Protein AF-A0A3R7MKG7-F1 (afdb_monomer)

Solvent-accessible surface area (backbone atoms only — not comparable to full-atom values): 23038 Å² total; per-residue (Å²): 138,80,90,84,84,91,87,88,88,85,84,88,87,84,91,85,82,86,80,92,76,93,78,91,76,91,76,79,86,76,75,76,71,76,79,75,78,91,74,65,89,59,52,64,58,52,34,54,51,33,52,66,32,47,98,86,36,100,54,34,44,62,59,54,44,44,67,71,43,62,75,36,65,92,72,53,48,76,66,54,46,51,53,52,51,54,48,47,62,63,31,56,63,52,58,77,39,29,71,53,44,51,57,67,52,23,55,72,49,35,44,48,46,62,73,33,23,82,78,35,70,69,52,45,70,43,48,66,58,50,34,51,38,50,28,48,32,26,58,73,48,83,72,64,94,46,42,40,43,49,42,54,51,43,37,42,40,35,86,61,29,33,76,53,41,31,74,61,48,73,48,62,42,60,65,52,33,58,65,46,41,50,49,66,49,43,48,57,50,40,55,53,38,50,52,43,37,69,66,68,44,96,57,28,38,53,38,30,52,52,43,43,56,50,74,65,27,73,64,46,69,83,46,59,67,63,52,49,52,53,52,53,50,38,50,51,42,45,71,68,43,74,53,96,54,42,62,41,31,45,51,32,43,48,54,51,52,38,53,50,48,73,69,39,95,41,44,56,75,55,42,49,63,56,40,59,51,48,55,55,53,54,72,68,54,85,64,74,53,76,73,51,28,76,71,46,47,52,53,50,52,49,42,52,51,52,50,50,58,70,66,44,87,84,67,53,56,52,85,64,50,61,59,30,52,47,31,46,48,48,46,44,61,57,40,39,72,7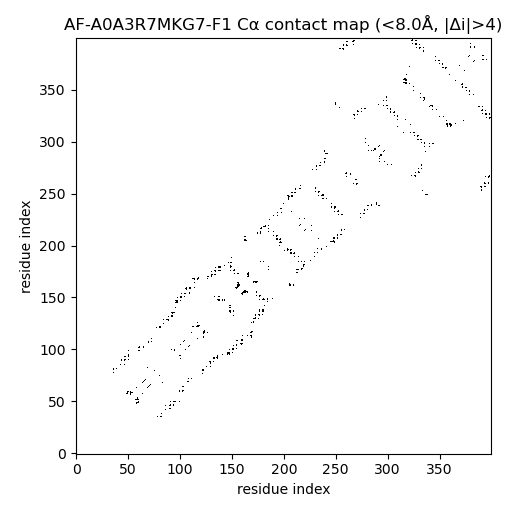3,39,48,75,62,34,55,62,53,48,54,55,51,51,50,36,51,51,50,38,48,57,45,26,75,44,91,77,69,93,62,87,50,67,42,59,53,52,51,50,47,44,53,66,67,70,51,73,89,78,59,67,43,58,52,49,41,50,60,46,38,79,105

Structure (mmCIF, N/CA/C/O backbone):
data_AF-A0A3R7MKG7-F1
#
_entry.id   AF-A0A3R7MKG7-F1
#
loop_
_atom_site.group_PDB
_atom_site.id
_atom_site.type_symbol
_atom_site.label_atom_id
_atom_site.label_alt_id
_atom_site.label_comp_id
_atom_site.label_asym_id
_atom_site.label_entity_id
_atom_site.label_seq_id
_atom_site.pdbx_PDB_ins_code
_atom_site.Cartn_x
_atom_site.Cartn_y
_atom_site.Cartn_z
_atom_site.occupancy
_atom_site.B_iso_or_equiv
_atom_site.auth_seq_id
_atom_site.auth_comp_id
_atom_site.auth_asym_id
_atom_site.auth_atom_id
_atom_site.pdbx_PDB_model_num
ATOM 1 N N . MET A 1 1 ? 51.255 33.842 46.903 1.00 36.41 1 MET A N 1
ATOM 2 C CA . MET A 1 1 ? 52.633 33.709 46.380 1.00 36.41 1 MET A CA 1
ATOM 3 C C . MET A 1 1 ? 52.480 33.156 44.972 1.00 36.41 1 MET A C 1
ATOM 5 O O . MET A 1 1 ? 52.027 32.032 44.855 1.00 36.41 1 MET A O 1
ATOM 9 N N . GLY A 1 2 ? 52.449 33.984 43.926 1.00 30.88 2 GLY A N 1
ATOM 10 C CA . GLY A 1 2 ? 53.598 34.684 43.318 1.00 30.88 2 GLY A CA 1
ATOM 11 C C . GLY A 1 2 ? 53.904 33.942 42.002 1.00 30.88 2 GLY A C 1
ATOM 12 O O . GLY A 1 2 ? 54.295 32.788 42.092 1.00 30.88 2 GLY A O 1
ATOM 13 N N . VAL A 1 3 ? 53.398 34.377 40.834 1.00 28.27 3 VAL A N 1
ATOM 14 C CA . VAL A 1 3 ? 54.072 35.219 39.800 1.00 28.27 3 VAL A CA 1
ATOM 15 C C . VAL A 1 3 ? 55.497 34.708 39.512 1.00 28.27 3 VAL A C 1
ATOM 17 O O . VAL A 1 3 ? 56.266 34.542 40.454 1.00 28.27 3 VAL A O 1
ATOM 20 N N . ILE A 1 4 ? 55.868 34.347 38.276 1.00 30.89 4 ILE A N 1
ATOM 21 C CA . ILE A 1 4 ? 56.619 35.148 37.266 1.00 30.89 4 ILE A CA 1
ATOM 22 C C . ILE A 1 4 ? 56.895 34.149 36.103 1.00 30.89 4 ILE A C 1
ATOM 24 O O . ILE A 1 4 ? 57.322 33.031 36.381 1.00 30.89 4 ILE A O 1
ATOM 28 N N . ASP A 1 5 ? 56.368 34.334 34.887 1.00 27.27 5 ASP A N 1
ATOM 29 C CA . ASP A 1 5 ? 56.915 35.052 33.705 1.00 27.27 5 ASP A CA 1
ATOM 30 C C . ASP A 1 5 ? 58.211 34.479 33.069 1.00 27.27 5 ASP A C 1
ATOM 32 O O . ASP A 1 5 ? 59.284 34.612 33.645 1.00 27.27 5 ASP A O 1
ATOM 36 N N . ASP A 1 6 ? 58.040 33.899 31.860 1.00 29.59 6 ASP A N 1
ATOM 37 C CA . ASP A 1 6 ? 58.725 34.156 30.556 1.00 29.59 6 ASP A CA 1
ATOM 38 C C . ASP A 1 6 ? 60.284 34.138 30.449 1.00 29.59 6 ASP A C 1
ATOM 40 O O . ASP A 1 6 ? 60.976 34.084 31.460 1.00 29.59 6 ASP A O 1
ATOM 44 N N . PRO A 1 7 ? 60.940 34.307 29.270 1.00 47.72 7 PRO A N 1
ATOM 45 C CA . PRO A 1 7 ? 60.667 33.933 27.864 1.00 47.72 7 PRO A CA 1
ATOM 46 C C . PRO A 1 7 ? 61.908 33.267 27.180 1.00 47.72 7 PRO A C 1
ATOM 48 O O . PRO A 1 7 ? 62.988 33.202 27.760 1.00 47.72 7 PRO A O 1
ATOM 51 N N . LEU A 1 8 ? 61.802 32.853 25.901 1.00 30.34 8 LEU A N 1
ATOM 52 C CA . LEU A 1 8 ? 62.657 33.322 24.774 1.00 30.34 8 LEU A CA 1
ATOM 53 C C . LEU A 1 8 ? 62.876 32.325 23.613 1.00 30.34 8 LEU A C 1
ATOM 55 O O . LEU A 1 8 ? 63.261 31.172 23.773 1.00 30.34 8 LEU A O 1
ATOM 59 N N . HIS A 1 9 ? 62.794 32.934 22.423 1.00 32.16 9 HIS A N 1
ATOM 60 C CA . HIS A 1 9 ? 63.434 32.613 21.143 1.00 32.16 9 HIS A CA 1
ATOM 61 C C . HIS A 1 9 ? 62.864 31.489 20.263 1.00 32.16 9 HIS A C 1
ATOM 63 O O . HIS A 1 9 ? 63.248 30.327 20.355 1.00 32.16 9 HIS A O 1
ATOM 69 N N . ARG A 1 10 ? 62.141 31.905 19.209 1.00 27.41 10 ARG A N 1
ATOM 70 C CA . ARG A 1 10 ? 62.727 32.109 17.862 1.00 27.41 10 ARG A CA 1
ATOM 71 C C . ARG A 1 10 ? 61.750 32.837 16.918 1.00 27.41 10 ARG A C 1
ATOM 73 O O . ARG A 1 10 ? 60.648 32.374 16.659 1.00 27.41 10 ARG A O 1
ATOM 80 N N . THR A 1 11 ? 62.215 33.941 16.350 1.00 29.77 11 THR A N 1
ATOM 81 C CA . THR A 1 11 ? 61.798 34.548 15.064 1.00 29.77 11 THR A CA 1
ATOM 82 C C . THR A 1 11 ? 63.055 34.576 14.163 1.00 29.77 11 THR A C 1
ATOM 84 O O . THR A 1 11 ? 64.129 34.302 14.709 1.00 29.77 11 THR A O 1
ATOM 87 N N . PRO A 1 12 ? 63.032 34.914 12.846 1.00 37.78 12 PRO A N 1
ATOM 88 C CA . PRO A 1 12 ? 61.957 35.503 12.022 1.00 37.78 12 PRO A CA 1
ATOM 89 C C . PRO A 1 12 ? 61.805 34.896 10.596 1.00 37.78 12 PRO A C 1
ATOM 91 O O . PRO A 1 12 ? 62.652 34.138 10.142 1.00 37.78 12 PRO A O 1
ATOM 94 N N . ALA A 1 13 ? 60.753 35.295 9.863 1.00 27.31 13 ALA A N 1
ATOM 95 C CA . ALA A 1 13 ? 60.857 35.886 8.510 1.00 27.31 13 ALA A CA 1
ATOM 96 C C . ALA A 1 13 ? 59.464 36.147 7.883 1.00 27.31 13 ALA A C 1
ATOM 98 O O . ALA A 1 13 ? 58.747 35.246 7.466 1.00 27.31 13 ALA A O 1
ATOM 99 N N . SER A 1 14 ? 59.109 37.422 7.776 1.00 35.00 14 SER A N 1
ATOM 100 C CA . SER A 1 14 ? 58.361 38.031 6.656 1.00 35.00 14 SER A CA 1
ATOM 101 C C . SER A 1 14 ? 59.330 39.065 6.036 1.00 35.00 14 SER A C 1
ATOM 103 O O . SER A 1 14 ? 60.265 39.413 6.764 1.00 35.00 14 SER A O 1
ATOM 105 N N . PRO A 1 15 ? 59.186 39.616 4.801 1.00 40.78 15 PRO A N 1
ATOM 106 C CA . PRO A 1 15 ? 57.927 39.891 4.085 1.00 40.78 15 PRO A CA 1
ATOM 107 C C . PRO A 1 15 ? 57.986 39.876 2.527 1.00 40.78 15 PRO A C 1
ATOM 109 O O . PRO A 1 15 ? 59.038 39.940 1.906 1.00 40.78 15 PRO A O 1
ATOM 112 N N . SER A 1 16 ? 56.824 39.891 1.870 1.00 29.30 16 SER A N 1
ATOM 113 C CA . SER A 1 16 ? 56.524 40.689 0.653 1.00 29.30 16 SER A CA 1
ATOM 114 C C . SER A 1 16 ? 55.097 40.338 0.196 1.00 29.30 16 SER A C 1
ATOM 116 O O . SER A 1 16 ? 54.685 39.192 0.267 1.00 29.30 16 SER A O 1
ATOM 118 N N . GLY A 1 17 ? 54.213 41.234 -0.231 1.00 27.78 17 GLY A N 1
ATOM 119 C CA . GLY A 1 17 ? 54.379 42.641 -0.562 1.00 27.78 17 GLY A CA 1
ATOM 120 C C . GLY A 1 17 ? 53.511 43.037 -1.763 1.00 27.78 17 GLY A C 1
ATOM 121 O O . GLY A 1 17 ? 54.070 43.510 -2.736 1.00 27.78 17 GLY A O 1
ATOM 122 N N . ARG A 1 18 ? 52.170 42.909 -1.642 1.00 29.31 18 ARG A N 1
ATOM 123 C CA . ARG A 1 18 ? 51.096 43.602 -2.423 1.00 29.31 18 ARG A CA 1
ATOM 124 C C . ARG A 1 18 ? 51.016 43.333 -3.955 1.00 29.31 18 ARG A C 1
ATOM 126 O O . ARG A 1 18 ? 51.959 42.794 -4.511 1.00 29.31 18 ARG A O 1
ATOM 133 N N . PRO A 1 19 ? 49.928 43.721 -4.676 1.00 33.25 19 PRO A N 1
ATOM 134 C CA . PRO A 1 19 ? 48.712 44.435 -4.252 1.00 33.25 19 PRO A CA 1
ATOM 135 C C . PRO A 1 19 ? 47.366 43.779 -4.643 1.00 33.25 19 PRO A C 1
ATOM 137 O O . PRO A 1 19 ? 47.233 43.067 -5.635 1.00 33.25 19 PRO A O 1
ATOM 140 N N . ARG A 1 20 ? 46.321 44.144 -3.886 1.00 36.56 20 ARG A N 1
ATOM 141 C CA . ARG A 1 20 ? 44.916 44.076 -4.315 1.00 36.56 20 ARG A CA 1
ATOM 142 C C . ARG A 1 20 ? 44.724 44.917 -5.579 1.00 36.56 20 ARG A C 1
ATOM 144 O O . ARG A 1 20 ? 45.095 46.090 -5.588 1.00 36.56 20 ARG A O 1
ATOM 151 N N . ARG A 1 21 ? 44.076 44.342 -6.592 1.00 28.88 21 ARG A N 1
ATOM 152 C CA . ARG A 1 21 ? 43.478 45.087 -7.701 1.00 28.88 21 ARG A CA 1
ATOM 153 C C . ARG A 1 21 ? 41.991 44.772 -7.753 1.00 28.88 21 ARG A C 1
ATOM 155 O O . ARG A 1 21 ? 41.591 43.667 -8.107 1.00 28.88 21 ARG A O 1
ATOM 162 N N . ASP A 1 22 ? 41.200 45.765 -7.377 1.00 35.03 22 ASP A N 1
ATOM 163 C CA . ASP A 1 22 ? 39.776 45.818 -7.656 1.00 35.03 22 ASP A CA 1
ATOM 164 C C . ASP A 1 22 ? 39.560 45.827 -9.170 1.00 35.03 22 ASP A C 1
ATOM 166 O O . ASP A 1 22 ? 40.084 46.680 -9.883 1.00 35.03 22 ASP A O 1
ATOM 170 N N . THR A 1 23 ? 38.772 44.879 -9.668 1.00 31.88 23 THR A N 1
ATOM 171 C CA . THR A 1 23 ? 38.106 44.989 -10.971 1.00 31.88 23 THR A CA 1
ATOM 172 C C . THR A 1 23 ? 36.719 44.366 -10.858 1.00 31.88 23 THR A C 1
ATOM 174 O O . THR A 1 23 ? 36.537 43.155 -10.938 1.00 31.88 23 THR A O 1
ATOM 177 N N . LYS A 1 24 ? 35.711 45.222 -10.659 1.00 36.59 24 LYS A N 1
ATOM 178 C CA . LYS A 1 24 ? 34.344 44.943 -11.101 1.00 36.59 24 LYS A CA 1
ATOM 179 C C . LYS A 1 24 ? 34.249 45.363 -12.567 1.00 36.59 24 LYS A C 1
ATOM 181 O O . LYS A 1 24 ? 34.336 46.549 -12.856 1.00 36.59 24 LYS A O 1
ATOM 186 N N . ALA A 1 25 ? 34.018 44.413 -13.463 1.00 31.50 25 ALA A N 1
ATOM 187 C CA . ALA A 1 25 ? 33.382 44.655 -14.755 1.00 31.50 25 ALA A CA 1
ATOM 188 C C . ALA A 1 25 ? 32.734 43.350 -15.232 1.00 31.50 25 ALA A C 1
ATOM 190 O O . ALA A 1 25 ? 33.295 42.268 -15.075 1.00 31.50 25 ALA A O 1
ATOM 191 N N . GLY A 1 26 ? 31.502 43.465 -15.719 1.00 39.56 26 GLY A N 1
ATOM 192 C CA . GLY A 1 26 ? 30.579 42.361 -15.933 1.00 39.56 26 GLY A CA 1
ATOM 193 C C . GLY A 1 26 ? 31.039 41.345 -16.977 1.00 39.56 26 GLY A C 1
ATOM 194 O O . GLY A 1 26 ? 31.432 41.692 -18.084 1.00 39.56 26 GLY A O 1
ATOM 195 N N . GLY A 1 27 ? 30.887 40.071 -16.633 1.00 27.66 27 GLY A N 1
ATOM 196 C CA . GLY A 1 27 ? 30.875 38.955 -17.568 1.00 27.66 27 GLY A CA 1
ATOM 197 C C . GLY A 1 27 ? 29.575 38.202 -17.350 1.00 27.66 27 GLY A C 1
ATOM 198 O O . GLY A 1 27 ? 29.405 37.547 -16.324 1.00 27.66 27 GLY A O 1
ATOM 199 N N . GLY A 1 28 ? 28.621 38.371 -18.266 1.00 28.52 28 GLY A N 1
ATOM 200 C CA . GLY A 1 28 ? 27.301 37.761 -18.175 1.00 28.52 28 GLY A CA 1
ATOM 201 C C . GLY A 1 28 ? 27.385 36.258 -17.913 1.00 28.52 28 GLY A C 1
ATOM 202 O O . GLY A 1 28 ? 28.215 35.557 -18.495 1.00 28.52 28 GLY A O 1
ATOM 203 N N . LYS A 1 29 ? 26.489 35.757 -17.055 1.00 32.78 29 LYS A N 1
ATOM 204 C CA . LYS A 1 29 ? 26.165 34.331 -16.979 1.00 32.78 29 LYS A CA 1
ATOM 205 C C . LYS A 1 29 ? 25.733 33.881 -18.377 1.00 32.78 29 LYS A C 1
ATOM 207 O O . LYS A 1 29 ? 24.560 33.977 -18.724 1.00 32.78 29 LYS A O 1
ATOM 212 N N . LYS A 1 30 ? 26.674 33.383 -19.182 1.00 34.19 30 LYS A N 1
ATOM 213 C CA . LYS A 1 30 ? 26.364 32.503 -20.304 1.00 34.19 30 LYS A CA 1
ATOM 214 C C . LYS A 1 30 ? 25.788 31.241 -19.681 1.00 34.19 30 LYS A C 1
ATOM 216 O O . LYS A 1 30 ? 26.513 30.336 -19.278 1.00 34.19 30 LYS A O 1
ATOM 221 N N . THR A 1 31 ? 24.470 31.200 -19.544 1.00 33.50 31 THR A N 1
ATOM 222 C CA . THR A 1 31 ? 23.759 29.935 -19.471 1.00 33.50 31 THR A CA 1
ATOM 223 C C . THR A 1 31 ? 24.034 29.236 -20.797 1.00 33.50 31 THR A C 1
ATOM 225 O O . THR A 1 31 ? 23.421 29.540 -21.817 1.00 33.50 31 THR A O 1
ATOM 228 N N . CYS A 1 32 ? 25.024 28.341 -20.817 1.00 32.59 32 CYS A N 1
ATOM 229 C CA . CYS A 1 32 ? 25.139 27.354 -21.880 1.00 32.59 32 CYS A CA 1
ATOM 230 C C . CYS A 1 32 ? 23.833 26.556 -21.867 1.00 32.59 32 CYS A C 1
ATOM 232 O O . CYS A 1 32 ? 23.685 25.609 -21.096 1.00 32.59 32 CYS A O 1
ATOM 234 N N . LYS A 1 33 ? 22.856 26.967 -22.683 1.00 40.94 33 LYS A N 1
ATOM 235 C CA . LYS A 1 33 ? 21.796 26.071 -23.132 1.00 40.94 33 LYS A CA 1
ATOM 236 C C . LYS A 1 33 ? 22.533 24.914 -23.792 1.00 40.94 33 LYS A C 1
ATOM 238 O O . LYS A 1 33 ? 23.134 25.105 -24.846 1.00 40.94 33 LYS A O 1
ATOM 243 N N . ALA A 1 34 ? 22.574 23.764 -23.123 1.00 48.66 34 ALA A N 1
ATOM 244 C CA . ALA A 1 34 ? 23.072 22.546 -23.733 1.00 48.66 34 ALA A CA 1
ATOM 245 C C . ALA A 1 34 ? 22.304 22.363 -25.048 1.00 48.66 34 ALA A C 1
ATOM 247 O O . ALA A 1 34 ? 21.072 22.306 -25.041 1.00 48.66 34 ALA A O 1
ATOM 248 N N . LEU A 1 35 ? 23.022 22.387 -26.171 1.00 54.25 35 LEU A N 1
ATOM 249 C CA . LEU A 1 35 ? 22.454 22.055 -27.469 1.00 54.25 35 LEU A CA 1
ATOM 250 C C . LEU A 1 35 ? 21.957 20.614 -27.368 1.00 54.25 35 LEU A C 1
ATOM 252 O O . LEU A 1 35 ? 22.741 19.713 -27.075 1.00 54.25 35 LEU A O 1
ATOM 256 N N . LEU A 1 36 ? 20.650 20.419 -27.536 1.00 63.22 36 LEU A N 1
ATOM 257 C CA . LEU A 1 36 ? 20.076 19.082 -27.624 1.00 63.22 36 LEU A CA 1
ATOM 258 C C . LEU A 1 36 ? 20.683 18.373 -28.846 1.00 63.22 36 LEU A C 1
ATOM 260 O O . LEU A 1 36 ? 20.859 19.019 -29.886 1.00 63.22 36 LEU A O 1
ATOM 264 N N . PRO A 1 37 ? 21.009 17.076 -28.741 1.00 73.94 37 PRO A N 1
ATOM 265 C CA . PRO A 1 37 ? 21.600 16.340 -29.846 1.00 73.94 37 PRO A CA 1
ATOM 266 C C . PRO A 1 37 ? 20.639 16.296 -31.035 1.00 73.94 37 PRO A C 1
ATOM 268 O O . PRO A 1 37 ? 19.416 16.256 -30.868 1.00 73.94 37 PRO A O 1
ATOM 271 N N . LYS A 1 38 ? 21.189 16.319 -32.253 1.00 78.75 38 LYS A N 1
ATOM 272 C CA . LYS A 1 38 ? 20.386 16.243 -33.479 1.00 78.75 38 LYS A CA 1
ATOM 273 C C . LYS A 1 38 ? 19.750 14.857 -33.578 1.00 78.75 38 LYS A C 1
ATOM 275 O O . LYS A 1 38 ? 20.446 13.858 -33.734 1.00 78.75 38 LYS A O 1
ATOM 280 N N . VAL A 1 39 ? 18.425 14.808 -33.498 1.00 81.12 39 VAL A N 1
ATOM 281 C CA . VAL A 1 39 ? 17.647 13.573 -33.632 1.00 81.12 39 VAL A CA 1
ATOM 282 C C . VAL A 1 39 ? 17.382 13.299 -35.113 1.00 81.12 39 VAL A C 1
ATOM 284 O O . VAL A 1 39 ? 17.021 14.206 -35.861 1.00 81.12 39 VAL A O 1
ATOM 287 N N . HIS A 1 40 ? 17.568 12.051 -35.548 1.00 83.75 40 HIS A N 1
ATOM 288 C CA . HIS A 1 40 ? 17.325 11.656 -36.936 1.00 83.75 40 HIS A CA 1
ATOM 289 C C . HIS A 1 40 ? 15.822 11.739 -37.279 1.00 83.75 40 HIS A C 1
ATOM 291 O O . HIS A 1 40 ? 15.013 11.246 -36.492 1.00 83.75 40 HIS A O 1
ATOM 297 N N . PRO A 1 41 ? 15.418 12.276 -38.449 1.00 85.69 41 PRO A N 1
ATOM 298 C CA . PRO A 1 41 ? 14.002 12.463 -38.797 1.00 85.69 41 PRO A CA 1
ATOM 299 C C . PRO A 1 41 ? 13.190 11.157 -38.826 1.00 85.69 41 PRO A C 1
ATOM 301 O O . PRO A 1 41 ? 12.014 11.156 -38.488 1.00 85.69 41 PRO A O 1
ATOM 304 N N . LEU A 1 42 ? 13.824 10.027 -39.155 1.00 87.62 42 LEU A N 1
ATOM 305 C CA . LEU A 1 42 ? 13.168 8.708 -39.222 1.00 87.62 42 LEU A CA 1
ATOM 306 C C . LEU A 1 42 ? 13.070 7.968 -37.873 1.00 87.62 42 LEU A C 1
ATOM 308 O O . LEU A 1 42 ? 12.726 6.787 -37.834 1.00 87.62 42 LEU A O 1
ATOM 312 N N . ILE A 1 43 ? 13.407 8.614 -36.751 1.00 88.75 43 ILE A N 1
ATOM 313 C CA . ILE A 1 43 ? 13.433 7.946 -35.441 1.00 88.75 43 ILE A CA 1
ATOM 314 C C . ILE A 1 43 ? 12.054 7.405 -35.028 1.00 88.75 43 ILE A C 1
ATOM 316 O O . ILE A 1 43 ? 11.954 6.329 -34.434 1.00 88.75 43 ILE A O 1
ATOM 320 N N . GLU A 1 44 ? 10.983 8.119 -35.380 1.00 88.56 44 GLU A N 1
ATOM 321 C CA . GLU A 1 44 ? 9.612 7.715 -35.068 1.00 88.56 44 GLU A CA 1
ATOM 322 C C . GLU A 1 44 ? 9.157 6.527 -35.914 1.00 88.56 44 GLU A C 1
ATOM 324 O O . GLU A 1 44 ? 8.458 5.636 -35.414 1.00 88.56 44 GLU A O 1
ATOM 329 N N . GLU A 1 45 ? 9.578 6.483 -37.179 1.00 88.25 45 GLU A N 1
ATOM 330 C CA . GLU A 1 45 ? 9.309 5.369 -38.085 1.00 88.25 45 GLU A CA 1
ATOM 331 C C . GLU A 1 45 ? 10.011 4.102 -37.604 1.00 88.25 45 GLU A C 1
ATOM 333 O O . GLU A 1 45 ? 9.375 3.050 -37.518 1.00 88.25 45 GLU A O 1
ATOM 338 N N . LEU A 1 46 ? 11.280 4.215 -37.192 1.00 89.12 46 LEU A N 1
ATOM 339 C CA . LEU A 1 46 ? 12.039 3.108 -36.613 1.00 89.12 46 LEU A CA 1
ATOM 340 C C . LEU A 1 46 ? 11.366 2.572 -35.344 1.00 89.12 46 LEU A C 1
ATOM 342 O O . LEU A 1 46 ? 11.131 1.369 -35.235 1.00 89.12 46 LEU A O 1
ATOM 346 N N . ALA A 1 47 ? 11.003 3.452 -34.406 1.00 89.62 47 ALA A N 1
ATOM 347 C CA . ALA A 1 47 ? 10.307 3.050 -33.184 1.00 89.62 47 ALA A CA 1
ATOM 348 C C . ALA A 1 47 ? 8.972 2.351 -33.494 1.00 89.62 47 ALA A C 1
ATOM 350 O O . ALA A 1 47 ? 8.633 1.337 -32.887 1.00 89.62 47 ALA A O 1
ATOM 351 N N . SER A 1 48 ? 8.233 2.852 -34.486 1.00 87.81 48 SER A N 1
ATOM 352 C CA . SER A 1 48 ? 6.964 2.259 -34.921 1.00 87.81 48 SER A CA 1
ATOM 353 C C . SER A 1 48 ? 7.151 0.929 -35.653 1.00 87.81 48 SER A C 1
ATOM 355 O O . SER A 1 48 ? 6.270 0.075 -35.596 1.00 87.81 48 SER A O 1
ATOM 357 N N . ALA A 1 49 ? 8.260 0.733 -36.368 1.00 86.88 49 ALA A N 1
ATOM 358 C CA . ALA A 1 49 ? 8.589 -0.540 -37.001 1.00 86.88 49 ALA A CA 1
ATOM 359 C C . ALA A 1 49 ? 8.946 -1.600 -35.951 1.00 86.88 49 ALA A C 1
ATOM 361 O O . ALA A 1 49 ? 8.437 -2.715 -36.017 1.00 86.88 49 ALA A O 1
ATOM 362 N N . LEU A 1 50 ? 9.742 -1.226 -34.946 1.00 88.00 50 LEU A N 1
ATOM 363 C CA . LEU A 1 50 ? 10.153 -2.111 -33.856 1.00 88.00 50 LEU A CA 1
ATOM 364 C C . LEU A 1 50 ? 8.986 -2.504 -32.943 1.00 88.00 50 LEU A C 1
ATOM 366 O O . LEU A 1 50 ? 8.857 -3.670 -32.597 1.00 88.00 50 LEU A O 1
ATOM 370 N N . ALA A 1 51 ? 8.091 -1.573 -32.611 1.00 84.25 51 ALA A N 1
ATOM 371 C CA . ALA A 1 51 ? 6.900 -1.877 -31.812 1.00 84.25 51 ALA A CA 1
ATOM 372 C C . ALA A 1 51 ? 5.860 -2.740 -32.558 1.00 84.25 51 ALA A C 1
ATOM 374 O O . ALA A 1 51 ? 5.017 -3.382 -31.945 1.00 84.25 51 ALA A O 1
ATOM 375 N N . ARG A 1 52 ? 5.896 -2.766 -33.898 1.00 78.38 52 ARG A N 1
ATOM 376 C CA . ARG A 1 52 ? 5.049 -3.653 -34.718 1.00 78.38 52 ARG A CA 1
ATOM 377 C C . ARG A 1 52 ? 5.681 -5.023 -34.954 1.00 78.38 52 ARG A C 1
ATOM 379 O O . ARG A 1 52 ? 5.035 -5.898 -35.527 1.00 78.38 52 ARG A O 1
ATOM 386 N N . SER A 1 53 ? 6.944 -5.207 -34.578 1.00 66.56 53 SER A N 1
ATOM 387 C CA . SER A 1 53 ? 7.712 -6.370 -34.985 1.00 66.56 53 SER A CA 1
ATOM 388 C C . SER A 1 53 ? 7.359 -7.572 -34.099 1.00 66.56 53 SER A C 1
ATOM 390 O O . SER A 1 53 ? 7.661 -7.639 -32.908 1.00 66.56 53 SER A O 1
ATOM 392 N N . GLY A 1 54 ? 6.607 -8.524 -34.659 1.00 58.50 54 GLY A N 1
ATOM 393 C CA . GLY A 1 54 ? 6.384 -9.832 -34.039 1.00 58.50 54 GLY A CA 1
ATOM 394 C C . GLY A 1 54 ? 7.692 -10.618 -33.879 1.00 58.50 54 GLY A C 1
ATOM 395 O O . GLY A 1 54 ? 8.732 -10.223 -34.402 1.00 58.50 54 GLY A O 1
ATOM 396 N N . THR A 1 55 ? 7.641 -11.775 -33.217 1.00 54.94 55 THR A N 1
ATOM 397 C CA . THR A 1 55 ? 8.790 -12.698 -33.097 1.00 54.94 55 THR A CA 1
ATOM 398 C C . THR A 1 55 ? 9.353 -13.153 -34.453 1.00 54.94 55 THR A C 1
ATOM 400 O O . THR A 1 55 ? 10.520 -13.517 -34.521 1.00 54.94 55 THR A O 1
ATOM 403 N N . ASN A 1 56 ? 8.571 -13.043 -35.537 1.00 53.94 56 ASN A N 1
ATOM 404 C CA . ASN A 1 56 ? 8.949 -13.413 -36.909 1.00 53.94 56 ASN A CA 1
ATOM 405 C C . ASN A 1 56 ? 9.239 -12.212 -37.834 1.00 53.94 56 ASN A C 1
ATOM 407 O O . ASN A 1 56 ? 9.179 -12.333 -39.057 1.00 53.94 56 ASN A O 1
ATOM 411 N N . ALA A 1 57 ? 9.491 -11.024 -37.287 1.00 60.62 57 ALA A N 1
ATOM 412 C CA . ALA A 1 57 ? 9.749 -9.842 -38.100 1.00 60.62 57 ALA A CA 1
ATOM 413 C C . ALA A 1 57 ? 11.212 -9.750 -38.562 1.00 60.62 57 ALA A C 1
ATOM 415 O O . ALA A 1 57 ? 12.133 -10.116 -37.841 1.00 60.62 57 ALA A O 1
ATOM 416 N N . LYS A 1 58 ? 11.424 -9.132 -39.731 1.00 58.88 58 LYS A N 1
ATOM 417 C CA . LYS A 1 58 ? 12.751 -8.838 -40.311 1.00 58.88 58 LYS A CA 1
ATOM 418 C C . LYS A 1 58 ? 13.665 -8.005 -39.390 1.00 58.88 58 LYS A C 1
ATOM 420 O O . LYS A 1 58 ? 14.873 -7.987 -39.589 1.00 58.88 58 LYS A O 1
ATOM 425 N N . PHE A 1 59 ? 13.089 -7.324 -38.397 1.00 66.12 59 PHE A N 1
ATOM 426 C CA . PHE A 1 59 ? 13.794 -6.534 -37.384 1.00 66.12 59 PHE A CA 1
ATOM 427 C C . PHE A 1 59 ? 13.207 -6.816 -35.989 1.00 66.12 59 PHE A C 1
ATOM 429 O O . PHE A 1 59 ? 12.319 -6.082 -35.538 1.00 66.12 59 PHE A O 1
ATOM 436 N N . PRO A 1 60 ? 13.647 -7.885 -35.301 1.00 82.94 60 PRO A N 1
ATOM 437 C CA . PRO A 1 60 ? 13.123 -8.247 -33.989 1.00 82.94 60 PRO A CA 1
ATOM 438 C C . PRO A 1 60 ? 13.493 -7.185 -32.949 1.00 82.94 60 PRO A C 1
ATOM 440 O O . PRO A 1 60 ? 14.668 -6.832 -32.812 1.00 82.94 60 PRO A O 1
ATOM 443 N N . LEU A 1 61 ? 12.510 -6.710 -32.174 1.00 87.50 61 LEU A N 1
ATOM 444 C CA . LEU A 1 61 ? 12.727 -5.728 -31.104 1.00 87.50 61 LEU A CA 1
ATOM 445 C C . LEU A 1 61 ? 13.862 -6.152 -30.162 1.00 87.50 61 LEU A C 1
ATOM 447 O O . LEU A 1 61 ? 14.757 -5.361 -29.875 1.00 87.50 61 LEU A O 1
ATOM 451 N N . GLY A 1 62 ? 13.848 -7.412 -29.718 1.00 87.25 62 GLY A N 1
ATOM 452 C CA . GLY A 1 62 ? 14.841 -7.943 -28.784 1.00 87.25 62 GLY A CA 1
ATOM 453 C C . GLY A 1 62 ? 16.263 -7.951 -29.335 1.00 87.25 62 GLY A C 1
ATOM 454 O O . GLY A 1 62 ? 17.195 -7.587 -28.620 1.00 87.25 62 GLY A O 1
ATOM 455 N N . GLU A 1 63 ? 16.448 -8.304 -30.609 1.00 87.31 63 GLU A N 1
ATOM 456 C CA . GLU A 1 63 ? 17.772 -8.300 -31.232 1.00 87.31 63 GLU A CA 1
ATOM 457 C C . GLU A 1 63 ? 18.290 -6.874 -31.423 1.00 87.31 63 GLU A C 1
ATOM 459 O O . GLU A 1 63 ? 19.420 -6.575 -31.028 1.00 87.31 63 GLU A O 1
ATOM 464 N N . PHE A 1 64 ? 17.448 -5.976 -31.945 1.00 89.12 64 PHE A N 1
ATOM 465 C CA . PHE A 1 64 ? 17.794 -4.563 -32.077 1.00 89.12 64 PHE A CA 1
ATOM 466 C C . PHE A 1 64 ? 18.206 -3.970 -30.725 1.00 89.12 64 PHE A C 1
ATOM 468 O O . PHE A 1 64 ? 19.253 -3.325 -30.619 1.00 89.12 64 PHE A O 1
ATOM 475 N N . TRP A 1 65 ? 17.407 -4.225 -29.688 1.00 90.06 65 TRP A N 1
ATOM 476 C CA . TRP A 1 65 ? 17.623 -3.714 -28.340 1.00 90.06 65 TRP A CA 1
ATOM 477 C C . TRP A 1 65 ? 18.906 -4.263 -27.713 1.00 90.06 65 TRP A C 1
ATOM 479 O O . TRP A 1 65 ? 19.720 -3.510 -27.170 1.00 90.06 65 TRP A O 1
ATOM 489 N N . ARG A 1 66 ? 19.156 -5.568 -27.865 1.00 87.50 66 ARG A N 1
ATOM 490 C CA . ARG A 1 66 ? 20.377 -6.213 -27.377 1.00 87.50 66 ARG A CA 1
ATOM 491 C C . ARG A 1 66 ? 21.631 -5.631 -28.035 1.00 87.50 66 ARG A C 1
ATOM 493 O O . ARG A 1 66 ? 22.611 -5.349 -27.345 1.00 87.50 66 ARG A O 1
ATOM 500 N N . THR A 1 67 ? 21.597 -5.452 -29.352 1.00 86.94 67 THR A N 1
ATOM 501 C CA . THR A 1 67 ? 22.761 -5.044 -30.148 1.00 86.94 67 THR A CA 1
ATOM 502 C C . THR A 1 67 ? 23.065 -3.554 -30.032 1.00 86.94 67 THR A C 1
ATOM 504 O O . THR A 1 67 ? 24.237 -3.190 -29.999 1.00 86.94 67 THR A O 1
ATOM 507 N N . ASN A 1 68 ? 22.045 -2.695 -29.944 1.00 85.12 68 ASN A N 1
ATOM 508 C CA . ASN A 1 68 ? 22.227 -1.240 -30.010 1.00 85.12 68 ASN A CA 1
ATOM 509 C C . ASN A 1 68 ? 22.103 -0.534 -28.656 1.00 85.12 68 ASN A C 1
ATOM 511 O O . ASN A 1 68 ? 22.631 0.566 -28.504 1.00 85.12 68 ASN A O 1
ATOM 515 N N . PHE A 1 69 ? 21.440 -1.157 -27.676 1.00 86.19 69 PHE A N 1
ATOM 516 C CA . PHE A 1 69 ? 21.260 -0.590 -26.340 1.00 86.19 69 PHE A CA 1
ATOM 517 C C . PHE A 1 69 ? 22.031 -1.391 -25.281 1.00 86.19 69 PHE A C 1
ATOM 519 O O . PHE A 1 69 ? 22.897 -0.840 -24.606 1.00 86.19 69 PHE A O 1
ATOM 526 N N . TYR A 1 70 ? 21.793 -2.704 -25.154 1.00 86.25 70 TYR A N 1
ATOM 527 C CA . TYR A 1 70 ? 22.373 -3.502 -24.054 1.00 86.25 70 TYR A CA 1
ATOM 528 C C . TYR A 1 70 ? 23.883 -3.633 -24.100 1.00 86.25 70 TYR A C 1
ATOM 530 O O . TYR A 1 70 ? 24.536 -3.513 -23.066 1.00 86.25 70 TYR A O 1
ATOM 538 N N . SER A 1 71 ? 24.436 -3.903 -25.276 1.00 85.06 71 SER A N 1
ATOM 539 C CA . SER A 1 71 ? 25.882 -4.028 -25.476 1.00 85.06 71 SER A CA 1
ATOM 540 C C . SER A 1 71 ? 26.637 -2.727 -25.165 1.00 85.06 71 SER A C 1
ATOM 542 O O . SER A 1 71 ? 27.810 -2.777 -24.804 1.00 85.06 71 SER A O 1
ATOM 544 N N . ARG A 1 72 ? 25.966 -1.571 -25.277 1.00 86.50 72 ARG A N 1
ATOM 545 C CA . ARG A 1 72 ? 26.567 -0.230 -25.188 1.00 86.50 72 ARG A CA 1
ATOM 546 C C . ARG A 1 72 ? 26.211 0.539 -23.917 1.00 86.50 72 ARG A C 1
ATOM 548 O O . ARG A 1 72 ? 26.756 1.610 -23.683 1.00 86.50 72 ARG A O 1
ATOM 555 N N . LEU A 1 73 ? 25.341 -0.007 -23.069 1.00 83.94 73 LEU A N 1
ATOM 556 C CA . LEU A 1 73 ? 24.771 0.696 -21.916 1.00 83.94 73 LEU A CA 1
ATOM 557 C C . LEU A 1 73 ? 25.828 1.271 -20.955 1.00 83.94 73 LEU A C 1
ATOM 559 O O . LEU A 1 73 ? 25.640 2.346 -20.393 1.00 83.94 73 LEU A O 1
ATOM 563 N N . HIS A 1 74 ? 26.955 0.572 -20.789 1.00 81.31 74 HIS A N 1
ATOM 564 C CA . HIS A 1 74 ? 28.067 0.995 -19.930 1.00 81.31 74 HIS A CA 1
ATOM 565 C C . HIS A 1 74 ? 29.114 1.866 -20.635 1.00 81.31 74 HIS A C 1
ATOM 567 O O . HIS A 1 74 ? 29.958 2.451 -19.963 1.00 81.31 74 HIS A O 1
ATOM 573 N N . SER A 1 75 ? 29.071 1.951 -21.964 1.00 86.44 75 SER A N 1
ATOM 574 C CA . SER A 1 75 ? 30.023 2.704 -22.786 1.00 86.44 75 SER A CA 1
ATOM 575 C C . SER A 1 75 ? 29.398 3.920 -23.470 1.00 86.44 75 SER A C 1
ATOM 577 O O . SER A 1 75 ? 30.059 4.571 -24.277 1.00 86.44 75 SER A O 1
ATOM 579 N N . PHE A 1 76 ? 28.140 4.250 -23.159 1.00 88.12 76 PHE A N 1
ATOM 580 C CA . PHE A 1 76 ? 27.495 5.432 -23.713 1.00 88.12 76 PHE A CA 1
ATOM 581 C C . PHE A 1 76 ? 28.210 6.714 -23.294 1.00 88.12 76 PHE A C 1
ATOM 583 O O . PHE A 1 76 ? 28.390 6.998 -22.107 1.00 88.12 76 PHE A O 1
ATOM 590 N N . SER A 1 77 ? 28.544 7.532 -24.293 1.00 89.00 77 SER A N 1
ATOM 591 C CA . SER A 1 77 ? 28.843 8.939 -24.066 1.00 89.00 77 SER A CA 1
ATOM 592 C C . SER A 1 77 ? 27.602 9.665 -23.523 1.00 89.00 77 SER A C 1
ATOM 594 O O . SER A 1 77 ? 26.471 9.183 -23.627 1.00 89.00 77 SER A O 1
ATOM 596 N N . SER A 1 78 ? 27.788 10.863 -22.963 1.00 88.44 78 SER A N 1
ATOM 597 C CA . SER A 1 78 ? 26.658 11.697 -22.524 1.00 88.44 78 SER A CA 1
ATOM 598 C C . SER A 1 78 ? 25.671 11.991 -23.659 1.00 88.44 78 SER A C 1
ATOM 600 O O . SER A 1 78 ? 24.472 12.074 -23.407 1.00 88.44 78 SER A O 1
ATOM 602 N N . GLU A 1 79 ? 26.167 12.143 -24.889 1.00 89.19 79 GLU A N 1
ATOM 603 C CA . GLU A 1 79 ? 25.351 12.389 -26.080 1.00 89.19 79 GLU A CA 1
ATOM 604 C C . GLU A 1 79 ? 24.594 11.129 -26.518 1.00 89.19 79 GLU A C 1
ATOM 606 O O . GLU A 1 79 ? 23.375 11.182 -26.690 1.00 89.19 79 GLU A O 1
ATOM 611 N N . ASP A 1 80 ? 25.276 9.979 -26.596 1.00 89.25 80 ASP A N 1
ATOM 612 C CA . ASP A 1 80 ? 24.633 8.697 -26.915 1.00 89.25 80 ASP A CA 1
ATOM 613 C C . ASP A 1 80 ? 23.529 8.370 -25.906 1.0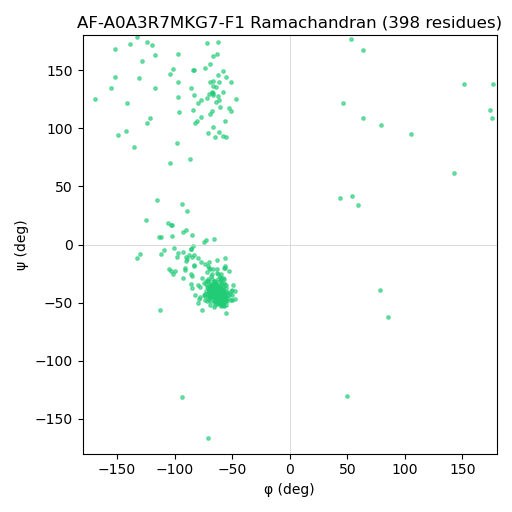0 89.25 80 ASP A C 1
ATOM 615 O O . ASP A 1 80 ? 22.439 7.954 -26.292 1.00 89.25 80 ASP A O 1
ATOM 619 N N . LEU A 1 81 ? 23.779 8.595 -24.611 1.00 90.44 81 LEU A N 1
ATOM 620 C CA . LEU A 1 81 ? 22.789 8.352 -23.566 1.00 90.44 81 LEU A CA 1
ATOM 621 C C . LEU A 1 81 ? 21.570 9.271 -23.723 1.00 90.44 81 LEU A C 1
ATOM 623 O O . LEU A 1 81 ? 20.442 8.811 -23.556 1.00 90.44 81 LEU A O 1
ATOM 627 N N . GLN A 1 82 ? 21.765 10.548 -24.071 1.00 89.94 82 GLN A N 1
ATOM 628 C CA . GLN A 1 82 ? 20.652 11.462 -24.360 1.00 89.94 82 GLN A CA 1
ATOM 629 C C . GLN A 1 82 ? 19.820 10.971 -25.546 1.00 89.94 82 GLN A C 1
ATOM 631 O O . GLN A 1 82 ? 18.595 10.913 -25.440 1.00 89.94 82 GLN A O 1
ATOM 636 N N . LEU A 1 83 ? 20.465 10.577 -26.647 1.00 89.12 83 LEU A N 1
ATOM 637 C CA . LEU A 1 83 ? 19.786 10.031 -27.825 1.00 89.12 83 LEU A CA 1
ATOM 638 C C . LEU A 1 83 ? 19.033 8.737 -27.501 1.00 89.12 83 LEU A C 1
ATOM 640 O O . LEU A 1 83 ? 17.881 8.574 -27.899 1.00 89.12 83 LEU A O 1
ATOM 644 N N . ALA A 1 84 ? 19.645 7.846 -26.724 1.00 89.94 84 ALA A N 1
ATOM 645 C CA . ALA A 1 84 ? 19.047 6.585 -26.311 1.00 89.94 84 ALA A CA 1
ATOM 646 C C . ALA A 1 84 ? 17.812 6.806 -25.413 1.00 89.94 84 ALA A C 1
ATOM 648 O O . ALA A 1 84 ? 16.792 6.133 -25.567 1.00 89.94 84 ALA A O 1
ATOM 649 N N . LEU A 1 85 ? 17.860 7.800 -24.520 1.00 90.81 85 LEU A N 1
ATOM 650 C CA . LEU A 1 85 ? 16.725 8.202 -23.686 1.00 90.81 85 LEU A CA 1
ATOM 651 C C . LEU A 1 85 ? 15.616 8.877 -24.502 1.00 90.81 85 LEU A C 1
ATOM 653 O O . LEU A 1 85 ? 14.442 8.620 -24.251 1.00 90.81 85 LEU A O 1
ATOM 657 N N . ILE A 1 86 ? 15.955 9.708 -25.493 1.00 90.50 86 ILE A N 1
ATOM 658 C CA . ILE A 1 86 ? 14.975 10.268 -26.439 1.00 90.50 86 ILE A CA 1
ATOM 659 C C . ILE A 1 86 ? 14.285 9.139 -27.207 1.00 90.50 86 ILE A C 1
ATOM 661 O O . ILE A 1 86 ? 13.061 9.127 -27.316 1.00 90.50 86 ILE A O 1
ATOM 665 N N . PHE A 1 87 ? 15.048 8.156 -27.681 1.00 91.56 87 PHE A N 1
ATOM 666 C CA . PHE A 1 87 ? 14.494 7.007 -28.382 1.00 91.56 87 PHE A CA 1
ATOM 667 C C . PHE A 1 87 ? 13.537 6.195 -27.500 1.00 91.56 87 PHE A C 1
ATOM 669 O O . PHE A 1 87 ? 12.438 5.861 -27.938 1.00 91.56 87 PHE A O 1
ATOM 676 N N . LEU A 1 88 ? 13.895 5.956 -26.233 1.00 92.19 88 LEU A N 1
ATOM 677 C CA . LEU A 1 88 ? 13.006 5.321 -25.255 1.00 92.19 88 LEU A CA 1
ATOM 678 C C . LEU A 1 88 ? 11.686 6.079 -25.081 1.00 92.19 88 LEU A C 1
ATOM 680 O O . LEU A 1 88 ? 10.630 5.449 -25.049 1.00 92.19 88 LEU A O 1
ATOM 684 N N . LYS A 1 89 ? 11.727 7.417 -25.019 1.00 92.06 89 LYS A N 1
ATOM 685 C CA . LYS A 1 89 ? 10.513 8.246 -24.910 1.00 92.06 89 LYS A CA 1
ATOM 686 C C . LYS A 1 89 ? 9.563 8.056 -26.095 1.00 92.06 89 LYS A C 1
ATOM 688 O O . LYS A 1 89 ? 8.357 8.165 -25.917 1.00 92.06 89 LYS A O 1
ATOM 693 N N . ILE A 1 90 ? 10.098 7.770 -27.280 1.00 92.75 90 ILE A N 1
ATOM 694 C CA . ILE A 1 90 ? 9.321 7.559 -28.509 1.00 92.75 90 ILE A CA 1
ATOM 695 C C . ILE A 1 90 ? 8.827 6.108 -28.612 1.00 92.75 90 ILE A C 1
ATOM 697 O O . ILE A 1 90 ? 7.718 5.863 -29.090 1.00 92.75 90 ILE A O 1
ATOM 701 N N . LEU A 1 91 ? 9.643 5.144 -28.178 1.00 92.88 91 LEU A N 1
ATOM 702 C CA . LEU A 1 91 ? 9.363 3.715 -28.301 1.00 92.88 91 LEU A CA 1
ATOM 703 C C . LEU A 1 91 ? 8.376 3.205 -27.245 1.00 92.88 91 LEU A C 1
ATOM 705 O O . LEU A 1 91 ? 7.439 2.494 -27.600 1.00 92.88 91 LEU A O 1
ATOM 709 N N . ILE A 1 92 ? 8.560 3.565 -25.969 1.00 93.88 92 ILE A N 1
ATOM 710 C CA . ILE A 1 92 ? 7.756 3.037 -24.851 1.00 93.88 92 ILE A CA 1
ATOM 711 C C . ILE A 1 92 ? 6.241 3.237 -25.056 1.00 93.88 92 ILE A C 1
ATOM 713 O O . ILE A 1 92 ? 5.507 2.270 -24.874 1.00 93.88 92 ILE A O 1
ATOM 717 N N . PRO A 1 93 ? 5.732 4.410 -25.491 1.00 92.12 93 PRO A N 1
ATOM 718 C CA . PRO A 1 93 ? 4.293 4.598 -25.709 1.00 92.12 93 PRO A CA 1
ATOM 719 C C . PRO A 1 93 ? 3.683 3.701 -26.794 1.00 92.12 93 PRO A C 1
ATOM 721 O O . PRO A 1 93 ? 2.464 3.647 -26.926 1.00 92.12 93 PRO A O 1
ATOM 724 N N . LYS A 1 94 ? 4.513 3.054 -27.621 1.00 91.00 94 LYS A N 1
ATOM 725 C CA . LYS A 1 94 ? 4.077 2.218 -28.745 1.00 91.00 94 LYS A CA 1
ATOM 726 C C . LYS A 1 94 ? 4.027 0.730 -28.393 1.00 91.00 94 LYS A C 1
ATOM 728 O O . LYS A 1 94 ? 3.562 -0.042 -29.228 1.00 91.00 94 LYS A O 1
ATOM 733 N N . LEU A 1 95 ? 4.514 0.335 -27.214 1.00 90.88 95 LEU A N 1
ATOM 734 C CA . LEU A 1 95 ? 4.520 -1.059 -26.766 1.00 90.88 95 LEU A CA 1
ATOM 735 C C . LEU A 1 95 ? 3.089 -1.531 -26.485 1.00 90.88 95 LEU A C 1
ATOM 737 O O . LEU A 1 95 ? 2.276 -0.781 -25.947 1.00 90.88 95 LEU A O 1
ATOM 741 N N . LYS A 1 96 ? 2.789 -2.771 -26.868 1.00 88.62 96 LYS A N 1
ATOM 742 C CA . LYS A 1 96 ? 1.453 -3.381 -26.782 1.00 88.62 96 LYS A CA 1
ATOM 743 C C . LYS A 1 96 ? 1.442 -4.754 -26.115 1.00 88.62 96 LYS A C 1
ATOM 745 O O . LYS A 1 96 ? 0.367 -5.307 -25.913 1.00 88.62 96 LYS A O 1
ATOM 750 N N . ARG A 1 97 ? 2.612 -5.335 -25.833 1.00 88.56 97 ARG A N 1
ATOM 751 C CA . ARG A 1 97 ? 2.738 -6.710 -25.323 1.00 88.56 97 ARG A CA 1
ATOM 752 C C . ARG A 1 97 ? 3.656 -6.778 -24.111 1.00 88.56 97 ARG A C 1
ATOM 754 O O . ARG A 1 97 ? 4.714 -6.139 -24.100 1.00 88.56 97 ARG A O 1
ATOM 761 N N . LYS A 1 98 ? 3.329 -7.634 -23.137 1.00 90.38 98 LYS A N 1
ATOM 762 C CA . LYS A 1 98 ? 4.183 -7.901 -21.961 1.00 90.38 98 LYS A CA 1
ATOM 763 C C . LYS A 1 98 ? 5.611 -8.264 -22.345 1.00 90.38 98 LYS A C 1
ATOM 765 O O . LYS A 1 98 ? 6.552 -7.725 -21.772 1.00 90.38 98 LYS A O 1
ATOM 770 N N . SER A 1 99 ? 5.795 -9.103 -23.367 1.00 89.38 99 SER A N 1
ATOM 771 C CA . SER A 1 99 ? 7.131 -9.505 -23.829 1.00 89.38 99 SER A CA 1
ATOM 772 C C . SER A 1 99 ? 7.988 -8.324 -24.295 1.00 89.38 99 SER A C 1
ATOM 774 O O . SER A 1 99 ? 9.207 -8.338 -24.130 1.00 89.38 99 SER A O 1
ATOM 776 N N . GLU A 1 100 ? 7.373 -7.295 -24.882 1.00 90.56 100 GLU A N 1
ATOM 777 C CA . GLU A 1 100 ? 8.083 -6.093 -25.321 1.00 90.56 100 GLU A CA 1
ATOM 778 C C . GLU A 1 100 ? 8.489 -5.235 -24.127 1.00 90.56 100 GLU A C 1
ATOM 780 O O . GLU A 1 100 ? 9.632 -4.785 -24.062 1.00 90.56 100 GLU A O 1
ATOM 785 N N . VAL A 1 101 ? 7.590 -5.067 -23.153 1.00 92.25 101 VAL A N 1
ATOM 786 C CA . VAL A 1 101 ? 7.899 -4.382 -21.893 1.00 92.25 101 VAL A CA 1
ATOM 787 C C . VAL A 1 101 ? 9.047 -5.083 -21.180 1.00 92.25 101 VAL A C 1
ATOM 789 O O . VAL A 1 101 ? 10.035 -4.433 -20.860 1.00 92.25 101 VAL A O 1
ATOM 792 N N . SER A 1 102 ? 8.982 -6.406 -21.009 1.00 90.94 102 SER A N 1
ATOM 793 C CA . SER A 1 102 ? 10.058 -7.190 -20.389 1.00 90.94 102 SER A CA 1
ATOM 794 C C . SER A 1 102 ? 11.369 -7.121 -21.178 1.00 90.94 102 SER A C 1
ATOM 796 O O . SER A 1 102 ? 12.450 -7.194 -20.596 1.00 90.94 102 SER A O 1
ATOM 798 N N . THR A 1 103 ? 11.296 -6.947 -22.501 1.00 91.44 103 THR A N 1
ATOM 799 C CA . THR A 1 103 ? 12.480 -6.742 -23.342 1.00 91.44 103 THR A CA 1
ATOM 800 C C . THR A 1 103 ? 13.095 -5.368 -23.112 1.00 91.44 103 THR A C 1
ATOM 802 O O . THR A 1 103 ? 14.313 -5.283 -22.994 1.00 91.44 103 THR A O 1
ATOM 805 N N . ILE A 1 104 ? 12.293 -4.302 -23.054 1.00 92.31 104 ILE A N 1
ATOM 806 C CA . ILE A 1 104 ? 12.774 -2.919 -22.920 1.00 92.31 104 ILE A CA 1
ATOM 807 C C . ILE A 1 104 ? 13.182 -2.592 -21.483 1.00 92.31 104 ILE A C 1
ATOM 809 O O . ILE A 1 104 ? 14.256 -2.038 -21.263 1.00 92.31 104 ILE A O 1
ATOM 813 N N . LEU A 1 105 ? 12.365 -2.981 -20.508 1.00 92.38 105 LEU A N 1
ATOM 814 C CA . LEU A 1 105 ? 12.592 -2.834 -19.068 1.00 92.38 105 LEU A CA 1
ATOM 815 C C . LEU A 1 105 ? 13.248 -4.086 -18.467 1.00 92.38 105 LEU A C 1
ATOM 817 O O . LEU A 1 105 ? 12.962 -4.477 -17.338 1.00 92.38 105 LEU A O 1
ATOM 821 N N . GLY A 1 106 ? 14.126 -4.737 -19.229 1.00 90.62 106 GLY A N 1
ATOM 822 C CA . GLY A 1 106 ? 14.839 -5.925 -18.774 1.00 90.62 106 GLY A CA 1
ATOM 823 C C . GLY A 1 106 ? 15.910 -5.625 -17.721 1.00 90.62 106 GLY A C 1
ATOM 824 O O . GLY A 1 106 ? 16.262 -4.472 -17.448 1.00 90.62 106 GLY A O 1
ATOM 825 N N . GLU A 1 107 ? 16.496 -6.693 -17.176 1.00 91.12 107 GLU A N 1
ATOM 826 C CA . GLU A 1 107 ? 17.465 -6.656 -16.070 1.00 91.12 107 GLU A CA 1
ATOM 827 C C . GLU A 1 107 ? 18.585 -5.637 -16.240 1.00 91.12 107 GLU A C 1
ATOM 829 O O . GLU A 1 107 ? 18.865 -4.864 -15.321 1.00 91.12 107 GLU A O 1
ATOM 834 N N . LYS A 1 108 ? 19.200 -5.589 -17.423 1.00 90.06 108 LYS A N 1
ATOM 835 C CA . LYS A 1 108 ? 20.310 -4.669 -17.689 1.00 90.06 108 LYS A CA 1
ATOM 836 C C . LYS A 1 108 ? 19.882 -3.206 -17.595 1.00 90.06 108 LYS A C 1
ATOM 838 O O . LYS A 1 108 ? 20.621 -2.407 -17.025 1.00 90.06 108 LYS A O 1
ATOM 843 N N . VAL A 1 109 ? 18.701 -2.857 -18.112 1.00 91.12 109 VAL A N 1
ATOM 844 C CA . VAL A 1 109 ? 18.193 -1.47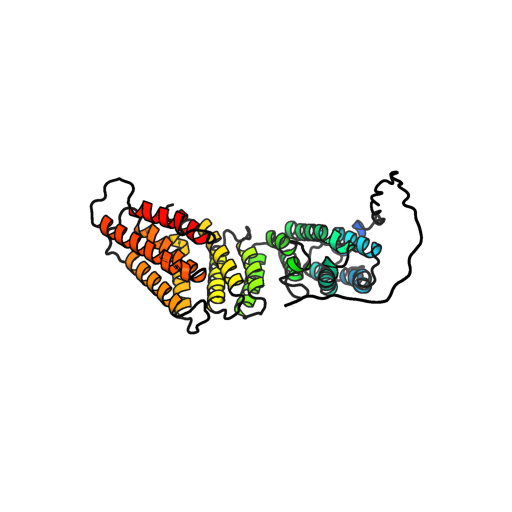5 -18.074 1.00 91.12 109 VAL A CA 1
ATOM 845 C C . VAL A 1 109 ? 17.840 -1.090 -16.661 1.00 91.12 109 VAL A C 1
ATOM 847 O O . VAL A 1 109 ? 18.333 -0.078 -16.176 1.00 91.12 109 VAL A O 1
ATOM 850 N N . ILE A 1 110 ? 17.037 -1.905 -15.981 1.00 94.00 110 ILE A N 1
ATOM 851 C CA . ILE A 1 110 ? 16.590 -1.601 -14.623 1.00 94.00 110 ILE A CA 1
ATOM 852 C C . ILE A 1 110 ? 17.785 -1.503 -13.673 1.00 94.00 110 ILE A C 1
ATOM 854 O O . ILE A 1 110 ? 17.911 -0.523 -12.939 1.00 94.00 110 ILE A O 1
ATOM 858 N N . THR A 1 111 ? 18.740 -2.429 -13.768 1.00 92.69 111 THR A N 1
ATOM 859 C CA . THR A 1 111 ? 19.977 -2.376 -12.977 1.00 92.69 111 THR A CA 1
ATOM 860 C C . THR A 1 111 ? 20.799 -1.126 -13.291 1.00 92.69 111 THR A C 1
ATOM 862 O O . THR A 1 111 ? 21.329 -0.486 -12.381 1.00 92.69 111 THR A O 1
ATOM 865 N N . PHE A 1 112 ? 20.909 -0.742 -14.566 1.00 92.06 112 PHE A N 1
ATOM 866 C CA . PHE A 1 112 ? 21.595 0.488 -14.954 1.00 92.06 112 PHE A CA 1
ATOM 867 C C . PHE A 1 112 ? 20.902 1.733 -14.396 1.00 92.06 112 PHE A C 1
ATOM 869 O O . PHE A 1 112 ? 21.593 2.599 -13.858 1.00 92.06 112 PHE A O 1
ATOM 876 N N . LEU A 1 113 ? 19.569 1.805 -14.475 1.00 92.12 113 LEU A N 1
ATOM 877 C CA . LEU A 1 113 ? 18.779 2.896 -13.908 1.00 92.12 113 LEU A CA 1
ATOM 878 C C . LEU A 1 113 ? 19.027 3.006 -12.403 1.00 92.12 113 LEU A C 1
ATOM 880 O O . LEU A 1 113 ? 19.427 4.067 -11.934 1.00 92.12 113 LEU A O 1
ATOM 884 N N . LEU A 1 114 ? 18.887 1.906 -11.663 1.00 93.06 114 LEU A N 1
ATOM 885 C CA . LEU A 1 114 ? 19.080 1.884 -10.212 1.00 93.06 114 LEU A CA 1
ATOM 886 C C . LEU A 1 114 ? 20.500 2.295 -9.802 1.00 93.06 114 LEU A C 1
ATOM 888 O O . LEU A 1 114 ? 20.669 3.083 -8.874 1.00 93.06 114 LEU A O 1
ATOM 892 N N . ARG A 1 115 ? 21.529 1.810 -10.509 1.00 92.75 115 ARG A N 1
ATOM 893 C CA . ARG A 1 115 ? 22.935 2.117 -10.190 1.00 92.75 115 ARG A CA 1
ATOM 894 C C . ARG A 1 115 ? 23.344 3.546 -10.549 1.00 92.75 115 ARG A C 1
ATOM 896 O O . ARG A 1 115 ? 24.207 4.108 -9.880 1.00 92.75 115 ARG A O 1
ATOM 903 N N . ASN A 1 116 ? 22.762 4.129 -11.599 1.00 92.06 116 ASN A N 1
ATOM 904 C CA . ASN A 1 116 ? 23.240 5.395 -12.170 1.00 92.06 116 ASN A CA 1
ATOM 905 C C . ASN A 1 116 ? 22.288 6.582 -11.980 1.00 92.06 116 ASN A C 1
ATOM 907 O O . ASN A 1 116 ? 22.682 7.710 -12.280 1.00 92.06 116 ASN A O 1
ATOM 911 N N . ALA A 1 117 ? 21.064 6.368 -11.481 1.00 89.81 117 ALA A N 1
ATOM 912 C CA . ALA A 1 117 ? 20.023 7.398 -11.371 1.00 89.81 117 ALA A CA 1
ATOM 913 C C . ALA A 1 117 ? 20.501 8.697 -10.706 1.00 89.81 117 ALA A C 1
ATOM 915 O O . ALA A 1 117 ? 20.141 9.788 -11.143 1.00 89.81 117 ALA A O 1
ATOM 916 N N . ASN A 1 118 ? 21.336 8.585 -9.668 1.00 88.19 118 ASN A N 1
ATOM 917 C CA . ASN A 1 118 ? 21.784 9.735 -8.880 1.00 88.19 118 ASN A CA 1
ATOM 918 C C . ASN A 1 118 ? 23.180 10.248 -9.250 1.00 88.19 118 ASN A C 1
ATOM 920 O O . ASN A 1 118 ? 23.486 11.407 -8.967 1.00 88.19 118 ASN A O 1
ATOM 924 N N . SER A 1 119 ? 24.021 9.410 -9.857 1.00 89.94 119 SER A N 1
ATOM 925 C CA . SER A 1 119 ? 25.413 9.733 -10.192 1.00 89.94 119 SER A CA 1
ATOM 926 C C . SER A 1 119 ? 25.562 10.293 -11.609 1.00 89.94 119 SER A C 1
ATOM 928 O O . SER A 1 119 ? 26.444 11.116 -11.858 1.00 89.94 119 SER A O 1
ATOM 930 N N . ASN A 1 120 ? 24.680 9.912 -12.537 1.00 91.06 120 ASN A N 1
ATOM 931 C CA . ASN A 1 120 ? 24.719 10.370 -13.920 1.00 91.06 120 ASN A CA 1
ATOM 932 C C . ASN A 1 120 ? 23.771 11.564 -14.138 1.00 91.06 120 ASN A C 1
ATOM 934 O O . ASN A 1 120 ? 22.550 11.428 -14.078 1.00 91.06 120 ASN A O 1
ATOM 938 N N . LYS A 1 121 ? 24.332 12.746 -14.436 1.00 90.94 121 LYS A N 1
ATOM 939 C CA . LYS A 1 121 ? 23.566 13.997 -14.620 1.00 90.94 121 LYS A CA 1
ATOM 940 C C . LYS A 1 121 ? 22.544 13.924 -15.758 1.00 90.94 121 LYS A C 1
ATOM 942 O O . LYS A 1 121 ? 21.454 14.471 -15.615 1.00 90.94 121 LYS A O 1
ATOM 947 N N . VAL A 1 122 ? 22.893 13.267 -16.867 1.00 91.31 122 VAL A N 1
ATOM 948 C CA . VAL A 1 122 ? 22.003 13.102 -18.027 1.00 91.31 122 VAL A CA 1
ATOM 949 C C . VAL A 1 122 ? 20.811 12.238 -17.643 1.00 91.31 122 VAL A C 1
ATOM 951 O O . VAL A 1 122 ? 19.667 12.631 -17.861 1.00 91.31 122 VAL A O 1
ATOM 954 N N . LEU A 1 123 ? 21.079 11.090 -17.019 1.00 91.69 123 LEU A N 1
ATOM 955 C CA . LEU A 1 123 ? 20.027 10.182 -16.586 1.00 91.69 123 LEU A CA 1
ATOM 956 C C . LEU A 1 123 ? 19.118 10.846 -15.549 1.00 91.69 123 LEU A C 1
ATOM 958 O O . LEU A 1 123 ? 17.902 10.849 -15.718 1.00 91.69 123 LEU A O 1
ATOM 962 N N . LYS A 1 124 ? 19.703 11.486 -14.531 1.00 91.88 124 LYS A N 1
ATOM 963 C CA . LYS A 1 124 ? 18.962 12.201 -13.486 1.00 91.88 124 LYS A CA 1
ATOM 964 C C . LYS A 1 124 ? 17.995 13.239 -14.059 1.00 91.88 124 LYS A C 1
ATOM 966 O O . LYS A 1 124 ? 16.873 13.357 -13.579 1.00 91.88 124 LYS A O 1
ATOM 971 N N . ALA A 1 125 ? 18.414 13.973 -15.091 1.00 91.06 125 ALA A N 1
ATOM 972 C CA . ALA A 1 125 ? 17.570 14.962 -15.760 1.00 91.06 125 ALA A CA 1
ATOM 973 C C . ALA A 1 125 ? 16.439 14.329 -16.591 1.00 91.06 125 ALA A C 1
ATOM 975 O O . ALA A 1 125 ? 15.382 14.933 -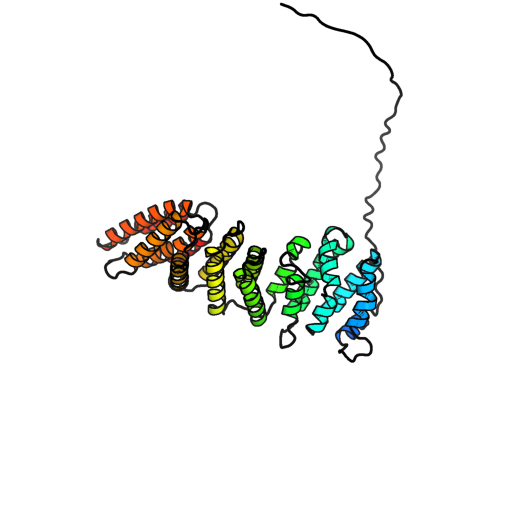16.741 1.00 91.06 125 ALA A O 1
ATOM 976 N N . ALA A 1 126 ? 16.642 13.121 -17.123 1.00 90.94 126 ALA A N 1
ATOM 977 C CA . ALA A 1 126 ? 15.679 12.441 -17.987 1.00 90.94 126 ALA A CA 1
ATOM 978 C C . ALA A 1 126 ? 14.6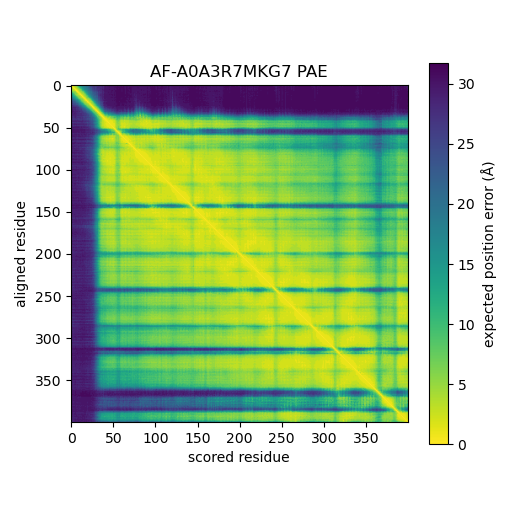82 11.537 -17.241 1.00 90.94 126 ALA A C 1
ATOM 980 O O . ALA A 1 126 ? 13.625 11.223 -17.789 1.00 90.94 126 ALA A O 1
ATOM 981 N N . LEU A 1 127 ? 14.996 11.114 -16.013 1.00 91.62 127 LEU A N 1
ATOM 982 C CA . LEU A 1 127 ? 14.154 10.226 -15.205 1.00 91.62 127 LEU A CA 1
ATOM 983 C C . LEU A 1 127 ? 12.711 10.730 -14.998 1.00 91.62 127 LEU A C 1
ATOM 985 O O . LEU A 1 127 ? 11.797 9.912 -15.127 1.00 91.62 127 LEU A O 1
ATOM 989 N N . PRO A 1 128 ? 12.451 12.030 -14.738 1.00 91.19 128 PRO A N 1
ATOM 990 C CA . PRO A 1 128 ? 11.081 12.537 -14.640 1.00 91.19 128 PRO A CA 1
ATOM 991 C C . PRO A 1 128 ? 10.272 12.341 -15.930 1.00 91.19 128 PRO A C 1
ATOM 993 O O . PRO A 1 128 ? 9.109 11.943 -15.878 1.00 91.19 128 PRO A O 1
ATOM 996 N N . ASP A 1 129 ? 10.896 12.559 -17.090 1.00 91.06 129 ASP A N 1
ATOM 997 C CA . ASP A 1 129 ? 10.240 12.358 -18.383 1.00 91.06 129 ASP A CA 1
ATOM 998 C C . ASP A 1 129 ? 9.998 10.875 -18.664 1.00 91.06 129 ASP A C 1
ATOM 1000 O O . ASP A 1 129 ? 8.928 10.511 -19.145 1.00 91.06 129 ASP A O 1
ATOM 1004 N N . LEU A 1 130 ? 10.962 10.007 -18.333 1.00 92.69 130 LEU A N 1
ATOM 1005 C CA . LEU A 1 130 ? 10.787 8.558 -18.445 1.00 92.69 130 LEU A CA 1
ATOM 1006 C C . LEU A 1 130 ? 9.631 8.074 -17.558 1.00 92.69 130 LEU A C 1
ATOM 1008 O O . LEU A 1 130 ? 8.811 7.273 -17.999 1.00 92.69 130 LEU A O 1
ATOM 1012 N N . SER A 1 131 ? 9.522 8.609 -16.339 1.00 93.44 131 SER A N 1
ATOM 1013 C CA . SER A 1 131 ? 8.409 8.313 -15.435 1.00 93.44 131 SER A CA 1
ATOM 1014 C C . SER A 1 131 ? 7.064 8.713 -16.037 1.00 93.44 131 SER A C 1
ATOM 1016 O O . SER A 1 131 ? 6.118 7.935 -15.950 1.00 93.44 131 SER A O 1
ATOM 1018 N N . LYS A 1 132 ? 6.981 9.881 -16.684 1.00 93.75 132 LYS A N 1
ATOM 1019 C CA . LYS A 1 132 ? 5.762 10.334 -17.368 1.00 93.75 132 LYS A CA 1
ATOM 1020 C C . LYS A 1 132 ? 5.413 9.457 -18.572 1.00 93.75 132 LYS A C 1
ATOM 1022 O O . LYS A 1 132 ? 4.244 9.179 -18.803 1.00 93.75 132 LYS A O 1
ATOM 1027 N N . VAL A 1 133 ? 6.413 9.017 -19.330 1.00 94.88 133 VAL A N 1
ATOM 1028 C CA . VAL A 1 133 ? 6.214 8.139 -20.490 1.00 94.88 133 VAL A CA 1
ATOM 1029 C C . VAL A 1 133 ? 5.697 6.760 -20.069 1.00 94.88 133 VAL A C 1
ATOM 1031 O O . VAL A 1 133 ? 4.775 6.240 -20.690 1.00 94.88 133 VAL A O 1
ATOM 1034 N N . LEU A 1 134 ? 6.235 6.188 -18.990 1.00 95.31 134 LEU A N 1
ATOM 1035 C CA . LEU A 1 134 ? 5.729 4.931 -18.430 1.00 95.31 134 LEU A CA 1
ATOM 1036 C C . LEU A 1 134 ? 4.320 5.092 -17.853 1.00 95.31 134 LEU A C 1
ATOM 1038 O O . LEU A 1 134 ? 3.469 4.240 -18.085 1.00 95.31 134 LEU A O 1
ATOM 1042 N N . GLU A 1 135 ? 4.047 6.205 -17.166 1.00 95.06 135 GLU A N 1
ATOM 1043 C CA . GLU A 1 135 ? 2.698 6.550 -16.704 1.00 95.06 135 GLU A CA 1
ATOM 1044 C C . GLU A 1 135 ? 1.704 6.595 -17.876 1.00 95.06 135 GLU A C 1
ATOM 1046 O O . GLU A 1 135 ? 0.637 5.996 -17.790 1.00 95.06 135 GLU A O 1
ATOM 1051 N N . GLN A 1 136 ? 2.072 7.235 -18.990 1.00 93.56 136 GLN A N 1
ATOM 1052 C CA . GLN A 1 136 ? 1.245 7.302 -20.198 1.00 93.56 136 GLN A CA 1
ATOM 1053 C C . GLN A 1 136 ? 1.025 5.936 -20.846 1.00 93.56 136 GLN A C 1
ATOM 1055 O O . GLN A 1 136 ? -0.085 5.668 -21.299 1.00 93.56 136 GLN A O 1
ATOM 1060 N N . LEU A 1 137 ? 2.051 5.079 -20.896 1.00 93.81 137 LEU A N 1
ATOM 1061 C CA . LEU A 1 137 ? 1.895 3.710 -21.390 1.00 93.81 137 LEU A CA 1
ATOM 1062 C C . LEU A 1 137 ? 0.840 2.972 -20.563 1.00 93.81 137 LEU A C 1
ATOM 1064 O O . LEU A 1 137 ? -0.118 2.461 -21.130 1.00 93.81 137 LEU A O 1
ATOM 1068 N N . VAL A 1 138 ? 0.973 2.975 -19.234 1.00 93.88 138 VAL A N 1
ATOM 1069 C CA . VAL A 1 138 ? 0.026 2.285 -18.346 1.00 93.88 138 VAL A CA 1
ATOM 1070 C C . VAL A 1 138 ? -1.378 2.889 -18.451 1.00 93.88 138 VAL A C 1
ATOM 1072 O O . VAL A 1 138 ? -2.353 2.153 -18.558 1.00 93.88 138 VAL A O 1
ATOM 1075 N N . GLN A 1 139 ? -1.493 4.219 -18.473 1.00 92.06 139 GLN A N 1
ATOM 1076 C CA . GLN A 1 139 ? -2.775 4.924 -18.549 1.00 92.06 139 GLN A CA 1
ATOM 1077 C C . GLN A 1 139 ? -3.538 4.657 -19.853 1.00 92.06 139 GLN A C 1
ATOM 1079 O O . GLN A 1 139 ? -4.764 4.559 -19.833 1.00 92.06 139 GLN A O 1
ATOM 1084 N N . ASN A 1 140 ? -2.830 4.591 -20.982 1.00 89.12 140 ASN A N 1
ATOM 1085 C CA . ASN A 1 140 ? -3.446 4.470 -22.304 1.00 89.12 140 ASN A CA 1
ATOM 1086 C C . ASN A 1 140 ? -3.653 3.018 -22.743 1.00 89.12 140 ASN A C 1
ATOM 1088 O O . ASN A 1 140 ? -4.304 2.780 -23.760 1.00 89.12 140 ASN A O 1
ATOM 1092 N N . HIS A 1 141 ? -3.080 2.054 -22.023 1.00 86.19 141 HIS A N 1
ATOM 1093 C CA . HIS A 1 141 ? -3.257 0.648 -22.340 1.00 86.19 141 HIS A CA 1
ATOM 1094 C C . HIS A 1 141 ? -4.562 0.134 -21.730 1.00 86.19 141 HIS A C 1
ATOM 1096 O O . HIS A 1 141 ? -4.790 0.288 -20.535 1.00 86.19 141 HIS A O 1
ATOM 1102 N N . GLU A 1 142 ? -5.411 -0.514 -22.524 1.00 78.12 142 GLU A N 1
ATOM 1103 C CA . GLU A 1 142 ? -6.472 -1.361 -21.980 1.00 78.12 142 GLU A CA 1
ATOM 1104 C C . GLU A 1 142 ? -5.850 -2.719 -21.660 1.00 78.12 142 GLU A C 1
ATOM 1106 O O . GLU A 1 142 ? -5.552 -3.490 -22.574 1.00 78.12 142 GLU A O 1
ATOM 1111 N N . ASP A 1 143 ? -5.611 -3.014 -20.381 1.00 65.88 143 ASP A N 1
ATOM 1112 C CA . ASP A 1 143 ? -5.076 -4.322 -19.998 1.00 65.88 143 ASP A CA 1
ATOM 1113 C C . ASP A 1 143 ? -6.150 -5.404 -20.176 1.00 65.88 143 ASP A C 1
ATOM 1115 O O . ASP A 1 143 ? -7.058 -5.583 -19.364 1.00 65.88 143 ASP A O 1
ATOM 1119 N N . LYS A 1 144 ? -6.070 -6.059 -21.340 1.00 69.12 144 LYS A N 1
ATOM 1120 C CA . LYS A 1 144 ? -6.754 -7.308 -21.692 1.00 69.12 144 LYS A CA 1
ATOM 1121 C C . LYS A 1 144 ? -5.802 -8.474 -21.381 1.00 69.12 144 LYS A C 1
ATOM 1123 O O . LYS A 1 144 ? -5.218 -8.521 -20.307 1.00 69.12 144 LYS A O 1
ATOM 1128 N N . GLU A 1 145 ? -5.617 -9.410 -22.307 1.00 66.62 145 GLU A N 1
ATOM 1129 C CA . GLU A 1 145 ? -4.807 -10.623 -22.097 1.00 66.62 145 GLU A CA 1
ATOM 1130 C C . GLU A 1 145 ? -3.289 -10.368 -22.015 1.00 66.62 145 GLU A C 1
ATOM 1132 O O . GLU A 1 145 ? -2.552 -11.200 -21.498 1.00 66.62 145 GLU A O 1
ATOM 1137 N N . GLU A 1 146 ? -2.811 -9.218 -22.494 1.00 76.94 146 GLU A N 1
ATOM 1138 C CA . GLU A 1 146 ? -1.379 -8.949 -22.690 1.00 76.94 146 GLU A CA 1
ATOM 1139 C C . GLU A 1 146 ? -0.639 -8.423 -21.443 1.00 76.94 146 GLU A C 1
ATOM 1141 O O . GLU A 1 146 ? 0.575 -8.260 -21.519 1.00 76.94 146 GLU A O 1
ATOM 1146 N N . GLU A 1 147 ? -1.326 -8.166 -20.317 1.00 88.00 147 GLU A N 1
ATOM 1147 C CA . GLU A 1 147 ? -0.755 -7.778 -19.000 1.00 88.00 147 GLU A CA 1
ATOM 1148 C C . GLU A 1 147 ? 0.369 -6.714 -19.054 1.00 88.00 147 GLU A C 1
ATOM 1150 O O . GLU A 1 147 ? 1.384 -6.804 -18.352 1.00 88.00 147 GLU A O 1
ATOM 1155 N N . VAL A 1 148 ? 0.229 -5.704 -19.913 1.00 92.00 148 VAL A N 1
ATOM 1156 C CA . VAL A 1 148 ? 1.250 -4.671 -20.137 1.00 92.00 148 VAL A CA 1
ATOM 1157 C C . VAL A 1 148 ? 1.374 -3.765 -18.921 1.00 92.00 148 VAL A C 1
ATOM 1159 O O . VAL A 1 148 ? 2.493 -3.447 -18.512 1.00 92.00 148 VAL A O 1
ATOM 1162 N N . GLN A 1 149 ? 0.249 -3.355 -18.328 1.00 93.00 149 GLN A N 1
ATOM 1163 C CA . GLN A 1 149 ? 0.256 -2.482 -17.157 1.00 93.00 149 GLN A CA 1
ATOM 1164 C C . GLN A 1 149 ? 0.953 -3.168 -15.982 1.00 93.00 149 GLN A C 1
ATOM 1166 O O . GLN A 1 149 ? 1.828 -2.571 -15.344 1.00 93.00 149 GLN A O 1
ATOM 1171 N N . LEU A 1 150 ? 0.612 -4.439 -15.740 1.00 93.31 150 LEU A N 1
ATOM 1172 C CA . LEU A 1 150 ? 1.238 -5.241 -14.693 1.00 93.31 150 LEU A CA 1
ATOM 1173 C C . LEU A 1 150 ? 2.738 -5.431 -14.953 1.00 93.31 150 LEU A C 1
ATOM 1175 O O . LEU A 1 150 ? 3.539 -5.183 -14.055 1.00 93.31 150 LEU A O 1
ATOM 1179 N N . ALA A 1 151 ? 3.134 -5.769 -16.184 1.00 93.56 151 ALA A N 1
ATOM 1180 C CA . ALA A 1 151 ? 4.537 -5.975 -16.545 1.00 93.56 151 ALA A CA 1
ATOM 1181 C C . ALA A 1 151 ? 5.410 -4.730 -16.316 1.00 93.56 151 ALA A C 1
ATOM 1183 O O . ALA A 1 151 ? 6.561 -4.854 -15.891 1.00 93.56 151 ALA A O 1
ATOM 1184 N N . VAL A 1 152 ? 4.877 -3.528 -16.574 1.00 95.19 152 VAL A N 1
ATOM 1185 C CA . VAL A 1 152 ? 5.585 -2.270 -16.288 1.00 95.19 152 VAL A CA 1
ATOM 1186 C C . VAL A 1 152 ? 5.835 -2.133 -14.791 1.00 95.19 152 VAL A C 1
ATOM 1188 O O . VAL A 1 152 ? 6.963 -1.865 -14.387 1.00 95.19 152 VAL A O 1
ATOM 1191 N N . VAL A 1 153 ? 4.802 -2.319 -13.967 1.00 95.12 153 VAL A N 1
ATOM 1192 C CA . VAL A 1 153 ? 4.924 -2.158 -12.513 1.00 95.12 153 VAL A CA 1
ATOM 1193 C C . VAL A 1 153 ? 5.838 -3.230 -11.921 1.00 95.12 153 VAL A C 1
ATOM 1195 O O . VAL A 1 153 ? 6.734 -2.894 -11.146 1.00 95.12 153 VAL A O 1
ATOM 1198 N N . GLU A 1 154 ? 5.681 -4.493 -12.326 1.00 93.62 154 GLU A N 1
ATOM 1199 C CA . GLU A 1 154 ? 6.523 -5.607 -11.883 1.00 93.62 154 GLU A CA 1
ATOM 1200 C C . GLU A 1 154 ? 8.000 -5.368 -12.198 1.00 93.62 154 GLU A C 1
ATOM 1202 O O . GLU A 1 154 ? 8.835 -5.561 -11.320 1.00 93.62 154 GLU A O 1
ATOM 1207 N N . ALA A 1 155 ? 8.335 -4.872 -13.393 1.00 94.62 155 ALA A N 1
ATOM 1208 C CA . ALA A 1 155 ? 9.721 -4.569 -13.752 1.00 94.62 155 ALA A CA 1
ATOM 1209 C C . ALA A 1 155 ? 10.368 -3.508 -12.840 1.00 94.62 155 ALA A C 1
ATOM 1211 O O . ALA A 1 155 ? 11.589 -3.503 -12.666 1.00 94.62 155 ALA A O 1
ATOM 1212 N N . LEU A 1 156 ? 9.569 -2.606 -12.257 1.00 94.81 156 LEU A N 1
ATOM 1213 C CA . LEU A 1 156 ? 1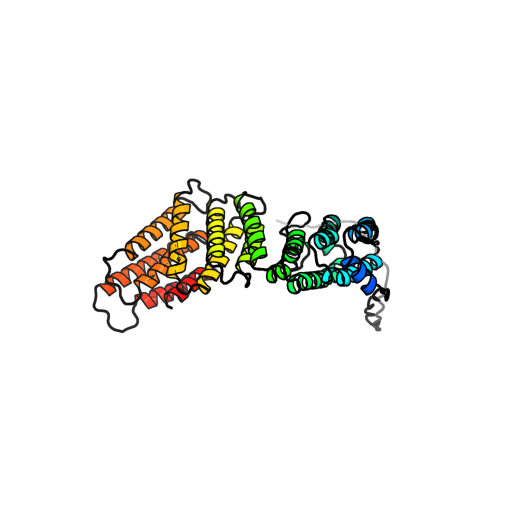0.056 -1.572 -11.343 1.00 94.81 156 LEU A CA 1
ATOM 1214 C C . LEU A 1 156 ? 10.241 -2.102 -9.916 1.00 94.81 156 LEU A C 1
ATOM 1216 O O . LEU A 1 156 ? 11.251 -1.786 -9.285 1.00 94.81 156 LEU A O 1
ATOM 1220 N N . ILE A 1 157 ? 9.292 -2.894 -9.404 1.00 93.38 157 ILE A N 1
ATOM 1221 C CA . ILE A 1 157 ? 9.254 -3.286 -7.982 1.00 93.38 157 ILE A CA 1
ATOM 1222 C C . ILE A 1 157 ? 9.780 -4.693 -7.688 1.00 93.38 157 ILE A C 1
ATOM 1224 O O . ILE A 1 157 ? 10.226 -4.949 -6.569 1.00 93.38 157 ILE A O 1
ATOM 1228 N N . LEU A 1 158 ? 9.730 -5.607 -8.657 1.00 89.62 158 LEU A N 1
ATOM 1229 C CA . LEU A 1 158 ? 10.214 -6.983 -8.528 1.00 89.62 158 LEU A CA 1
ATOM 1230 C C . LEU A 1 158 ? 11.581 -7.116 -9.197 1.00 89.62 158 LEU A C 1
ATOM 1232 O O . LEU A 1 158 ? 11.832 -6.391 -10.159 1.00 89.62 158 LEU A O 1
ATOM 1236 N N . PRO A 1 159 ? 12.455 -8.040 -8.741 1.00 87.31 159 PRO A N 1
ATOM 1237 C CA . PRO A 1 159 ? 13.727 -8.309 -9.407 1.00 87.31 159 PRO A CA 1
ATOM 1238 C C . PRO A 1 159 ? 13.522 -8.452 -10.922 1.00 87.31 159 PRO A C 1
ATOM 1240 O O . PRO A 1 159 ? 12.667 -9.235 -11.340 1.00 87.31 159 PRO A O 1
ATOM 1243 N N . PRO A 1 160 ? 14.246 -7.682 -11.751 1.00 85.56 160 PRO A N 1
ATOM 1244 C CA . PRO A 1 160 ? 15.500 -6.962 -11.470 1.00 85.56 160 PRO A CA 1
ATOM 1245 C C . PRO A 1 160 ? 15.361 -5.585 -10.795 1.00 85.56 160 PRO A C 1
ATOM 1247 O O . PRO A 1 160 ? 16.363 -4.975 -10.423 1.00 85.56 160 PRO A O 1
ATOM 1250 N N . GLY A 1 161 ? 14.139 -5.076 -10.678 1.00 91.19 161 GLY A N 1
ATOM 1251 C CA . GLY A 1 161 ? 13.792 -3.880 -9.928 1.00 91.19 161 GLY A CA 1
ATOM 1252 C C . GLY A 1 161 ? 13.885 -4.069 -8.420 1.00 91.19 161 GLY A C 1
ATOM 1253 O O . GLY A 1 161 ? 14.477 -5.017 -7.899 1.00 91.19 161 GLY A O 1
ATOM 1254 N N . THR A 1 162 ? 13.312 -3.119 -7.694 1.00 91.75 162 THR A N 1
ATOM 1255 C CA . THR A 1 162 ? 13.297 -3.146 -6.234 1.00 91.75 162 THR A CA 1
ATOM 1256 C C . THR A 1 162 ? 12.079 -2.418 -5.709 1.00 91.75 162 THR A C 1
ATOM 1258 O O . THR A 1 162 ? 11.698 -1.370 -6.219 1.00 91.75 162 THR A O 1
ATOM 1261 N N . ILE A 1 163 ? 11.511 -2.916 -4.617 1.00 89.12 163 ILE A N 1
ATOM 1262 C CA . ILE A 1 163 ? 10.409 -2.260 -3.910 1.00 89.12 163 ILE A CA 1
ATOM 1263 C C . ILE A 1 163 ? 10.761 -0.816 -3.489 1.00 89.12 163 ILE A C 1
ATOM 1265 O O . ILE A 1 163 ? 9.883 0.017 -3.301 1.00 89.12 163 ILE A O 1
ATOM 1269 N N . GLN A 1 164 ? 12.058 -0.490 -3.414 1.00 89.31 164 GLN A N 1
ATOM 1270 C CA . GLN A 1 164 ? 12.587 0.844 -3.122 1.00 89.31 164 GLN A CA 1
ATOM 1271 C C . GLN A 1 164 ? 12.829 1.709 -4.371 1.00 89.31 164 GLN A C 1
ATOM 1273 O O . GLN A 1 164 ? 13.522 2.722 -4.265 1.00 89.31 164 GLN A O 1
ATOM 1278 N N . PHE A 1 165 ? 12.331 1.330 -5.554 1.00 93.06 165 PHE A N 1
ATOM 1279 C CA . PHE A 1 165 ? 12.706 1.949 -6.833 1.00 93.06 165 PHE A CA 1
ATOM 1280 C C . PHE A 1 165 ? 12.599 3.476 -6.802 1.00 93.06 165 PHE A C 1
ATOM 1282 O O . PHE A 1 165 ? 13.543 4.181 -7.160 1.00 93.06 165 PHE A O 1
ATOM 1289 N N . ASP A 1 166 ? 11.479 3.993 -6.304 1.00 92.69 166 ASP A N 1
ATOM 1290 C CA . ASP A 1 166 ? 11.209 5.428 -6.188 1.00 92.69 166 ASP A CA 1
ATOM 1291 C C . ASP A 1 166 ? 12.190 6.120 -5.223 1.00 92.69 166 ASP A C 1
ATOM 1293 O O . ASP A 1 166 ? 12.749 7.175 -5.534 1.00 92.69 166 ASP A O 1
ATOM 1297 N N . SER A 1 167 ? 12.518 5.481 -4.095 1.00 91.06 167 SER A N 1
ATOM 1298 C CA . SER A 1 167 ? 13.510 5.993 -3.139 1.00 91.06 167 SER A CA 1
ATOM 1299 C C . SER A 1 167 ? 14.928 6.007 -3.713 1.00 91.06 167 SER A C 1
ATOM 1301 O O . SER A 1 167 ? 15.672 6.970 -3.495 1.00 91.06 167 SER A O 1
ATOM 1303 N N . VAL A 1 168 ? 15.307 4.969 -4.465 1.00 90.94 168 VAL A N 1
ATOM 1304 C CA . VAL A 1 168 ? 16.624 4.859 -5.105 1.00 90.94 168 VAL A CA 1
ATOM 1305 C C . VAL A 1 168 ? 16.749 5.874 -6.235 1.00 90.94 168 VAL A C 1
ATOM 1307 O O . VAL A 1 168 ? 17.750 6.579 -6.315 1.00 90.94 168 VAL A O 1
ATOM 1310 N N . THR A 1 169 ? 15.732 5.999 -7.083 1.00 90.44 169 THR A N 1
ATOM 1311 C CA . THR A 1 169 ? 15.767 6.880 -8.259 1.00 90.44 169 THR A CA 1
ATOM 1312 C C . THR A 1 169 ? 15.388 8.330 -7.959 1.00 90.44 169 THR A C 1
ATOM 1314 O O . THR A 1 169 ? 15.597 9.193 -8.810 1.00 90.44 169 THR A O 1
ATOM 1317 N N . LYS A 1 170 ? 14.856 8.612 -6.760 1.00 90.25 170 LYS A N 1
ATOM 1318 C CA . LYS A 1 170 ? 14.264 9.906 -6.375 1.00 90.25 170 LYS A CA 1
ATOM 1319 C C . LYS A 1 170 ? 13.169 10.346 -7.351 1.00 90.25 170 LYS A C 1
ATOM 1321 O O . LYS A 1 170 ? 13.082 11.514 -7.726 1.00 90.25 170 LYS A O 1
ATOM 1326 N N . THR A 1 171 ? 12.342 9.386 -7.760 1.00 90.38 171 THR A N 1
ATOM 1327 C CA . THR A 1 171 ? 11.166 9.592 -8.615 1.00 90.38 171 THR A CA 1
ATOM 1328 C C . THR A 1 171 ? 9.910 9.055 -7.929 1.00 90.38 171 THR A C 1
ATOM 1330 O O . THR A 1 171 ? 10.011 8.448 -6.872 1.00 90.38 171 THR A O 1
ATOM 1333 N N . ASN A 1 172 ? 8.738 9.276 -8.531 1.00 91.06 172 ASN A N 1
ATOM 1334 C CA . ASN A 1 172 ? 7.466 8.679 -8.098 1.00 91.06 172 ASN A CA 1
ATOM 1335 C C . ASN A 1 172 ? 6.927 7.741 -9.194 1.00 91.06 172 ASN A C 1
ATOM 1337 O O . ASN A 1 172 ? 5.744 7.785 -9.538 1.00 91.06 172 ASN A O 1
ATOM 1341 N N . MET A 1 173 ? 7.818 7.003 -9.855 1.00 93.62 173 MET A N 1
ATOM 1342 C CA . MET A 1 173 ? 7.504 6.216 -11.044 1.00 93.62 173 MET A CA 1
ATOM 1343 C C . MET A 1 173 ? 6.589 5.039 -10.710 1.00 93.62 173 MET A C 1
ATOM 1345 O O . MET A 1 173 ? 5.599 4.822 -11.413 1.00 93.62 173 MET A O 1
ATOM 1349 N N . VAL A 1 174 ? 6.862 4.333 -9.612 1.00 93.62 174 VAL A N 1
ATOM 1350 C CA . VAL A 1 174 ? 6.012 3.240 -9.121 1.00 93.62 174 VAL A CA 1
ATOM 1351 C C . VAL A 1 174 ? 4.650 3.788 -8.709 1.00 93.62 174 VAL A C 1
ATOM 1353 O O . VAL A 1 174 ? 3.620 3.298 -9.165 1.00 93.62 174 VAL A O 1
ATOM 1356 N N . GLN A 1 175 ? 4.619 4.863 -7.915 1.00 91.56 175 GLN A N 1
ATOM 1357 C CA . GLN A 1 175 ? 3.354 5.452 -7.463 1.00 91.56 175 GLN A CA 1
ATOM 1358 C C . GLN A 1 175 ? 2.459 5.905 -8.634 1.00 91.56 175 GLN A C 1
ATOM 1360 O O . GLN A 1 175 ? 1.246 5.681 -8.619 1.00 91.56 175 GLN A O 1
ATOM 1365 N N . ARG A 1 176 ? 3.044 6.544 -9.656 1.00 93.31 176 ARG A N 1
ATOM 1366 C CA . ARG A 1 176 ? 2.319 7.033 -10.842 1.00 93.31 176 ARG A CA 1
ATOM 1367 C C . ARG A 1 176 ? 1.770 5.904 -11.702 1.00 93.31 176 ARG A C 1
ATOM 1369 O O . ARG A 1 176 ? 0.644 6.005 -12.174 1.00 93.31 176 ARG A O 1
ATOM 1376 N N . THR A 1 177 ? 2.546 4.841 -11.891 1.00 94.56 177 THR A N 1
ATOM 1377 C CA . THR A 1 177 ? 2.124 3.689 -12.698 1.00 94.56 177 THR A CA 1
ATOM 1378 C C . THR A 1 177 ? 1.053 2.867 -11.978 1.00 94.56 177 THR A C 1
ATOM 1380 O O . THR A 1 177 ? 0.022 2.576 -12.579 1.00 94.56 177 THR A O 1
ATOM 1383 N N . ILE A 1 178 ? 1.195 2.615 -10.668 1.00 94.94 178 ILE A N 1
ATOM 1384 C CA . ILE A 1 178 ? 0.191 1.885 -9.867 1.00 94.94 178 ILE A CA 1
ATOM 1385 C C . ILE A 1 178 ? -1.203 2.518 -9.957 1.00 94.94 178 ILE A C 1
ATOM 1387 O O . ILE A 1 178 ? -2.198 1.798 -10.011 1.00 94.94 178 ILE A O 1
ATOM 1391 N N . LYS A 1 179 ? -1.299 3.853 -9.994 1.00 92.25 179 LYS A N 1
ATOM 1392 C CA . LYS A 1 179 ? -2.580 4.582 -10.039 1.00 92.25 179 LYS A CA 1
ATOM 1393 C C . LYS A 1 179 ? -3.468 4.189 -11.227 1.00 92.25 179 LYS A C 1
ATOM 1395 O O . LYS A 1 179 ? -4.691 4.292 -11.123 1.00 92.25 179 LYS A O 1
ATOM 1400 N N . HIS A 1 180 ? -2.864 3.774 -12.336 1.00 92.75 180 HIS A N 1
ATOM 1401 C CA . HIS A 1 180 ? -3.562 3.494 -13.592 1.00 92.75 180 HIS A CA 1
ATOM 1402 C C . HIS A 1 180 ? -3.809 2.002 -13.842 1.00 92.75 180 HIS A C 1
ATOM 1404 O O . HIS A 1 180 ? -4.486 1.679 -14.813 1.00 92.75 180 HIS A O 1
ATOM 1410 N N . LEU A 1 181 ? -3.328 1.120 -12.954 1.00 93.88 181 LEU A N 1
ATOM 1411 C CA . LEU A 1 181 ? -3.578 -0.321 -13.032 1.00 93.88 181 LEU A CA 1
ATOM 1412 C C . LEU A 1 181 ? -5.077 -0.642 -13.076 1.00 93.88 181 LEU A C 1
ATOM 1414 O O . LEU A 1 181 ? -5.869 -0.006 -12.372 1.00 93.88 181 LEU A O 1
ATOM 1418 N N . THR A 1 182 ? -5.468 -1.672 -13.829 1.00 93.00 182 THR A N 1
ATOM 1419 C CA . THR A 1 182 ? -6.832 -2.213 -13.787 1.00 93.00 182 THR A CA 1
ATOM 1420 C C . THR A 1 182 ? -7.144 -2.862 -12.437 1.00 93.00 182 THR A C 1
ATOM 1422 O O . THR A 1 182 ? -6.253 -3.237 -11.676 1.00 93.00 182 THR A O 1
ATOM 1425 N N . ALA A 1 183 ? -8.431 -3.058 -12.132 1.00 93.06 183 ALA A N 1
ATOM 1426 C CA . ALA A 1 183 ? -8.837 -3.755 -10.910 1.00 93.06 183 ALA A CA 1
ATOM 1427 C C . ALA A 1 183 ? -8.279 -5.189 -10.834 1.00 93.06 183 ALA A C 1
ATOM 1429 O O . ALA A 1 183 ? -7.963 -5.660 -9.744 1.00 93.06 183 ALA A O 1
ATOM 1430 N N . SER A 1 184 ? -8.149 -5.873 -11.977 1.00 92.56 184 SER A N 1
ATOM 1431 C CA . SER A 1 184 ? -7.563 -7.216 -12.055 1.00 92.56 184 SER A CA 1
ATOM 1432 C C . SER A 1 184 ? -6.083 -7.188 -11.672 1.00 92.56 184 SER A C 1
ATOM 1434 O O . SER A 1 184 ? -5.653 -7.958 -10.814 1.00 92.56 184 SER A O 1
ATOM 1436 N N . ASP A 1 185 ? -5.313 -6.263 -12.243 1.00 93.25 185 ASP A N 1
ATOM 1437 C CA . ASP A 1 185 ? -3.863 -6.207 -12.021 1.00 93.25 185 ASP A CA 1
ATOM 1438 C C . ASP A 1 185 ? -3.513 -5.706 -10.623 1.00 93.25 185 ASP A C 1
ATOM 1440 O O . ASP A 1 185 ? -2.580 -6.216 -10.005 1.00 93.25 185 ASP A O 1
ATOM 1444 N N . VAL A 1 186 ? -4.315 -4.787 -10.067 1.00 95.12 186 VAL A N 1
ATOM 1445 C CA . VAL A 1 186 ? -4.211 -4.390 -8.653 1.00 95.12 186 VAL A CA 1
ATOM 1446 C C . VAL A 1 186 ? -4.353 -5.604 -7.737 1.00 95.12 186 VAL A C 1
ATOM 1448 O O . VAL A 1 186 ? -3.570 -5.747 -6.800 1.00 95.12 186 VAL A O 1
ATOM 1451 N N . LYS A 1 187 ? -5.318 -6.494 -8.006 1.00 95.12 187 LYS A N 1
ATOM 1452 C CA . LYS A 1 187 ? -5.529 -7.705 -7.202 1.00 95.12 187 LYS A CA 1
ATOM 1453 C C . LYS A 1 187 ? -4.397 -8.708 -7.367 1.00 95.12 187 LYS A C 1
ATOM 1455 O O . LYS A 1 187 ? -3.861 -9.155 -6.361 1.00 95.12 187 LYS A O 1
ATOM 1460 N N . LYS A 1 188 ? -3.994 -9.014 -8.607 1.00 94.00 188 LYS A N 1
ATOM 1461 C CA . LYS A 1 188 ? -2.867 -9.924 -8.889 1.00 94.00 188 LYS A CA 1
ATOM 1462 C C . LYS A 1 188 ? -1.601 -9.468 -8.167 1.00 94.00 188 LYS A C 1
ATOM 1464 O O . LYS A 1 188 ? -0.961 -10.262 -7.475 1.00 94.00 188 LYS A O 1
ATOM 1469 N N . LEU A 1 189 ? -1.275 -8.180 -8.288 1.00 94.69 189 LEU A N 1
ATOM 1470 C CA . LEU A 1 189 ? -0.121 -7.609 -7.614 1.00 94.69 189 LEU A CA 1
ATOM 1471 C C . LEU A 1 189 ? -0.305 -7.615 -6.093 1.00 94.69 189 LEU A C 1
ATOM 1473 O O . LEU A 1 189 ? 0.603 -8.019 -5.374 1.00 94.69 189 LEU A O 1
ATOM 1477 N N . GLY A 1 190 ? -1.472 -7.221 -5.586 1.00 94.62 190 GLY A N 1
ATOM 1478 C CA . GLY A 1 190 ? -1.743 -7.217 -4.150 1.00 94.62 190 GLY A CA 1
ATOM 1479 C C . GLY A 1 190 ? -1.627 -8.607 -3.528 1.00 94.62 190 GLY A C 1
ATOM 1480 O O . GLY A 1 190 ? -0.957 -8.752 -2.514 1.00 94.62 190 GLY A O 1
ATOM 1481 N N . ASP A 1 191 ? -2.150 -9.647 -4.174 1.00 93.75 191 ASP A N 1
ATOM 1482 C CA . ASP A 1 191 ? -2.034 -11.028 -3.700 1.00 93.75 191 ASP A CA 1
ATOM 1483 C C . ASP A 1 191 ? -0.571 -11.507 -3.684 1.00 93.75 191 ASP A C 1
ATOM 1485 O O . ASP A 1 191 ? -0.149 -12.209 -2.760 1.00 93.75 191 ASP A O 1
ATOM 1489 N N . TYR A 1 192 ? 0.232 -11.109 -4.678 1.00 92.56 192 TYR A N 1
ATOM 1490 C CA . TYR A 1 192 ? 1.674 -11.369 -4.683 1.00 92.56 192 TYR A CA 1
ATOM 1491 C C . TYR A 1 192 ? 2.380 -10.677 -3.506 1.00 92.56 192 TYR A C 1
ATOM 1493 O O . TYR A 1 192 ? 3.143 -11.311 -2.771 1.00 92.56 192 TYR A O 1
ATOM 1501 N N . ILE A 1 193 ? 2.108 -9.386 -3.302 1.00 92.38 193 ILE A N 1
ATOM 1502 C CA . ILE A 1 193 ? 2.695 -8.568 -2.234 1.00 92.38 193 ILE A CA 1
ATOM 1503 C C . ILE A 1 193 ? 2.308 -9.128 -0.859 1.00 92.38 193 ILE A C 1
ATOM 1505 O O . ILE A 1 193 ? 3.160 -9.302 0.012 1.00 92.38 193 ILE A O 1
ATOM 1509 N N . THR A 1 194 ? 1.051 -9.517 -0.684 1.00 91.06 194 THR A N 1
ATOM 1510 C CA . THR A 1 194 ? 0.524 -10.097 0.552 1.00 91.06 194 THR A CA 1
ATOM 1511 C C . THR A 1 194 ? 1.192 -11.426 0.903 1.00 91.06 194 THR A C 1
ATOM 1513 O O . THR A 1 194 ? 1.558 -11.647 2.061 1.00 91.06 194 THR A O 1
ATOM 1516 N N . LYS A 1 195 ? 1.463 -12.288 -0.088 1.00 91.50 195 LYS A N 1
ATOM 1517 C CA . LYS A 1 195 ? 2.261 -13.509 0.127 1.00 91.50 195 LYS A CA 1
ATOM 1518 C C . LYS A 1 195 ? 3.672 -13.195 0.629 1.00 91.50 195 LYS A C 1
ATOM 1520 O O . LYS A 1 195 ? 4.178 -13.915 1.486 1.00 91.50 195 LYS A O 1
ATOM 1525 N N . ARG A 1 196 ? 4.304 -12.124 0.134 1.00 89.62 196 ARG A N 1
ATOM 1526 C CA . ARG A 1 196 ? 5.647 -11.698 0.574 1.00 89.62 196 ARG A CA 1
ATOM 1527 C C . ARG A 1 196 ? 5.651 -11.155 2.000 1.00 89.62 196 ARG A C 1
ATOM 1529 O O . ARG A 1 196 ? 6.547 -11.507 2.762 1.00 89.62 196 ARG A O 1
ATOM 1536 N N . ILE A 1 197 ? 4.636 -10.374 2.372 1.00 88.62 197 ILE A N 1
ATOM 1537 C CA . ILE A 1 197 ? 4.451 -9.890 3.749 1.00 88.62 197 ILE A CA 1
ATOM 1538 C C . ILE A 1 197 ? 4.332 -11.080 4.714 1.00 88.62 197 ILE A C 1
ATOM 1540 O O . ILE A 1 197 ? 5.055 -11.158 5.701 1.00 88.62 197 ILE A O 1
ATOM 1544 N N . MET A 1 198 ? 3.475 -12.055 4.398 1.00 86.88 198 MET A N 1
ATOM 1545 C CA . MET A 1 198 ? 3.270 -13.231 5.256 1.00 86.88 198 MET A CA 1
ATOM 1546 C C . MET A 1 198 ? 4.453 -14.210 5.257 1.00 86.88 198 MET A C 1
ATOM 1548 O O . MET A 1 198 ? 4.636 -14.954 6.218 1.00 86.88 198 MET A O 1
ATOM 1552 N N . GLY A 1 199 ? 5.278 -14.200 4.207 1.00 84.38 199 GLY A N 1
ATOM 1553 C CA . GLY A 1 199 ? 6.483 -15.021 4.084 1.00 84.38 199 GLY A CA 1
ATOM 1554 C C . GLY A 1 199 ? 7.655 -14.591 4.975 1.00 84.38 199 GLY A C 1
ATOM 1555 O O . GLY A 1 199 ? 8.724 -15.186 4.865 1.00 84.38 199 GLY A O 1
ATOM 1556 N N . LYS A 1 200 ? 7.476 -13.581 5.843 1.00 71.69 200 LYS A N 1
ATOM 1557 C CA . LYS A 1 200 ? 8.505 -13.022 6.743 1.00 71.69 200 LYS A CA 1
ATOM 1558 C C . LYS A 1 200 ? 9.738 -12.470 6.012 1.00 71.69 200 LYS A C 1
ATOM 1560 O O . LYS A 1 200 ? 10.851 -12.521 6.542 1.00 71.69 200 LYS A O 1
ATOM 1565 N N . ASP A 1 201 ? 9.546 -11.912 4.816 1.00 79.25 201 ASP A N 1
ATOM 1566 C CA . ASP A 1 201 ? 10.602 -11.253 4.038 1.00 79.25 201 ASP A CA 1
ATOM 1567 C C . ASP A 1 201 ? 11.244 -10.089 4.833 1.00 79.25 201 ASP A C 1
ATOM 1569 O O . ASP A 1 201 ? 10.611 -9.441 5.671 1.00 79.25 201 ASP A O 1
ATOM 1573 N N . ASP A 1 202 ? 12.526 -9.803 4.617 1.00 79.19 202 ASP A N 1
ATOM 1574 C CA . ASP A 1 202 ? 13.224 -8.696 5.292 1.00 79.19 202 ASP A CA 1
ATOM 1575 C C . ASP A 1 202 ? 12.764 -7.310 4.826 1.00 79.19 202 ASP A C 1
ATOM 1577 O O . ASP A 1 202 ? 13.012 -6.303 5.502 1.00 79.19 202 ASP A O 1
ATOM 1581 N N . GLN A 1 203 ? 12.058 -7.255 3.695 1.00 82.31 203 GLN A N 1
ATOM 1582 C CA . GLN A 1 203 ? 11.445 -6.052 3.144 1.00 82.31 203 GLN A CA 1
ATOM 1583 C C . GLN A 1 203 ? 9.926 -5.980 3.396 1.00 82.31 203 GLN A C 1
ATOM 1585 O O . GLN A 1 203 ? 9.254 -5.173 2.757 1.00 82.31 203 GLN A O 1
ATOM 1590 N N . GLU A 1 204 ? 9.366 -6.769 4.327 1.00 82.94 204 GLU A N 1
ATOM 1591 C CA . GLU A 1 204 ? 7.915 -6.806 4.627 1.00 82.94 204 GLU A CA 1
ATOM 1592 C C . GLU A 1 204 ? 7.280 -5.415 4.807 1.00 82.94 204 GLU A C 1
ATOM 1594 O O . GLU A 1 204 ? 6.199 -5.157 4.285 1.00 82.94 204 GLU A O 1
ATOM 1599 N N . GLY A 1 205 ? 7.977 -4.481 5.466 1.00 80.88 205 GLY A N 1
ATOM 1600 C CA . GLY A 1 205 ? 7.483 -3.117 5.666 1.00 80.88 205 GLY A CA 1
ATOM 1601 C C . GLY A 1 205 ? 7.309 -2.337 4.360 1.00 80.88 205 GLY A C 1
ATOM 1602 O O . GLY A 1 205 ? 6.365 -1.570 4.226 1.00 80.88 205 GLY A O 1
ATOM 1603 N N . MET A 1 206 ? 8.168 -2.571 3.369 1.00 84.75 206 MET A N 1
ATOM 1604 C CA . MET A 1 206 ? 8.086 -1.902 2.064 1.00 84.75 206 MET A CA 1
ATOM 1605 C C . MET A 1 206 ? 7.034 -2.544 1.168 1.00 84.75 206 MET A C 1
ATOM 1607 O O . MET A 1 206 ? 6.335 -1.859 0.426 1.00 84.75 206 MET A O 1
ATOM 1611 N N . TYR A 1 207 ? 6.870 -3.863 1.276 1.00 89.50 207 TYR A N 1
ATOM 1612 C CA . TYR A 1 207 ? 5.731 -4.543 0.672 1.00 89.50 207 TYR A CA 1
ATOM 1613 C C . TYR A 1 207 ? 4.407 -4.009 1.238 1.00 89.50 207 TYR A C 1
ATOM 1615 O O . TYR A 1 207 ? 3.472 -3.780 0.473 1.00 89.50 207 TYR A O 1
ATOM 1623 N N . ALA A 1 208 ? 4.341 -3.723 2.542 1.00 88.56 208 ALA A N 1
ATOM 1624 C CA . ALA A 1 208 ? 3.171 -3.102 3.159 1.00 88.56 208 ALA A CA 1
ATOM 1625 C C . ALA A 1 208 ? 2.877 -1.705 2.582 1.00 88.56 208 ALA A C 1
ATOM 1627 O O . ALA A 1 208 ? 1.733 -1.423 2.237 1.00 88.56 208 ALA A O 1
ATOM 1628 N N . GLU A 1 209 ? 3.895 -0.863 2.377 1.00 87.00 209 GLU A N 1
ATOM 1629 C 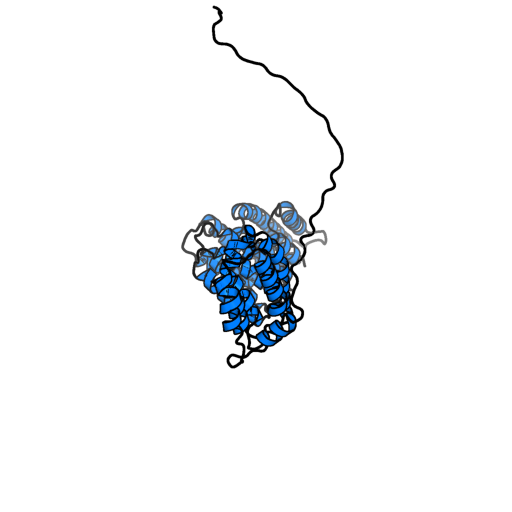CA . GLU A 1 209 ? 3.723 0.455 1.744 1.00 87.00 209 GLU A CA 1
ATOM 1630 C C . GLU A 1 209 ? 3.140 0.350 0.325 1.00 87.00 209 GLU A C 1
ATOM 1632 O O . GLU A 1 209 ? 2.221 1.093 -0.031 1.00 87.00 209 GLU A O 1
ATOM 1637 N N . VAL A 1 210 ? 3.609 -0.613 -0.478 1.00 90.31 210 VAL A N 1
ATOM 1638 C CA . VAL A 1 210 ? 3.024 -0.871 -1.803 1.00 90.31 210 VAL A CA 1
ATOM 1639 C C . VAL A 1 210 ? 1.593 -1.386 -1.691 1.00 90.31 210 VAL A C 1
ATOM 1641 O O . VAL A 1 210 ? 0.728 -0.928 -2.437 1.00 90.31 210 VAL A O 1
ATOM 1644 N N . LEU A 1 211 ? 1.292 -2.262 -0.730 1.00 91.69 211 LEU A N 1
ATOM 1645 C CA . LEU A 1 211 ? -0.080 -2.706 -0.486 1.00 91.69 211 LEU A CA 1
ATOM 1646 C C . LEU A 1 211 ? -1.004 -1.538 -0.099 1.00 91.69 211 LEU A C 1
ATOM 1648 O O . LEU A 1 211 ? -2.137 -1.487 -0.574 1.00 91.69 211 LEU A O 1
ATOM 1652 N N . ALA A 1 212 ? -0.528 -0.557 0.674 1.00 89.50 212 ALA A N 1
ATOM 1653 C CA . ALA A 1 212 ? -1.278 0.674 0.946 1.00 89.50 212 ALA A CA 1
ATOM 1654 C C . ALA A 1 212 ? -1.602 1.451 -0.340 1.00 89.50 212 ALA A C 1
ATOM 1656 O O . ALA A 1 212 ? -2.735 1.908 -0.511 1.00 89.50 212 ALA A O 1
ATOM 1657 N N . LEU A 1 213 ? -0.643 1.580 -1.265 1.00 90.38 213 LEU A N 1
ATOM 1658 C CA . LEU A 1 213 ? -0.890 2.211 -2.569 1.00 90.38 213 LEU A CA 1
ATOM 1659 C C . LEU A 1 213 ? -1.972 1.470 -3.366 1.00 90.38 213 LEU A C 1
ATOM 1661 O O . LEU A 1 213 ? -2.816 2.110 -3.995 1.00 90.38 213 LEU A O 1
ATOM 1665 N N . LEU A 1 214 ? -1.982 0.137 -3.303 1.00 93.69 214 LEU A N 1
ATOM 1666 C CA . LEU A 1 214 ? -2.982 -0.697 -3.969 1.00 93.69 214 LEU A CA 1
ATOM 1667 C C . LEU A 1 214 ? -4.367 -0.555 -3.328 1.00 93.69 214 LEU A C 1
ATOM 1669 O O . LEU A 1 214 ? -5.338 -0.357 -4.051 1.00 93.69 214 LEU A O 1
ATOM 1673 N N . LEU A 1 215 ? -4.465 -0.557 -1.994 1.00 91.31 215 LEU A N 1
ATOM 1674 C CA . LEU A 1 215 ? -5.716 -0.336 -1.247 1.00 91.31 215 LEU A CA 1
ATOM 1675 C C . LEU A 1 215 ? -6.358 1.038 -1.530 1.00 91.31 215 LEU A C 1
ATOM 1677 O O . LEU A 1 215 ? -7.586 1.196 -1.491 1.00 91.31 215 LEU A O 1
ATOM 1681 N N . MET A 1 216 ? -5.524 2.026 -1.859 1.00 88.94 216 MET A N 1
ATOM 1682 C CA . MET A 1 216 ? -5.938 3.367 -2.271 1.00 88.94 216 MET A CA 1
ATOM 1683 C C . MET A 1 216 ? -6.387 3.463 -3.731 1.00 88.94 216 MET A C 1
ATOM 1685 O O . MET A 1 216 ? -6.936 4.498 -4.120 1.00 88.94 216 MET A O 1
ATOM 1689 N N . ASN A 1 217 ? -6.162 2.435 -4.551 1.00 92.12 217 ASN A N 1
ATOM 1690 C CA . ASN A 1 217 ? -6.420 2.530 -5.979 1.00 92.12 217 ASN A CA 1
ATOM 1691 C C . ASN A 1 217 ? -7.937 2.686 -6.255 1.00 92.12 217 ASN A C 1
ATOM 1693 O O . ASN A 1 217 ? -8.749 1.893 -5.770 1.00 92.12 217 ASN A O 1
ATOM 1697 N N . PRO A 1 218 ? -8.362 3.687 -7.053 1.00 90.50 218 PRO A N 1
ATOM 1698 C CA . PRO A 1 218 ? -9.780 3.934 -7.314 1.00 90.50 218 PRO A CA 1
ATOM 1699 C C . PRO A 1 218 ? -10.481 2.775 -8.040 1.00 90.50 218 PRO A C 1
ATOM 1701 O O . PRO A 1 218 ? -11.693 2.626 -7.902 1.00 90.50 218 PRO A O 1
ATOM 1704 N N . LYS A 1 219 ? -9.752 1.938 -8.788 1.00 92.31 219 LYS A N 1
ATOM 1705 C CA . LYS A 1 219 ? -10.311 0.813 -9.553 1.00 92.31 219 LYS A CA 1
ATOM 1706 C C . LYS A 1 219 ? -10.814 -0.330 -8.679 1.00 92.31 219 LYS A C 1
ATOM 1708 O O . LYS A 1 219 ? -11.648 -1.102 -9.133 1.00 92.31 219 LYS A O 1
ATOM 1713 N N . ILE A 1 220 ? -10.358 -0.421 -7.433 1.00 93.31 220 ILE A N 1
ATOM 1714 C CA . ILE A 1 220 ? -10.835 -1.424 -6.475 1.00 93.31 220 ILE A CA 1
ATOM 1715 C C . ILE A 1 220 ? -11.815 -0.844 -5.454 1.00 93.31 220 ILE A C 1
ATOM 1717 O O . ILE A 1 220 ? -12.159 -1.552 -4.516 1.00 93.31 220 ILE A O 1
ATOM 1721 N N . LYS A 1 221 ? -12.253 0.420 -5.592 1.00 89.81 221 LYS A N 1
ATOM 1722 C CA . LYS A 1 221 ? -13.094 1.129 -4.602 1.00 89.81 221 LYS A CA 1
ATOM 1723 C C . LYS A 1 221 ? -14.420 0.422 -4.293 1.00 89.81 221 LYS A C 1
ATOM 1725 O O . LYS A 1 221 ? -14.901 0.505 -3.164 1.00 89.81 221 LYS A O 1
ATOM 1730 N N . GLU A 1 222 ? -14.973 -0.329 -5.233 1.00 90.19 222 GLU A N 1
ATOM 1731 C CA . GLU A 1 222 ? -16.218 -1.079 -5.012 1.00 90.19 222 GLU A CA 1
ATOM 1732 C C . GLU A 1 222 ? -15.972 -2.501 -4.473 1.00 90.19 222 GLU A C 1
ATOM 1734 O O . GLU A 1 222 ? -16.880 -3.129 -3.937 1.00 90.19 222 GLU A O 1
ATOM 1739 N N . ASP A 1 223 ? -14.735 -3.008 -4.527 1.00 92.75 223 ASP A N 1
ATOM 1740 C CA . ASP A 1 223 ? -14.407 -4.351 -4.041 1.00 92.75 223 ASP A CA 1
ATOM 1741 C C . ASP A 1 223 ? -14.083 -4.362 -2.542 1.00 92.75 223 ASP A C 1
ATOM 1743 O O . ASP A 1 223 ? -12.931 -4.456 -2.110 1.00 92.75 223 ASP A O 1
ATOM 1747 N N . VAL A 1 224 ? -15.131 -4.221 -1.733 1.00 90.62 224 VAL A N 1
ATOM 1748 C CA . VAL A 1 224 ? -15.033 -4.221 -0.265 1.00 90.62 224 VAL A CA 1
ATOM 1749 C C . VAL A 1 224 ? -14.481 -5.551 0.261 1.00 90.62 224 VAL A C 1
ATOM 1751 O O . VAL A 1 224 ? -13.717 -5.561 1.228 1.00 90.62 224 VAL A O 1
ATOM 1754 N N . ALA A 1 225 ? -14.841 -6.670 -0.376 1.00 92.06 225 ALA A N 1
ATOM 1755 C CA . ALA A 1 225 ? -14.444 -8.006 0.056 1.00 92.06 225 ALA A CA 1
ATOM 1756 C C . ALA A 1 225 ? -12.928 -8.196 -0.047 1.00 92.06 225 ALA A C 1
ATOM 1758 O O . ALA A 1 225 ? -12.284 -8.525 0.949 1.00 92.06 225 ALA A O 1
ATOM 1759 N N . TRP A 1 226 ? -12.345 -7.907 -1.214 1.00 94.31 226 TRP A N 1
ATOM 1760 C CA . TRP A 1 226 ? -10.904 -8.024 -1.411 1.00 94.31 226 TRP A CA 1
ATOM 1761 C C . TRP A 1 226 ? -10.135 -7.100 -0.463 1.00 94.31 226 TRP A C 1
ATOM 1763 O O . TRP A 1 226 ? -9.211 -7.552 0.210 1.00 94.31 226 TRP A O 1
ATOM 1773 N N . ARG A 1 227 ? -10.550 -5.831 -0.321 1.00 93.06 227 ARG A N 1
ATOM 1774 C CA . ARG A 1 227 ? -9.886 -4.884 0.598 1.00 93.06 227 ARG A CA 1
ATOM 1775 C C . ARG A 1 227 ? -9.936 -5.346 2.052 1.00 93.06 227 ARG A C 1
ATOM 1777 O O . ARG A 1 227 ? -8.937 -5.237 2.760 1.00 93.06 227 ARG A O 1
ATOM 1784 N N . THR A 1 228 ? -11.066 -5.902 2.484 1.00 92.69 228 THR A N 1
ATOM 1785 C CA . THR A 1 228 ? -11.221 -6.462 3.834 1.00 92.69 228 THR A CA 1
ATOM 1786 C C . THR A 1 228 ? -10.259 -7.627 4.065 1.00 92.69 228 THR A C 1
ATOM 1788 O O . THR A 1 228 ? -9.628 -7.692 5.118 1.00 92.69 228 THR A O 1
ATOM 1791 N N . GLU A 1 229 ? -10.085 -8.521 3.089 1.00 94.31 229 GLU A N 1
ATOM 1792 C CA . GLU A 1 229 ? -9.130 -9.632 3.200 1.00 94.31 229 GLU A CA 1
ATOM 1793 C C . GLU A 1 229 ? -7.669 -9.158 3.256 1.00 94.31 229 GLU A C 1
ATOM 1795 O O . GLU A 1 229 ? -6.873 -9.676 4.046 1.00 94.31 229 GLU A O 1
ATOM 1800 N N . GLN A 1 230 ? -7.314 -8.112 2.505 1.00 94.56 230 GLN A N 1
ATOM 1801 C CA . GLN A 1 230 ? -5.982 -7.512 2.615 1.00 94.56 230 GLN A CA 1
ATOM 1802 C C . GLN A 1 230 ? -5.756 -6.873 3.997 1.00 94.56 230 GLN A C 1
ATOM 1804 O O . GLN A 1 230 ? -4.697 -7.068 4.594 1.00 94.56 230 GLN A O 1
ATOM 1809 N N . LEU A 1 231 ? -6.757 -6.180 4.562 1.00 94.38 231 LEU A N 1
ATOM 1810 C CA . LEU A 1 231 ? -6.683 -5.637 5.928 1.00 94.38 231 LEU A CA 1
ATOM 1811 C C . LEU A 1 231 ? -6.525 -6.738 6.980 1.00 94.38 231 LEU A C 1
ATOM 1813 O O . LEU A 1 231 ? -5.683 -6.618 7.867 1.00 94.38 231 LEU A O 1
ATOM 1817 N N . LYS A 1 232 ? -7.280 -7.836 6.868 1.00 94.44 232 LYS A N 1
ATOM 1818 C CA . LYS A 1 232 ? -7.122 -9.012 7.738 1.00 94.44 232 LYS A CA 1
ATOM 1819 C C . LYS A 1 232 ? -5.714 -9.589 7.662 1.00 94.44 232 LYS A C 1
ATOM 1821 O O . LYS A 1 232 ? -5.153 -9.990 8.682 1.00 94.44 232 LYS A O 1
ATOM 1826 N N . THR A 1 233 ? -5.124 -9.606 6.471 1.00 92.25 233 THR A N 1
ATOM 1827 C CA . THR A 1 233 ? -3.755 -10.095 6.311 1.00 92.25 233 THR A CA 1
ATOM 1828 C C . THR A 1 233 ? -2.734 -9.142 6.927 1.00 92.25 233 THR A C 1
ATOM 1830 O O . THR A 1 233 ? -1.826 -9.595 7.619 1.00 92.25 233 THR A O 1
ATOM 1833 N N . LEU A 1 234 ? -2.920 -7.827 6.778 1.00 92.31 234 LEU A N 1
ATOM 1834 C CA . LEU A 1 234 ? -2.106 -6.825 7.471 1.00 92.31 234 LEU A CA 1
ATOM 1835 C C . LEU A 1 234 ? -2.226 -6.932 8.997 1.00 92.31 234 LEU A C 1
ATOM 1837 O O . LEU A 1 234 ? -1.214 -6.800 9.681 1.00 92.31 234 LEU A O 1
ATOM 1841 N N . ILE A 1 235 ? -3.419 -7.214 9.534 1.00 93.50 235 ILE A N 1
ATOM 1842 C CA . ILE A 1 235 ? -3.632 -7.463 10.971 1.00 93.50 235 ILE A CA 1
ATOM 1843 C C . ILE A 1 235 ? -2.788 -8.652 11.421 1.00 93.50 235 ILE A C 1
ATOM 1845 O O . ILE A 1 235 ? -1.984 -8.513 12.339 1.00 93.50 235 ILE A O 1
ATOM 1849 N N . LYS A 1 236 ? -2.908 -9.791 10.730 1.00 91.75 236 LYS A N 1
ATOM 1850 C CA . LYS A 1 236 ? -2.115 -10.991 11.023 1.00 91.75 236 LYS A CA 1
ATOM 1851 C C . LYS A 1 236 ? -0.621 -10.701 10.989 1.00 91.75 236 LYS A C 1
ATOM 1853 O O . LYS A 1 236 ? 0.070 -10.975 11.962 1.00 91.75 236 LYS A O 1
ATOM 1858 N N . ALA A 1 237 ? -0.138 -10.098 9.905 1.00 89.81 237 ALA A N 1
ATOM 1859 C CA . ALA A 1 237 ? 1.269 -9.751 9.742 1.00 89.81 237 ALA A CA 1
ATOM 1860 C C . ALA A 1 237 ? 1.768 -8.818 10.856 1.00 89.81 237 ALA A C 1
ATOM 1862 O O . ALA A 1 237 ? 2.837 -9.040 11.417 1.00 89.81 237 ALA A O 1
ATOM 1863 N N . THR A 1 238 ? 0.975 -7.805 11.217 1.00 89.75 238 THR A N 1
ATOM 1864 C CA . THR A 1 238 ? 1.313 -6.857 12.289 1.00 89.75 238 THR A CA 1
ATOM 1865 C C . THR A 1 238 ? 1.406 -7.559 13.642 1.00 89.75 238 THR A C 1
ATOM 1867 O O . THR A 1 238 ? 2.338 -7.294 14.396 1.00 89.75 238 THR A O 1
ATOM 1870 N N . LEU A 1 239 ? 0.474 -8.472 13.931 1.00 88.88 239 LEU A N 1
ATOM 1871 C CA . LEU A 1 239 ? 0.405 -9.205 15.194 1.00 88.88 239 LEU A CA 1
ATOM 1872 C C . LEU A 1 239 ? 1.510 -10.246 15.366 1.00 88.88 239 LEU A C 1
ATOM 1874 O O . LEU A 1 239 ? 1.911 -10.482 16.496 1.00 88.88 239 LEU A O 1
ATOM 1878 N N . VAL A 1 240 ? 2.003 -10.865 14.288 1.00 84.88 240 VAL A N 1
ATOM 1879 C CA . VAL A 1 240 ? 3.047 -11.910 14.365 1.00 84.88 240 VAL A CA 1
ATOM 1880 C C . VAL A 1 240 ? 4.457 -11.391 14.087 1.00 84.88 240 VAL A C 1
ATOM 1882 O O . VAL A 1 240 ? 5.435 -12.114 14.284 1.00 84.88 240 VAL A O 1
ATOM 1885 N N . SER A 1 241 ? 4.593 -10.159 13.596 1.00 79.19 241 SER A N 1
ATOM 1886 C CA . SER A 1 241 ? 5.894 -9.604 13.241 1.00 79.19 241 SER A CA 1
ATOM 1887 C C . SER A 1 241 ? 6.738 -9.345 14.492 1.00 79.19 241 SER A C 1
ATOM 1889 O O . SER A 1 241 ? 6.490 -8.418 15.257 1.00 79.19 241 SER A O 1
ATOM 1891 N N . GLN A 1 242 ? 7.812 -10.116 14.646 1.00 66.94 242 GLN A N 1
ATOM 1892 C CA . GLN A 1 242 ? 8.816 -9.945 15.704 1.00 66.94 242 GLN A CA 1
ATOM 1893 C C . GLN A 1 242 ? 9.888 -8.890 15.352 1.00 66.94 242 GLN A C 1
ATOM 1895 O O . GLN A 1 242 ? 10.819 -8.650 16.123 1.00 66.94 242 GLN A O 1
ATOM 1900 N N . LYS A 1 243 ? 9.824 -8.279 14.159 1.00 65.19 243 LYS A N 1
ATOM 1901 C CA . LYS A 1 243 ? 10.897 -7.413 13.648 1.00 65.19 243 LYS A CA 1
ATOM 1902 C C . LYS A 1 243 ? 10.776 -5.976 14.171 1.00 65.19 243 LYS A C 1
ATOM 1904 O O . LYS A 1 243 ? 9.685 -5.428 14.316 1.00 65.19 243 LYS A O 1
ATOM 1909 N N . LYS A 1 244 ? 11.929 -5.300 14.313 1.00 59.41 244 LYS A N 1
ATOM 1910 C CA . LYS A 1 244 ? 12.060 -3.864 14.669 1.00 59.41 244 LYS A CA 1
ATOM 1911 C C . LYS A 1 244 ? 11.314 -2.897 13.728 1.00 59.41 244 LYS A C 1
ATOM 1913 O O . LYS A 1 244 ? 11.226 -1.714 14.028 1.00 59.41 244 LYS A O 1
ATOM 1918 N N . LYS A 1 245 ? 10.826 -3.376 12.577 1.00 63.31 245 LYS A N 1
ATOM 1919 C CA . LYS A 1 245 ? 10.147 -2.595 11.529 1.00 63.31 245 LYS A CA 1
ATOM 1920 C C . LYS A 1 245 ? 8.620 -2.770 11.521 1.00 63.31 245 LYS A C 1
ATOM 1922 O O . LYS A 1 245 ? 7.970 -2.388 10.548 1.00 63.31 245 LYS A O 1
ATOM 1927 N N . THR A 1 246 ? 8.038 -3.289 12.605 1.00 73.19 246 THR A N 1
ATOM 1928 C CA . THR A 1 246 ? 6.579 -3.383 12.816 1.00 73.19 246 THR A CA 1
ATOM 1929 C C . THR A 1 246 ? 5.845 -2.056 12.624 1.00 73.19 246 THR A C 1
ATOM 1931 O O . THR A 1 246 ? 4.652 -2.061 12.328 1.00 73.19 246 THR A O 1
ATOM 1934 N N . HIS A 1 247 ? 6.526 -0.912 12.754 1.00 78.75 247 HIS A N 1
ATOM 1935 C CA . HIS A 1 247 ? 5.910 0.401 12.562 1.00 78.75 247 HIS A CA 1
ATOM 1936 C C . HIS A 1 247 ? 5.392 0.624 11.133 1.00 78.75 247 HIS A C 1
ATOM 1938 O O . HIS A 1 247 ? 4.343 1.239 10.981 1.00 78.75 247 HIS A O 1
ATOM 1944 N N . TYR A 1 248 ? 6.051 0.096 10.092 1.00 80.38 248 TYR A N 1
ATOM 1945 C CA . TYR A 1 248 ? 5.576 0.239 8.705 1.00 80.38 248 TYR A CA 1
ATOM 1946 C C . TYR A 1 248 ? 4.276 -0.535 8.462 1.00 80.38 248 TYR A C 1
ATOM 1948 O O . TYR A 1 248 ? 3.327 0.007 7.894 1.00 80.38 248 TYR A O 1
ATOM 1956 N N . LEU A 1 249 ? 4.214 -1.783 8.939 1.00 86.94 249 LEU A N 1
ATOM 1957 C CA . LEU A 1 249 ? 3.009 -2.619 8.881 1.00 86.94 249 LEU A CA 1
ATOM 1958 C C . LEU A 1 249 ? 1.854 -1.964 9.640 1.00 86.94 249 LEU A C 1
ATOM 1960 O O . LEU A 1 249 ? 0.761 -1.813 9.100 1.00 86.94 249 LEU A O 1
ATOM 1964 N N . ARG A 1 250 ? 2.131 -1.487 10.856 1.00 86.62 250 ARG A N 1
ATOM 1965 C CA . ARG A 1 250 ? 1.167 -0.786 11.703 1.00 86.62 250 ARG A CA 1
ATOM 1966 C C . ARG A 1 250 ? 0.637 0.482 11.036 1.00 86.62 250 ARG A C 1
ATOM 1968 O O . ARG A 1 250 ? -0.572 0.654 10.949 1.00 86.62 250 ARG A O 1
ATOM 1975 N N . ASN A 1 251 ? 1.511 1.339 10.513 1.00 85.31 251 ASN A N 1
ATOM 1976 C CA . ASN A 1 251 ? 1.102 2.576 9.843 1.00 85.31 251 ASN A CA 1
ATOM 1977 C C . ASN A 1 251 ? 0.250 2.287 8.600 1.00 85.31 251 ASN A C 1
ATOM 1979 O O . ASN A 1 251 ? -0.780 2.928 8.398 1.00 85.31 251 ASN A O 1
ATOM 1983 N N . THR A 1 252 ? 0.640 1.279 7.815 1.00 87.69 252 THR A N 1
ATOM 1984 C CA . THR A 1 252 ? -0.108 0.810 6.640 1.00 87.69 252 THR A CA 1
ATOM 1985 C C . THR A 1 252 ? -1.497 0.309 7.038 1.00 87.69 252 THR A C 1
ATOM 1987 O O . THR A 1 252 ? -2.495 0.698 6.432 1.00 87.69 252 THR A O 1
ATOM 1990 N N . LEU A 1 253 ? -1.576 -0.519 8.084 1.00 91.25 253 LEU A N 1
ATOM 1991 C CA . LEU A 1 253 ? -2.831 -1.038 8.616 1.00 91.25 253 LEU A CA 1
ATOM 1992 C C . LEU A 1 253 ? -3.753 0.100 9.071 1.00 91.25 253 LEU A C 1
ATOM 1994 O O . LEU A 1 253 ? -4.907 0.150 8.652 1.00 91.25 253 LEU A O 1
ATOM 1998 N N . ILE A 1 254 ? -3.246 1.036 9.879 1.00 89.00 254 ILE A N 1
ATOM 1999 C CA . ILE A 1 254 ? -4.033 2.172 10.380 1.00 89.00 254 ILE A CA 1
ATOM 2000 C C . ILE A 1 254 ? -4.521 3.056 9.225 1.00 89.00 254 ILE A C 1
ATOM 2002 O O . ILE A 1 254 ? -5.687 3.453 9.211 1.00 89.00 254 ILE A O 1
ATOM 2006 N N . GLN A 1 255 ? -3.679 3.316 8.220 1.00 87.44 255 GLN A N 1
ATOM 2007 C CA . GLN A 1 255 ? -4.077 4.069 7.030 1.00 87.44 255 GLN A CA 1
ATOM 2008 C C . GLN A 1 255 ? -5.179 3.350 6.237 1.00 87.44 255 GLN A C 1
ATOM 2010 O O . GLN A 1 255 ? -6.143 3.991 5.813 1.00 87.44 255 GLN A O 1
ATOM 2015 N N . GLY A 1 256 ? -5.068 2.031 6.060 1.00 89.69 256 GLY A N 1
ATOM 2016 C CA . GLY A 1 256 ? -6.083 1.224 5.385 1.00 89.69 256 GLY A CA 1
ATOM 2017 C C . GLY A 1 256 ? -7.417 1.202 6.140 1.00 89.69 256 GLY A C 1
ATOM 2018 O O . GLY A 1 256 ? -8.467 1.441 5.545 1.00 89.69 256 GLY A O 1
ATOM 2019 N N . LEU A 1 257 ? -7.380 1.003 7.461 1.00 91.25 257 LEU A N 1
ATOM 2020 C CA . LEU A 1 257 ? -8.565 1.043 8.325 1.00 91.25 257 LEU A CA 1
ATOM 2021 C C . LEU A 1 257 ? -9.250 2.412 8.292 1.00 91.25 257 LEU A C 1
ATOM 2023 O O . LEU A 1 257 ? -10.473 2.483 8.191 1.00 91.25 257 LEU A O 1
ATOM 2027 N N . TYR A 1 258 ? -8.474 3.497 8.342 1.00 89.56 258 TYR A N 1
ATOM 2028 C CA . TYR A 1 258 ? -8.986 4.862 8.229 1.00 89.56 258 TYR A CA 1
ATOM 2029 C C . TYR A 1 258 ? -9.742 5.078 6.915 1.00 89.56 258 TYR A C 1
ATOM 2031 O O . TYR A 1 258 ? -10.848 5.615 6.923 1.00 89.56 258 TYR A O 1
ATOM 2039 N N . GLN A 1 259 ? -9.192 4.625 5.789 1.00 87.44 259 GLN A N 1
ATOM 2040 C CA . GLN A 1 259 ? -9.835 4.800 4.486 1.00 87.44 259 GLN A CA 1
ATOM 2041 C C . GLN A 1 259 ? -11.120 3.996 4.346 1.00 87.44 259 GLN A C 1
ATOM 2043 O O . GLN A 1 259 ? -12.111 4.514 3.831 1.00 87.44 259 GLN A O 1
ATOM 2048 N N . GLU A 1 260 ? -11.125 2.747 4.806 1.00 89.94 260 GLU A N 1
ATOM 2049 C CA . GLU A 1 260 ? -12.336 1.934 4.764 1.00 89.94 260 GLU A CA 1
ATOM 2050 C C . GLU A 1 260 ? -13.419 2.483 5.684 1.00 89.94 260 GLU A C 1
ATOM 2052 O O . GLU A 1 260 ? -14.581 2.540 5.291 1.00 89.94 260 GLU A O 1
ATOM 2057 N N . LEU A 1 261 ? -13.041 3.002 6.850 1.00 89.88 261 LEU A N 1
ATOM 2058 C CA . LEU A 1 261 ? -13.973 3.659 7.753 1.00 89.88 261 LEU A CA 1
ATOM 2059 C C . LEU A 1 261 ? -14.616 4.905 7.131 1.00 89.88 261 LEU A C 1
ATOM 2061 O O . LEU A 1 261 ? -15.808 5.124 7.314 1.00 89.88 261 LEU A O 1
ATOM 2065 N N . GLN A 1 262 ? -13.863 5.690 6.353 1.00 87.62 262 GLN A N 1
ATOM 2066 C CA . GLN A 1 262 ? -14.409 6.836 5.614 1.00 87.62 262 GLN A CA 1
ATOM 2067 C C . GLN A 1 262 ? -15.370 6.439 4.490 1.00 87.62 262 GLN A C 1
ATOM 2069 O O . GLN A 1 262 ? -16.255 7.217 4.136 1.00 87.62 262 GLN A O 1
ATOM 2074 N N . ARG A 1 263 ? -15.171 5.259 3.895 1.00 87.50 263 ARG A N 1
ATOM 2075 C CA . ARG A 1 263 ? -16.007 4.726 2.810 1.00 87.50 263 ARG A CA 1
ATOM 2076 C C . ARG A 1 263 ? -17.238 3.989 3.333 1.00 87.50 263 ARG A C 1
ATOM 2078 O O . ARG A 1 263 ? -18.217 3.864 2.602 1.00 87.50 263 ARG A O 1
ATOM 2085 N N . ALA A 1 264 ? -17.177 3.472 4.557 1.00 87.56 264 ALA A N 1
ATOM 2086 C CA . ALA A 1 264 ? -18.225 2.647 5.124 1.00 87.56 264 ALA A CA 1
ATOM 2087 C C . ALA A 1 264 ? -19.507 3.468 5.364 1.00 87.56 264 ALA A C 1
ATOM 2089 O O . ALA A 1 264 ? -19.452 4.513 6.012 1.00 87.56 264 ALA A O 1
ATOM 2090 N N . PRO A 1 265 ? -20.684 2.979 4.928 1.00 85.94 265 PRO A N 1
ATOM 2091 C CA . PRO A 1 265 ? -21.958 3.635 5.229 1.00 85.94 265 PRO A CA 1
ATOM 2092 C C . PRO A 1 265 ? -22.302 3.576 6.724 1.00 85.94 265 PRO A C 1
ATOM 2094 O O . PRO A 1 265 ? -23.101 4.365 7.212 1.00 85.94 265 PRO A O 1
ATOM 2097 N N . SER A 1 266 ? -21.705 2.633 7.457 1.00 89.62 266 SER A N 1
ATOM 2098 C CA . SER A 1 266 ? -21.831 2.508 8.903 1.00 89.62 266 SER A CA 1
ATOM 2099 C C . SER A 1 266 ? -20.490 2.096 9.498 1.00 89.62 266 SER A C 1
ATOM 2101 O O . SER A 1 266 ? -19.965 1.024 9.181 1.00 89.62 266 SER A O 1
ATOM 2103 N N . ALA A 1 267 ? -19.968 2.922 10.409 1.00 89.88 267 ALA A N 1
ATOM 2104 C CA . ALA A 1 267 ? -18.755 2.615 11.163 1.00 89.88 267 ALA A CA 1
ATOM 2105 C C . ALA A 1 267 ? -18.890 1.293 11.925 1.00 89.88 267 ALA A C 1
ATOM 2107 O O . ALA A 1 267 ? -17.974 0.478 11.928 1.00 89.88 267 ALA A O 1
ATOM 2108 N N . LEU A 1 268 ? -20.061 1.046 12.518 1.00 89.88 268 LEU A N 1
ATOM 2109 C CA . LEU A 1 268 ? -20.337 -0.170 13.275 1.00 89.88 268 LEU A CA 1
ATOM 2110 C C . LEU A 1 268 ? -20.317 -1.420 12.384 1.00 89.88 268 LEU A C 1
ATOM 2112 O O . LEU A 1 268 ? -19.729 -2.431 12.766 1.00 89.88 268 LEU A O 1
ATOM 2116 N N . ALA A 1 269 ? -20.937 -1.347 11.200 1.00 90.31 269 ALA A N 1
ATOM 2117 C CA . ALA A 1 269 ? -20.994 -2.467 10.260 1.00 90.31 269 ALA A CA 1
ATOM 2118 C C . ALA A 1 269 ? -19.606 -2.851 9.724 1.00 90.31 269 ALA A C 1
ATOM 2120 O O . ALA A 1 269 ? -19.352 -4.029 9.484 1.00 90.31 269 ALA A O 1
ATOM 2121 N N . PHE A 1 270 ? -18.708 -1.874 9.572 1.00 92.38 270 PHE A N 1
ATOM 2122 C CA . PHE A 1 270 ? -17.324 -2.108 9.163 1.00 92.38 270 PHE A CA 1
ATOM 2123 C C . PHE A 1 270 ? -16.434 -2.578 10.325 1.00 92.38 270 PHE A C 1
ATOM 2125 O O . PHE A 1 270 ? -15.744 -3.590 10.211 1.00 92.38 270 PHE A O 1
ATOM 2132 N N . LEU A 1 271 ? -16.460 -1.867 11.457 1.00 93.12 271 LEU A N 1
ATOM 2133 C CA . LEU A 1 271 ? -15.546 -2.113 12.573 1.00 93.12 271 LEU A CA 1
ATOM 2134 C C . LEU A 1 271 ? -15.843 -3.420 13.307 1.00 93.12 271 LEU A C 1
ATOM 2136 O O . LEU A 1 271 ? -14.911 -4.110 13.703 1.00 93.12 271 LEU A O 1
ATOM 2140 N N . LYS A 1 272 ? -17.113 -3.803 13.472 1.00 93.50 272 LYS A N 1
ATOM 2141 C CA . LYS A 1 272 ? -17.457 -5.030 14.200 1.00 93.50 272 LYS A CA 1
ATOM 2142 C C . LYS A 1 272 ? -16.755 -6.282 13.636 1.00 93.50 272 LYS A C 1
ATOM 2144 O O . LYS A 1 272 ? -16.025 -6.920 14.391 1.00 93.50 272 LYS A O 1
ATOM 2149 N N . PRO A 1 273 ? -16.928 -6.661 12.353 1.00 94.69 273 PRO A N 1
ATOM 2150 C CA . PRO A 1 273 ? -16.317 -7.883 11.831 1.00 94.69 273 PRO A CA 1
ATOM 2151 C C . PRO A 1 273 ? -14.785 -7.827 11.832 1.00 94.69 273 PRO A C 1
ATOM 2153 O O . PRO A 1 273 ? -14.143 -8.857 12.043 1.00 94.69 273 PRO A O 1
ATOM 2156 N N . ILE A 1 274 ? -14.187 -6.647 11.618 1.00 95.50 274 ILE A N 1
ATOM 2157 C CA . ILE A 1 274 ? -12.727 -6.510 11.606 1.00 95.50 274 ILE A CA 1
ATOM 2158 C C . ILE A 1 274 ? -12.130 -6.584 13.017 1.00 95.50 274 ILE A C 1
ATOM 2160 O O . ILE A 1 274 ? -11.056 -7.158 13.193 1.00 95.50 274 ILE A O 1
ATOM 2164 N N . VAL A 1 275 ? -12.839 -6.090 14.037 1.00 95.25 275 VAL A N 1
ATOM 2165 C CA . VAL A 1 275 ? -12.419 -6.204 15.439 1.00 95.25 275 VAL A CA 1
ATOM 2166 C C . VAL A 1 275 ? -12.627 -7.619 15.959 1.00 95.25 275 VAL A C 1
ATOM 2168 O O . VAL A 1 275 ? -11.717 -8.153 16.583 1.00 95.25 275 VAL A O 1
ATOM 2171 N N . ASP A 1 276 ? -13.758 -8.260 15.654 1.00 94.62 276 ASP A N 1
ATOM 2172 C CA . ASP A 1 276 ? -14.000 -9.657 16.042 1.00 94.62 276 ASP A CA 1
ATOM 2173 C C . ASP A 1 276 ? -12.893 -10.577 15.497 1.00 94.62 276 ASP A C 1
ATOM 2175 O O . ASP A 1 276 ? -12.377 -11.439 16.210 1.00 94.62 276 ASP A O 1
ATOM 2179 N N . PHE A 1 277 ? -12.483 -10.358 14.243 1.00 96.31 277 PHE A N 1
ATOM 2180 C CA . PHE A 1 277 ? -11.335 -11.041 13.653 1.00 96.31 277 PHE A CA 1
ATOM 2181 C C . PHE A 1 277 ? -10.034 -10.714 14.397 1.00 96.31 277 PHE A C 1
ATOM 2183 O O . PHE A 1 277 ? -9.305 -11.621 14.784 1.00 96.31 277 PHE A O 1
ATOM 2190 N N . THR A 1 278 ? -9.760 -9.431 14.632 1.00 95.94 278 THR A N 1
ATOM 2191 C CA . THR A 1 278 ? -8.544 -8.970 15.314 1.00 95.94 278 THR A CA 1
ATOM 2192 C C . THR A 1 278 ? -8.386 -9.574 16.710 1.00 95.94 278 THR A C 1
ATOM 2194 O O . THR A 1 278 ? -7.322 -10.097 17.027 1.00 95.94 278 THR A O 1
ATOM 2197 N N . LEU A 1 279 ? -9.437 -9.543 17.536 1.00 94.25 279 LEU A N 1
ATOM 2198 C CA . LEU A 1 279 ? -9.410 -10.092 18.896 1.00 94.25 279 LEU A CA 1
ATOM 2199 C C . LEU A 1 279 ? -9.162 -11.604 18.888 1.00 94.25 279 LEU A C 1
ATOM 2201 O O . LEU A 1 279 ? -8.376 -12.097 19.692 1.00 94.25 279 LEU A O 1
ATOM 2205 N N . LYS A 1 280 ? -9.751 -12.331 17.931 1.00 94.50 280 LYS A N 1
ATOM 2206 C CA . LYS A 1 280 ? -9.484 -13.763 17.748 1.00 94.50 280 LYS A CA 1
ATOM 2207 C C . LYS A 1 280 ? -8.015 -14.040 17.407 1.00 94.50 280 LYS A C 1
ATOM 2209 O O . LYS A 1 280 ? -7.436 -14.992 17.923 1.00 94.50 280 LYS A O 1
ATOM 2214 N N . GLU A 1 281 ? -7.408 -13.233 16.540 1.00 94.19 281 GLU A N 1
ATOM 2215 C CA . GLU A 1 281 ? -5.991 -13.388 16.185 1.00 94.19 281 GLU A CA 1
ATOM 2216 C C . GLU A 1 281 ? -5.065 -13.020 17.358 1.00 94.19 281 GLU A C 1
ATOM 2218 O O . GLU A 1 281 ? -4.063 -13.697 17.571 1.00 94.19 281 GLU A O 1
ATOM 2223 N N . ILE A 1 282 ? -5.417 -12.015 18.170 1.00 92.62 282 ILE A N 1
ATOM 2224 C CA . ILE A 1 282 ? -4.689 -11.668 19.406 1.00 92.62 282 ILE A CA 1
ATOM 2225 C C . ILE A 1 282 ? -4.702 -12.835 20.401 1.00 92.62 282 ILE A C 1
ATOM 2227 O O . ILE A 1 282 ? -3.666 -13.156 20.983 1.00 92.62 282 ILE A O 1
ATOM 2231 N N . GLU A 1 283 ? -5.850 -13.490 20.587 1.00 90.25 283 GLU A N 1
ATOM 2232 C CA . GLU A 1 283 ? -5.976 -14.666 21.460 1.00 90.25 283 GLU A CA 1
ATOM 2233 C C . GLU A 1 283 ? -5.115 -15.839 20.983 1.00 90.25 283 GLU A C 1
ATOM 2235 O O . GLU A 1 283 ? -4.546 -16.564 21.798 1.00 90.25 283 GLU A O 1
ATOM 2240 N N . ALA A 1 284 ? -4.982 -16.004 19.665 1.00 89.75 284 ALA A N 1
ATOM 2241 C CA . ALA A 1 284 ? -4.134 -17.028 19.066 1.00 89.75 284 ALA A CA 1
ATOM 2242 C C . ALA A 1 284 ? -2.628 -16.718 19.178 1.00 89.75 284 ALA A C 1
ATOM 2244 O O . ALA A 1 284 ? -1.805 -17.618 19.001 1.00 89.75 284 ALA A O 1
ATOM 2245 N N . CYS A 1 285 ? -2.242 -15.472 19.474 1.00 86.62 285 CYS A N 1
ATOM 2246 C CA . CYS A 1 285 ? -0.842 -15.090 19.634 1.00 86.62 285 CYS A CA 1
ATOM 2247 C C . CYS A 1 285 ? -0.305 -15.550 20.997 1.00 86.62 285 CYS A C 1
ATOM 2249 O O . CYS A 1 285 ? -0.651 -14.999 22.045 1.00 86.62 285 CYS A O 1
ATOM 2251 N N . THR A 1 286 ? 0.582 -16.544 20.992 1.00 79.62 286 THR A N 1
ATOM 2252 C CA . THR A 1 286 ? 1.195 -17.097 22.213 1.00 79.62 286 THR A CA 1
ATOM 2253 C C . THR A 1 286 ? 2.497 -16.409 22.613 1.00 79.62 286 THR A C 1
ATOM 2255 O O . THR A 1 286 ? 2.890 -16.484 23.773 1.00 79.62 286 THR A O 1
ATOM 2258 N N . GLU A 1 287 ? 3.166 -15.744 21.675 1.00 78.38 287 GLU A N 1
ATOM 2259 C CA . GLU A 1 287 ? 4.487 -15.144 21.875 1.00 78.38 287 GLU A CA 1
ATOM 2260 C C . GLU A 1 287 ? 4.389 -13.652 22.209 1.00 78.38 287 GLU A C 1
ATOM 2262 O O . GLU A 1 287 ? 3.600 -12.928 21.599 1.00 78.38 287 GLU A O 1
ATOM 2267 N N . ASP A 1 288 ? 5.225 -13.191 23.144 1.00 82.62 288 ASP A N 1
ATOM 2268 C CA . ASP A 1 288 ? 5.417 -11.761 23.388 1.00 82.62 288 ASP A CA 1
ATOM 2269 C C . ASP A 1 288 ? 6.365 -11.180 22.333 1.00 82.62 288 ASP A C 1
ATOM 2271 O O . ASP A 1 288 ? 7.507 -11.620 22.183 1.00 82.62 288 ASP A O 1
ATOM 2275 N N . ASN A 1 289 ? 5.883 -10.187 21.592 1.00 79.06 289 ASN A N 1
ATOM 2276 C CA . ASN A 1 289 ? 6.652 -9.463 20.581 1.00 79.06 289 ASN A CA 1
ATOM 2277 C C . ASN A 1 289 ? 6.665 -7.944 20.818 1.00 79.06 289 ASN A C 1
ATOM 2279 O O . ASN A 1 289 ? 6.881 -7.159 19.891 1.00 79.06 289 ASN A O 1
ATOM 2283 N N . GLY A 1 290 ? 6.393 -7.515 22.050 1.00 81.50 290 GLY A N 1
ATOM 2284 C CA . GLY A 1 290 ? 6.280 -6.117 22.451 1.00 81.50 290 GLY A CA 1
ATOM 2285 C C . GLY A 1 290 ? 4.948 -5.469 22.070 1.00 81.50 290 GLY A C 1
ATOM 2286 O O . GLY A 1 290 ? 4.406 -4.712 22.870 1.00 81.50 290 GLY A O 1
ATOM 2287 N N . LEU A 1 291 ? 4.392 -5.771 20.888 1.00 84.50 291 LEU A N 1
ATOM 2288 C CA . LEU A 1 291 ? 3.036 -5.348 20.519 1.00 84.50 291 LEU A CA 1
ATOM 2289 C C . LEU A 1 291 ? 1.983 -6.171 21.264 1.00 84.50 291 LEU A C 1
ATOM 2291 O O . LEU A 1 291 ? 1.011 -5.609 21.752 1.00 84.50 291 LEU A O 1
ATOM 2295 N N . VAL A 1 292 ? 2.185 -7.487 21.321 1.00 87.31 292 VAL A N 1
ATOM 2296 C CA . VAL A 1 292 ? 1.332 -8.460 22.005 1.00 87.31 292 VAL A CA 1
ATOM 2297 C C . VAL A 1 292 ? 2.009 -8.875 23.311 1.00 87.31 292 VAL A C 1
ATOM 2299 O O . VAL A 1 292 ? 2.503 -9.984 23.462 1.00 87.31 292 VAL A O 1
ATOM 2302 N N . SER A 1 293 ? 2.048 -7.949 24.261 1.00 88.25 293 SER A N 1
ATOM 2303 C CA . SER A 1 293 ? 2.556 -8.155 25.621 1.00 88.25 293 SER A CA 1
ATOM 2304 C C . SER A 1 293 ? 1.419 -8.441 26.616 1.00 88.25 293 SER A C 1
ATOM 2306 O O . SER A 1 293 ? 0.262 -8.115 26.321 1.00 88.25 293 SER A O 1
ATOM 2308 N N . PRO A 1 294 ? 1.699 -8.969 27.825 1.00 89.44 294 PRO A N 1
ATOM 2309 C CA . PRO A 1 294 ? 0.684 -9.145 28.869 1.00 89.44 294 PRO A CA 1
ATOM 2310 C C . PRO A 1 294 ? -0.128 -7.871 29.156 1.00 89.44 294 PRO A C 1
ATOM 2312 O O . PRO A 1 294 ? -1.347 -7.932 29.282 1.00 89.44 294 PRO A O 1
ATOM 2315 N N . GLN A 1 295 ? 0.537 -6.711 29.164 1.00 89.44 295 GLN A N 1
ATOM 2316 C CA . GLN A 1 295 ? -0.091 -5.404 29.393 1.00 89.44 295 GLN A CA 1
ATOM 2317 C C . GLN A 1 295 ? -1.060 -5.036 28.261 1.00 89.44 295 GLN A C 1
ATOM 2319 O O . GLN A 1 295 ? -2.197 -4.652 28.511 1.00 89.44 295 GLN A O 1
ATOM 2324 N N . SER A 1 296 ? -0.642 -5.189 27.000 1.00 90.69 296 SER A N 1
ATOM 2325 C CA . SER A 1 296 ? -1.521 -4.920 25.851 1.00 90.69 296 SER A CA 1
ATOM 2326 C C . SER A 1 296 ? -2.714 -5.886 25.780 1.00 90.69 296 SER A C 1
ATOM 2328 O O . SER A 1 296 ? -3.825 -5.466 25.456 1.00 90.69 296 SER A O 1
ATOM 2330 N N . LYS A 1 297 ? -2.511 -7.162 26.150 1.00 91.69 297 LYS A N 1
ATOM 2331 C CA . LYS A 1 297 ? -3.570 -8.179 26.222 1.00 91.69 297 LYS A CA 1
ATOM 2332 C C . LYS A 1 297 ? -4.622 -7.832 27.260 1.00 91.69 297 LYS A C 1
ATOM 2334 O O . LYS A 1 297 ? -5.803 -7.924 26.953 1.00 91.69 297 LYS A O 1
ATOM 2339 N N . GLU A 1 298 ? -4.213 -7.359 28.433 1.00 92.94 298 GLU A N 1
ATOM 2340 C CA . GLU A 1 298 ? -5.149 -6.896 29.459 1.00 92.94 298 GLU A CA 1
ATOM 2341 C C . GLU A 1 298 ? -6.042 -5.755 28.943 1.00 92.94 298 GLU A C 1
ATOM 2343 O O . GLU A 1 298 ? -7.259 -5.767 29.155 1.00 92.94 298 GLU A O 1
ATOM 2348 N N . LEU A 1 299 ? -5.469 -4.806 28.191 1.00 93.19 299 LEU A N 1
ATOM 2349 C CA . LEU A 1 299 ? -6.244 -3.729 27.570 1.00 93.19 299 LEU A CA 1
ATOM 2350 C C . LEU A 1 299 ? -7.237 -4.271 26.528 1.00 93.19 299 LEU A C 1
ATOM 2352 O O . LEU A 1 299 ? -8.399 -3.859 26.515 1.00 93.19 299 LEU A O 1
ATOM 2356 N N . TRP A 1 300 ? -6.824 -5.213 25.673 1.00 95.38 300 TRP A N 1
ATOM 2357 C CA . TRP A 1 300 ? -7.724 -5.841 24.698 1.00 95.38 300 TRP A CA 1
ATOM 2358 C C . TRP A 1 300 ? -8.825 -6.683 25.352 1.00 95.38 300 TRP A C 1
ATOM 2360 O O . TRP A 1 300 ? -9.974 -6.625 24.907 1.00 95.38 300 TRP A O 1
ATOM 2370 N N . ASP A 1 301 ? -8.522 -7.403 26.430 1.00 94.56 301 ASP A N 1
ATOM 2371 C CA . ASP A 1 301 ? -9.507 -8.146 27.216 1.00 94.56 301 ASP A CA 1
ATOM 2372 C C . ASP A 1 301 ? -10.526 -7.208 27.864 1.00 94.56 301 ASP A C 1
ATOM 2374 O O . ASP A 1 301 ? -11.722 -7.517 27.903 1.00 94.56 301 ASP A O 1
ATOM 2378 N N . ASN A 1 302 ? -10.083 -6.041 28.341 1.00 93.62 302 ASN A N 1
ATOM 2379 C CA . ASN A 1 302 ? -10.989 -5.012 28.834 1.00 93.62 302 ASN A CA 1
ATOM 2380 C C . ASN A 1 302 ? -11.919 -4.532 27.709 1.00 93.62 302 ASN A C 1
ATOM 2382 O O . ASN A 1 302 ? -13.139 -4.607 27.852 1.00 93.62 302 ASN A O 1
ATOM 2386 N N . VAL A 1 303 ? -11.375 -4.167 26.542 1.00 93.94 303 VAL A N 1
ATOM 2387 C CA . VAL A 1 303 ? -12.179 -3.788 25.364 1.00 93.94 303 VAL A CA 1
ATOM 2388 C C . VAL A 1 303 ? -13.205 -4.873 25.011 1.00 93.94 303 VAL A C 1
ATOM 2390 O O . VAL A 1 303 ? -14.389 -4.571 24.837 1.00 93.94 303 VAL A O 1
ATOM 2393 N N . LYS A 1 304 ? -12.798 -6.148 24.981 1.00 94.75 304 LYS A N 1
ATOM 2394 C CA . LYS A 1 304 ? -13.686 -7.291 24.719 1.00 94.75 304 LYS A CA 1
ATOM 2395 C C . LYS A 1 304 ? -14.829 -7.373 25.736 1.00 94.75 304 LYS A C 1
ATOM 2397 O O . LYS A 1 304 ? -15.989 -7.533 25.344 1.00 94.75 304 LYS A O 1
ATOM 2402 N N . LYS A 1 305 ? -14.536 -7.218 27.033 1.00 93.12 305 LYS A N 1
ATOM 2403 C CA . LYS A 1 305 ? -15.549 -7.193 28.104 1.00 93.12 305 LYS A CA 1
ATOM 2404 C C . LYS A 1 305 ? -16.523 -6.026 27.930 1.00 93.12 305 LYS A C 1
ATOM 2406 O O . LYS A 1 305 ? -17.732 -6.232 28.015 1.00 93.12 305 LYS A O 1
ATOM 2411 N N . LYS A 1 306 ? -16.035 -4.820 27.626 1.00 91.94 306 LYS A N 1
ATOM 2412 C CA . LYS A 1 306 ? -16.879 -3.624 27.439 1.00 91.94 306 LYS A CA 1
ATOM 2413 C C . LYS A 1 306 ? -17.792 -3.751 26.219 1.00 91.94 306 LYS A C 1
ATOM 2415 O O . LYS A 1 306 ? -18.981 -3.442 26.310 1.00 91.94 306 LYS A O 1
ATOM 2420 N N . ILE A 1 307 ? -17.286 -4.296 25.112 1.00 91.56 307 ILE A N 1
ATOM 2421 C CA . ILE A 1 307 ? -18.094 -4.622 23.927 1.00 91.56 307 ILE A CA 1
ATOM 2422 C C . ILE A 1 307 ? -19.188 -5.643 24.278 1.00 91.56 307 ILE A C 1
ATOM 2424 O O . ILE A 1 307 ? -20.339 -5.473 23.868 1.00 91.56 307 ILE A O 1
ATOM 2428 N N . ALA A 1 308 ? -18.869 -6.680 25.062 1.00 90.69 308 ALA A N 1
ATOM 2429 C CA . ALA A 1 308 ? -19.856 -7.661 25.514 1.00 90.69 308 ALA A CA 1
ATOM 2430 C C . ALA A 1 308 ? -20.957 -7.016 26.376 1.00 90.69 308 ALA A C 1
ATOM 2432 O O . ALA A 1 308 ? -22.142 -7.245 26.122 1.00 90.69 308 ALA A O 1
ATOM 2433 N N . THR A 1 309 ? -20.590 -6.137 27.315 1.00 88.75 309 THR A N 1
ATOM 2434 C CA . THR A 1 309 ? -21.541 -5.355 28.123 1.00 88.75 309 THR A CA 1
ATOM 2435 C C . THR A 1 309 ? -22.469 -4.516 27.245 1.00 88.75 309 THR A C 1
ATOM 2437 O O . THR A 1 309 ? -23.687 -4.560 27.417 1.00 88.75 309 THR A O 1
ATOM 2440 N N . LEU A 1 310 ? -21.925 -3.807 26.252 1.00 87.25 310 LEU A N 1
ATOM 2441 C CA . LEU A 1 310 ? -22.694 -2.973 25.320 1.00 87.25 310 LEU A CA 1
ATOM 2442 C C . LEU A 1 310 ? -23.610 -3.782 24.381 1.00 87.25 310 LEU A C 1
ATOM 2444 O O . LEU A 1 310 ? -24.616 -3.266 23.880 1.00 87.25 310 LEU A O 1
ATOM 2448 N N . ASN A 1 311 ? -23.269 -5.044 24.111 1.00 85.50 311 ASN A N 1
ATOM 2449 C CA . ASN A 1 311 ? -24.092 -5.975 23.336 1.00 85.50 311 ASN A CA 1
ATOM 2450 C C . ASN A 1 311 ? -25.175 -6.669 24.175 1.00 85.50 311 ASN A C 1
ATOM 2452 O O . ASN A 1 311 ? -26.135 -7.192 23.607 1.00 85.50 311 ASN A O 1
ATOM 2456 N N . SER A 1 312 ? -25.054 -6.665 25.504 1.00 82.56 312 SER A N 1
ATOM 2457 C CA . SER A 1 312 ? -26.071 -7.233 26.386 1.00 82.56 312 SER A CA 1
ATOM 2458 C C . SER A 1 312 ? -27.379 -6.425 26.328 1.00 82.56 312 SER A C 1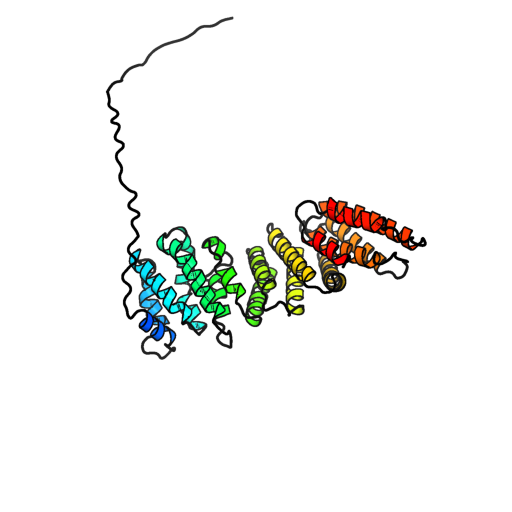
ATOM 2460 O O . SER A 1 312 ? -27.387 -5.194 26.263 1.00 82.56 312 SER A O 1
ATOM 2462 N N . LYS A 1 313 ? -28.522 -7.125 26.351 1.00 59.44 313 LYS A N 1
ATOM 2463 C CA . LYS A 1 313 ? -29.872 -6.528 26.262 1.00 59.44 313 LYS A CA 1
ATOM 2464 C C . LYS A 1 313 ? -30.335 -5.818 27.546 1.00 59.44 313 LYS A C 1
ATOM 2466 O O . LYS A 1 313 ? -31.470 -5.362 27.602 1.00 59.44 313 LYS A O 1
ATOM 2471 N N . GLN A 1 314 ? -29.503 -5.748 28.585 1.00 54.22 314 GLN A N 1
ATOM 2472 C CA . GLN A 1 314 ? -29.918 -5.279 29.913 1.00 54.22 314 GLN A CA 1
ATOM 2473 C C . GLN A 1 314 ? -29.860 -3.754 30.103 1.00 54.22 314 GLN A C 1
ATOM 2475 O O . GLN A 1 314 ? -30.301 -3.259 31.135 1.00 54.22 314 GLN A O 1
ATOM 2480 N N . GLY A 1 315 ? -29.374 -2.986 29.124 1.00 57.88 315 GLY A N 1
ATOM 2481 C CA . GLY A 1 315 ? -29.270 -1.531 29.253 1.00 57.88 315 GLY A CA 1
ATOM 2482 C C . GLY A 1 315 ? -30.445 -0.776 28.630 1.00 57.88 315 GLY A C 1
ATOM 2483 O O . GLY A 1 315 ? -30.731 -0.935 27.443 1.00 57.88 315 GLY A O 1
ATOM 2484 N N . LYS A 1 316 ? -31.077 0.109 29.408 1.00 67.00 316 LYS A N 1
ATOM 2485 C CA . LYS A 1 316 ? -31.740 1.292 28.846 1.00 67.00 316 LYS A CA 1
ATOM 2486 C C . LYS A 1 316 ? -30.640 2.295 28.525 1.00 67.00 316 LYS A C 1
ATOM 2488 O O . LYS A 1 316 ? -29.849 2.620 29.402 1.00 67.00 316 LYS A O 1
ATOM 2493 N N . TRP A 1 317 ? -30.571 2.744 27.278 1.00 77.69 317 TRP A N 1
ATOM 2494 C CA . TRP A 1 317 ? -29.526 3.651 26.812 1.00 77.69 317 TRP A CA 1
ATOM 2495 C C . TRP A 1 317 ? -30.158 4.967 26.368 1.00 77.69 317 TRP A C 1
ATOM 2497 O O . TRP A 1 317 ? -31.171 4.936 25.665 1.00 77.69 317 TRP A O 1
ATOM 2507 N N . PRO A 1 318 ? -29.593 6.121 26.751 1.00 72.06 318 PRO A N 1
ATOM 2508 C CA . PRO A 1 318 ? -30.075 7.396 26.255 1.00 72.06 318 PRO A CA 1
ATOM 2509 C C . PRO A 1 318 ? -29.688 7.552 24.777 1.00 72.06 318 PRO A C 1
ATOM 2511 O O . PRO A 1 318 ? -28.510 7.449 24.423 1.00 72.06 318 PRO A O 1
ATOM 2514 N N . ASN A 1 319 ? -30.672 7.825 23.919 1.00 75.81 319 ASN A N 1
ATOM 2515 C CA . ASN A 1 319 ? -30.487 8.094 22.488 1.00 75.81 319 ASN A CA 1
ATOM 2516 C C . ASN A 1 319 ? -29.601 7.033 21.788 1.00 75.81 319 ASN A C 1
ATOM 2518 O O . ASN A 1 319 ? -29.829 5.832 21.929 1.00 75.81 319 ASN A O 1
ATOM 2522 N N . ASN A 1 320 ? -28.587 7.469 21.035 1.00 79.50 320 ASN A N 1
ATOM 2523 C CA . ASN A 1 320 ? -27.630 6.634 20.304 1.00 79.50 320 ASN A CA 1
ATOM 2524 C C . ASN A 1 320 ? -26.342 6.313 21.098 1.00 79.50 320 ASN A C 1
ATOM 2526 O O . ASN A 1 320 ? -25.404 5.761 20.523 1.00 79.50 320 ASN A O 1
ATOM 2530 N N . SER A 1 321 ? -26.287 6.599 22.408 1.00 80.81 321 SER A N 1
ATOM 2531 C CA . SER A 1 321 ? -25.088 6.400 23.255 1.00 80.81 321 SER A CA 1
ATOM 2532 C C . SER A 1 321 ? -24.459 5.013 23.137 1.00 80.81 321 SER A C 1
ATOM 2534 O O . SER A 1 321 ? -23.244 4.897 22.996 1.00 80.81 321 SER A O 1
ATOM 2536 N N . ASN A 1 322 ? -25.274 3.955 23.120 1.00 86.19 322 ASN A N 1
ATOM 2537 C CA . ASN A 1 322 ? -24.794 2.583 22.962 1.00 86.19 322 ASN A CA 1
ATOM 2538 C C . ASN A 1 322 ? -24.000 2.402 21.655 1.00 86.19 322 ASN A C 1
ATOM 2540 O O . ASN A 1 322 ? -22.916 1.823 21.662 1.00 86.19 322 ASN A O 1
ATOM 2544 N N . GLN A 1 323 ? -24.518 2.921 20.538 1.00 86.44 323 GLN A N 1
ATOM 2545 C CA . GLN A 1 323 ? -23.853 2.818 19.239 1.00 86.44 323 GLN A CA 1
ATOM 2546 C C . GLN A 1 323 ? -22.552 3.619 19.218 1.00 86.44 323 GLN A C 1
ATOM 2548 O O . GLN A 1 323 ? -21.536 3.099 18.756 1.00 86.44 323 GLN A O 1
ATOM 2553 N N . VAL A 1 324 ? -22.565 4.835 19.777 1.00 86.50 324 VAL A N 1
ATOM 2554 C CA . VAL A 1 324 ? -21.371 5.685 19.856 1.00 86.50 324 VAL A CA 1
ATOM 2555 C C . VAL A 1 324 ? -20.267 4.996 20.651 1.00 86.50 324 VAL A C 1
ATOM 2557 O O . VAL A 1 324 ? -19.158 4.814 20.150 1.00 86.50 324 VAL A O 1
ATOM 2560 N N . LEU A 1 325 ? -20.588 4.532 21.861 1.00 87.81 325 LEU A N 1
ATOM 2561 C CA . LEU A 1 325 ? -19.641 3.834 22.726 1.00 87.81 325 LEU A CA 1
ATOM 2562 C C . LEU A 1 325 ? -19.115 2.558 22.063 1.00 87.81 325 LEU A C 1
ATOM 2564 O O . LEU A 1 325 ? -17.916 2.304 22.117 1.00 87.81 325 LEU A O 1
ATOM 2568 N N . LYS A 1 326 ? -19.962 1.788 21.363 1.00 90.44 326 LYS A N 1
ATOM 2569 C CA . LYS A 1 326 ? -19.508 0.612 20.600 1.00 90.44 326 LYS A CA 1
ATOM 2570 C C . LYS A 1 326 ? -18.453 0.971 19.566 1.00 90.44 326 LYS A C 1
ATOM 2572 O O . LYS A 1 326 ? -17.424 0.309 19.514 1.00 90.44 326 LYS A O 1
ATOM 2577 N N . VAL A 1 327 ? -18.694 1.998 18.753 1.00 90.31 327 VAL A N 1
ATOM 2578 C CA . VAL A 1 327 ? -17.728 2.435 17.735 1.00 90.31 327 VAL A CA 1
ATOM 2579 C C . VAL A 1 327 ? -16.413 2.869 18.385 1.00 90.31 327 VAL A C 1
ATOM 2581 O O . VAL A 1 327 ? -15.353 2.476 17.904 1.00 90.31 327 VAL A O 1
ATOM 2584 N N . LEU A 1 328 ? -16.470 3.609 19.497 1.00 89.19 328 LEU A N 1
ATOM 2585 C CA . LEU A 1 328 ? -15.277 4.043 20.225 1.00 89.19 328 LEU A CA 1
ATOM 2586 C C . LEU A 1 328 ? -14.486 2.855 20.795 1.00 89.19 328 LEU A C 1
ATOM 2588 O O . LEU A 1 328 ? -13.290 2.759 20.535 1.00 89.19 328 LEU A O 1
ATOM 2592 N N . TYR A 1 329 ? -15.131 1.901 21.477 1.00 91.38 329 TYR A N 1
ATOM 2593 C CA . TYR A 1 329 ? -14.446 0.699 21.976 1.00 91.38 329 TYR A CA 1
ATOM 2594 C C . TYR A 1 329 ? -13.920 -0.196 20.846 1.00 91.38 329 TYR A C 1
ATOM 2596 O O . TYR A 1 329 ? -12.837 -0.757 20.976 1.00 91.38 329 TYR A O 1
ATOM 2604 N N . TYR A 1 330 ? -14.622 -0.302 19.713 1.00 93.38 330 TYR A N 1
ATOM 2605 C CA . TYR A 1 330 ? -14.080 -0.999 18.544 1.00 93.38 330 TYR A CA 1
ATOM 2606 C C . TYR A 1 330 ? -12.830 -0.298 17.992 1.00 93.38 330 TYR A C 1
ATOM 2608 O O . TYR A 1 330 ? -11.846 -0.952 17.655 1.00 93.38 330 TYR A O 1
ATOM 2616 N N . ALA A 1 331 ? -12.832 1.033 17.920 1.00 89.94 331 ALA A N 1
ATOM 2617 C CA . ALA A 1 331 ? -11.670 1.791 17.470 1.00 89.94 331 ALA A CA 1
ATOM 2618 C C . ALA A 1 331 ? -10.481 1.659 18.443 1.00 89.94 331 ALA A C 1
ATOM 2620 O O . ALA A 1 331 ? -9.331 1.594 17.998 1.00 89.94 331 ALA A O 1
ATOM 2621 N N . MET A 1 332 ? -10.750 1.531 19.749 1.00 90.12 332 MET A N 1
ATOM 2622 C CA . MET A 1 332 ? -9.724 1.299 20.771 1.00 90.12 332 MET A CA 1
ATOM 2623 C C . MET A 1 332 ? -8.893 0.043 20.514 1.00 90.12 332 MET A C 1
ATOM 2625 O O . MET A 1 332 ? -7.695 0.062 20.785 1.00 90.12 332 MET A O 1
ATOM 2629 N N . THR A 1 333 ? -9.469 -1.014 19.929 1.00 92.94 333 THR A N 1
ATOM 2630 C CA . THR A 1 333 ? -8.716 -2.228 19.569 1.00 92.94 333 THR A CA 1
ATOM 2631 C C . THR A 1 333 ? -7.488 -1.907 18.715 1.00 92.94 333 THR A C 1
ATOM 2633 O O . THR A 1 333 ? -6.401 -2.424 18.980 1.00 92.94 333 THR A O 1
ATOM 2636 N N . PHE A 1 334 ? -7.637 -1.021 17.729 1.00 91.19 334 PHE A N 1
ATOM 2637 C CA . PHE A 1 334 ? -6.547 -0.622 16.837 1.00 91.19 334 PHE A CA 1
ATOM 2638 C C . PHE A 1 334 ? -5.683 0.496 17.425 1.00 91.19 334 PHE A C 1
ATOM 2640 O O . PHE A 1 334 ? -4.495 0.570 17.121 1.00 91.19 334 PHE A O 1
ATOM 2647 N N . TYR A 1 335 ? -6.233 1.336 18.304 1.00 88.19 335 TYR A N 1
ATOM 2648 C CA . TYR A 1 335 ? -5.428 2.342 18.997 1.00 88.19 335 TYR A CA 1
ATOM 2649 C C . TYR A 1 335 ? -4.446 1.721 19.990 1.00 88.19 335 TYR A C 1
ATOM 2651 O O . TYR A 1 335 ? -3.305 2.161 20.041 1.00 88.19 335 TYR A O 1
ATOM 2659 N N . ILE A 1 336 ? -4.820 0.634 20.675 1.00 89.44 336 ILE A N 1
ATOM 2660 C CA . ILE A 1 336 ? -3.885 -0.154 21.496 1.00 89.44 336 ILE A CA 1
ATOM 2661 C C . ILE A 1 336 ? -2.712 -0.662 20.642 1.00 89.44 336 ILE A C 1
ATOM 2663 O O . ILE A 1 336 ? -1.567 -0.617 21.085 1.00 89.44 336 ILE A O 1
ATOM 2667 N N . MET A 1 337 ? -2.968 -1.078 19.392 1.00 87.50 337 MET A N 1
ATOM 2668 C CA . MET A 1 337 ? -1.887 -1.461 18.475 1.00 87.50 337 MET A CA 1
ATOM 2669 C C . MET A 1 337 ? -0.981 -0.285 18.111 1.00 87.50 337 MET A C 1
ATOM 2671 O O . MET A 1 337 ? 0.198 -0.486 17.828 1.00 87.50 337 MET A O 1
ATOM 2675 N N . GLN A 1 338 ? -1.528 0.931 18.067 1.00 84.44 338 GLN A N 1
ATOM 2676 C CA . GLN A 1 338 ? -0.792 2.145 17.741 1.00 84.44 338 GLN A CA 1
ATOM 2677 C C . GLN A 1 338 ? 0.070 2.619 18.913 1.00 84.44 338 GLN A C 1
ATOM 2679 O O . GLN A 1 338 ? 1.286 2.736 18.754 1.00 84.44 338 GLN A O 1
ATOM 2684 N N . ASP A 1 339 ? -0.563 2.834 20.063 1.00 83.88 339 ASP A N 1
ATOM 2685 C CA . ASP A 1 339 ? 0.005 3.370 21.296 1.00 83.88 339 ASP A CA 1
ATOM 2686 C C . ASP A 1 339 ? -0.736 2.786 22.513 1.00 83.88 339 ASP A C 1
ATOM 2688 O O . ASP A 1 339 ? -1.766 3.301 22.952 1.00 83.88 339 ASP A O 1
ATOM 2692 N N . PHE A 1 340 ? -0.209 1.697 23.077 1.00 84.81 340 PHE A N 1
ATOM 2693 C CA . PHE A 1 340 ? -0.839 1.034 24.221 1.00 84.81 340 PHE A CA 1
ATOM 2694 C C . PHE A 1 340 ? -0.786 1.876 25.511 1.00 84.81 340 PHE A C 1
ATOM 2696 O O . PHE A 1 340 ? -1.670 1.745 26.357 1.00 84.81 340 PHE A O 1
ATOM 2703 N N . ILE A 1 341 ? 0.212 2.760 25.667 1.00 82.38 341 ILE A N 1
ATOM 2704 C CA . ILE A 1 341 ? 0.343 3.625 26.851 1.00 82.38 341 ILE A CA 1
ATOM 2705 C C . ILE A 1 341 ? -0.734 4.711 26.807 1.00 82.38 341 ILE A C 1
ATOM 2707 O O . ILE A 1 341 ? -1.452 4.918 27.788 1.00 82.38 341 ILE A O 1
ATOM 2711 N N . GLY A 1 342 ? -0.875 5.384 25.662 1.00 83.06 342 GLY A N 1
ATOM 2712 C CA . GLY A 1 342 ? -1.954 6.342 25.426 1.00 83.06 342 GLY A CA 1
ATOM 2713 C C . GLY A 1 342 ? -3.336 5.693 25.529 1.00 83.06 342 GLY A C 1
ATOM 2714 O O . GLY A 1 342 ? -4.257 6.279 26.104 1.00 83.06 342 GLY A O 1
ATOM 2715 N N . ALA A 1 343 ? -3.470 4.450 25.055 1.00 85.69 343 ALA A N 1
ATOM 2716 C CA . ALA A 1 343 ? -4.729 3.714 25.088 1.00 85.69 343 ALA A CA 1
ATOM 2717 C C . ALA A 1 343 ? -5.263 3.463 26.505 1.00 85.69 343 ALA A C 1
ATOM 2719 O O . ALA A 1 343 ? -6.474 3.557 26.698 1.00 85.69 343 ALA A O 1
ATOM 2720 N N . GLY A 1 344 ? -4.399 3.201 27.493 1.00 85.44 344 GLY A N 1
ATOM 2721 C CA . GLY A 1 344 ? -4.821 3.029 28.889 1.00 85.44 344 GLY A CA 1
ATOM 2722 C C . GLY A 1 344 ? -5.560 4.259 29.430 1.00 85.44 344 GLY A C 1
ATOM 2723 O O . GLY A 1 344 ? -6.705 4.154 29.863 1.00 85.44 344 GLY A O 1
ATOM 2724 N N . LYS A 1 345 ? -4.955 5.446 29.287 1.00 84.19 345 LYS A N 1
ATOM 2725 C CA . LYS A 1 345 ? -5.545 6.727 29.729 1.00 84.19 345 LYS A CA 1
ATOM 2726 C C . LYS A 1 345 ? -6.843 7.059 28.994 1.00 84.19 345 LYS A C 1
ATOM 2728 O O . LYS A 1 345 ? -7.788 7.582 29.579 1.00 84.19 345 LYS A O 1
ATOM 2733 N N . LEU A 1 346 ? -6.882 6.782 27.690 1.00 83.56 346 LEU A N 1
ATOM 2734 C CA . LEU A 1 346 ? -8.070 7.018 26.877 1.00 83.56 346 LEU A CA 1
ATOM 2735 C C . LEU A 1 346 ? -9.224 6.085 27.286 1.00 83.56 346 LEU A C 1
ATOM 2737 O O . LEU A 1 346 ? -10.379 6.509 27.322 1.00 83.56 346 LEU A O 1
ATOM 2741 N N . MET A 1 347 ? -8.914 4.834 27.629 1.00 86.69 347 MET A N 1
ATOM 2742 C CA . MET A 1 347 ? -9.905 3.853 28.061 1.00 86.69 347 MET A CA 1
ATOM 2743 C C . MET A 1 347 ? -10.520 4.190 29.422 1.00 86.69 347 MET A C 1
ATOM 2745 O O . MET A 1 347 ? -11.725 4.015 29.571 1.00 86.69 347 MET A O 1
ATOM 2749 N N . GLU A 1 348 ? -9.748 4.726 30.372 1.00 86.06 348 GLU A N 1
ATOM 2750 C CA . GLU A 1 348 ? -10.274 5.196 31.667 1.00 86.06 348 GLU A CA 1
ATOM 2751 C C . GLU A 1 348 ? -11.381 6.240 31.476 1.00 86.06 348 GLU A C 1
ATOM 2753 O O . GLU A 1 348 ? -12.485 6.089 31.995 1.00 86.06 348 GLU A O 1
ATOM 2758 N N . LYS A 1 349 ? -11.147 7.249 30.632 1.00 82.62 349 LYS A N 1
ATOM 2759 C CA . LYS A 1 349 ? -12.188 8.239 30.333 1.00 82.62 349 LYS A CA 1
ATOM 2760 C C . LYS A 1 349 ? -13.359 7.669 29.533 1.00 82.62 349 LYS A C 1
ATOM 2762 O O . LYS A 1 349 ? -14.498 8.091 29.726 1.00 82.62 349 LYS A O 1
ATOM 2767 N N . LEU A 1 350 ? -13.122 6.711 28.635 1.00 85.69 350 LEU A N 1
ATOM 2768 C CA . LEU A 1 350 ? -14.221 6.050 27.926 1.00 85.69 350 LEU A CA 1
ATOM 2769 C C . LEU A 1 350 ? -15.104 5.233 28.891 1.00 85.69 350 LEU A C 1
ATOM 2771 O O . LEU A 1 350 ? -16.325 5.201 28.729 1.00 85.69 350 LEU A O 1
ATOM 2775 N N . ASP A 1 351 ? -14.504 4.636 29.924 1.00 87.50 351 ASP A N 1
ATOM 2776 C CA . ASP A 1 351 ? -15.200 3.940 31.009 1.00 87.50 351 ASP A CA 1
ATOM 2777 C C . ASP A 1 351 ? -16.026 4.900 31.888 1.00 87.50 351 ASP A C 1
ATOM 2779 O O . ASP A 1 351 ? -17.146 4.557 32.287 1.00 87.50 351 ASP A O 1
ATOM 2783 N N . GLU A 1 352 ? -15.538 6.119 32.136 1.00 85.00 352 GLU A N 1
ATOM 2784 C CA . GLU A 1 352 ? -16.322 7.186 32.778 1.00 85.00 352 GLU A CA 1
ATOM 2785 C C . GLU A 1 352 ? -17.563 7.536 31.941 1.00 85.00 352 GLU A C 1
ATOM 2787 O O . GLU A 1 352 ? -18.683 7.545 32.459 1.00 85.00 352 GLU A O 1
ATOM 2792 N N . CYS A 1 353 ? -17.402 7.733 30.625 1.00 83.62 353 CYS A N 1
ATOM 2793 C CA . CYS A 1 353 ? -18.526 7.979 29.715 1.00 83.62 353 CYS A CA 1
ATOM 2794 C C . CYS A 1 353 ? -19.549 6.842 29.717 1.00 83.62 353 CYS A C 1
ATOM 2796 O O . CYS A 1 353 ? -20.756 7.099 29.726 1.00 83.62 353 CYS A O 1
ATOM 2798 N N . LEU A 1 354 ? -19.081 5.591 29.698 1.00 85.75 354 LEU A N 1
ATOM 2799 C CA . LEU A 1 354 ? -19.942 4.414 29.766 1.00 85.75 354 LEU A CA 1
ATOM 2800 C C . LEU A 1 354 ? -20.791 4.430 31.043 1.00 85.75 354 LEU A C 1
ATOM 2802 O O . LEU A 1 354 ? -22.002 4.221 30.967 1.00 85.75 354 LEU A O 1
ATOM 2806 N N . SER A 1 355 ? -20.169 4.723 32.186 1.00 85.06 355 SER A N 1
ATOM 2807 C CA . SER A 1 355 ? -20.832 4.767 33.494 1.00 85.06 355 SER A CA 1
ATOM 2808 C C . SER A 1 355 ? -21.903 5.863 33.541 1.00 85.06 355 SER A C 1
ATOM 2810 O O . SER A 1 355 ? -23.064 5.585 33.846 1.00 85.06 355 SER A O 1
ATOM 2812 N N . VAL A 1 356 ? -21.563 7.086 33.114 1.00 82.81 356 VAL A N 1
ATOM 2813 C CA . VAL A 1 356 ? -22.515 8.211 33.031 1.00 82.81 356 VAL A CA 1
ATOM 2814 C C . VAL A 1 356 ? -23.690 7.884 32.101 1.00 82.81 356 VAL A C 1
ATOM 2816 O O . VAL A 1 356 ? -24.846 8.155 32.435 1.00 82.81 356 VAL A O 1
ATOM 2819 N N . ALA A 1 357 ? -23.431 7.271 30.941 1.00 81.19 357 ALA A N 1
ATOM 2820 C CA . ALA A 1 357 ? -24.482 6.911 29.989 1.00 81.19 357 ALA A CA 1
ATOM 2821 C C . ALA A 1 357 ? -25.450 5.852 30.553 1.00 81.19 357 ALA A C 1
ATOM 2823 O O . ALA A 1 357 ? -26.661 5.944 30.335 1.00 81.19 357 ALA A O 1
ATOM 2824 N N . GLN A 1 358 ? -24.938 4.870 31.302 1.00 82.38 358 GLN A N 1
ATOM 2825 C CA . GLN A 1 358 ? -25.747 3.840 31.962 1.00 82.38 358 GLN A CA 1
ATOM 2826 C C . GLN A 1 358 ? -26.623 4.416 33.085 1.00 82.38 358 GLN A C 1
ATOM 2828 O O . GLN A 1 358 ? -27.811 4.084 33.184 1.00 82.38 358 GLN A O 1
ATOM 2833 N N . GLU A 1 359 ? -26.076 5.321 33.899 1.00 80.50 359 GLU A N 1
ATOM 2834 C CA . GLU A 1 359 ? -26.836 6.014 34.944 1.00 80.50 359 GLU A CA 1
ATOM 2835 C C . GLU A 1 359 ? -27.964 6.870 34.357 1.00 80.50 359 GLU A C 1
ATOM 2837 O O . GLU A 1 359 ? -29.094 6.862 34.855 1.00 80.50 359 GLU A O 1
ATOM 2842 N N . GLN A 1 360 ? -27.680 7.587 33.268 1.00 75.50 360 GLN A N 1
ATOM 2843 C CA . GLN A 1 360 ? -28.656 8.446 32.602 1.00 75.50 360 GLN A CA 1
ATOM 2844 C C . GLN A 1 360 ? -29.744 7.657 31.885 1.00 75.50 360 GLN A C 1
ATOM 2846 O O . GLN A 1 360 ? -30.896 8.068 31.925 1.00 75.50 360 GLN A O 1
ATOM 2851 N N . GLY A 1 361 ? -29.430 6.506 31.289 1.00 70.88 361 GLY A N 1
ATOM 2852 C CA . GLY A 1 361 ? -30.443 5.630 30.694 1.00 70.88 361 GLY A CA 1
ATOM 2853 C C . GLY A 1 361 ? -31.446 5.066 31.707 1.00 70.88 361 GLY A C 1
ATOM 2854 O O . GLY A 1 361 ? -32.565 4.695 31.343 1.00 70.88 361 GLY A O 1
ATOM 2855 N N . SER A 1 362 ? -31.077 5.052 32.991 1.00 67.25 362 SER A N 1
ATOM 2856 C CA . SER A 1 362 ? -31.956 4.658 34.096 1.00 67.25 362 SER A CA 1
ATOM 2857 C C . SER A 1 362 ? -32.868 5.796 34.584 1.00 67.25 362 SER A C 1
ATOM 2859 O O . SER A 1 362 ? -33.894 5.529 35.212 1.00 67.25 362 SER A O 1
ATOM 2861 N N . LYS A 1 363 ? -32.547 7.060 34.269 1.00 65.81 363 LYS A N 1
ATOM 2862 C CA . LYS A 1 363 ? -33.327 8.261 34.621 1.00 65.81 363 LYS A CA 1
ATOM 2863 C C . LYS A 1 363 ? -34.088 8.768 33.376 1.00 65.81 363 LYS A C 1
ATOM 2865 O O . LYS A 1 363 ? -33.626 8.614 32.253 1.00 65.81 363 LYS A O 1
ATOM 2870 N N . LYS A 1 364 ? -35.290 9.352 33.516 1.00 55.88 364 LYS A N 1
ATOM 2871 C CA . LYS A 1 364 ? -36.004 9.959 32.365 1.00 55.88 364 LYS A CA 1
ATOM 2872 C C . LYS A 1 364 ? -35.205 11.175 31.874 1.00 55.88 364 LYS A C 1
ATOM 2874 O O . LYS A 1 364 ? -35.265 12.225 32.502 1.00 55.88 364 LYS A O 1
ATOM 2879 N N . ALA A 1 365 ? -34.449 11.016 30.790 1.00 54.72 365 ALA A N 1
ATOM 2880 C CA . ALA A 1 365 ? -33.602 12.066 30.233 1.00 54.72 365 ALA A CA 1
ATOM 2881 C C . ALA A 1 365 ? -34.432 13.266 29.731 1.00 54.72 365 ALA A C 1
ATOM 2883 O O . ALA A 1 365 ? -35.312 13.116 28.881 1.00 54.72 365 ALA A O 1
ATOM 2884 N N . THR A 1 366 ? -34.149 14.455 30.262 1.00 52.19 366 THR A N 1
ATOM 2885 C CA . THR A 1 366 ? -34.587 15.751 29.727 1.00 52.19 366 THR A CA 1
ATOM 2886 C C . THR A 1 366 ? -33.784 16.102 28.467 1.00 52.19 366 THR A C 1
ATOM 2888 O O . THR A 1 366 ? -32.657 15.653 28.296 1.00 52.19 366 THR A O 1
ATOM 2891 N N . LYS A 1 367 ? -34.381 16.884 27.558 1.00 52.88 367 LYS A N 1
ATOM 2892 C CA . LYS A 1 367 ? -33.876 17.209 26.203 1.00 52.88 367 LYS A CA 1
ATOM 2893 C C . LYS A 1 367 ? -32.578 18.046 26.135 1.00 52.88 367 LYS A C 1
ATOM 2895 O O . LYS A 1 367 ? -32.201 18.435 25.033 1.00 52.88 367 LYS A O 1
ATOM 2900 N N . GLU A 1 368 ? -31.930 18.358 27.254 1.00 56.91 368 GLU A N 1
ATOM 2901 C CA . GLU A 1 368 ? -30.657 19.097 27.243 1.00 56.91 368 GLU A CA 1
ATOM 2902 C C . GLU A 1 368 ? -29.518 18.243 26.669 1.00 56.91 368 GLU A C 1
ATOM 2904 O O . GLU A 1 368 ? -29.587 17.009 26.685 1.00 56.91 368 GLU A O 1
ATOM 2909 N N . GLU A 1 369 ? -28.481 18.900 26.132 1.00 58.50 369 GLU A N 1
ATOM 2910 C CA . GLU A 1 369 ? -27.267 18.228 25.661 1.00 58.50 369 GLU A CA 1
ATOM 2911 C C . GLU A 1 369 ? -26.732 17.310 26.761 1.00 58.50 369 GLU A C 1
ATOM 2913 O O . GLU A 1 369 ? -26.365 17.743 27.853 1.00 58.50 369 GLU A O 1
ATOM 2918 N N . LEU A 1 370 ? -26.759 16.005 26.486 1.00 64.44 370 LEU A N 1
ATOM 2919 C CA . LEU A 1 370 ? -26.490 15.004 27.504 1.00 64.44 370 LEU A CA 1
ATOM 2920 C C . LEU A 1 370 ? -25.016 15.092 27.929 1.00 64.44 370 LEU A C 1
ATOM 2922 O O . LEU A 1 370 ? -24.143 15.029 27.061 1.00 64.44 370 LEU A O 1
ATOM 2926 N N . PRO A 1 371 ? -24.714 15.141 29.237 1.00 67.50 371 PRO A N 1
ATOM 2927 C CA . PRO A 1 371 ? -23.347 15.237 29.745 1.00 67.50 371 PRO A C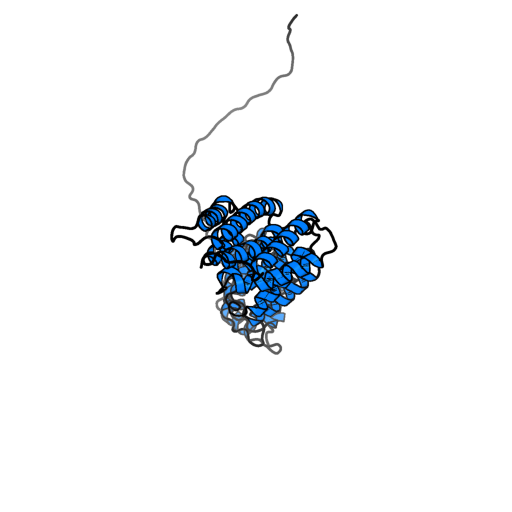A 1
ATOM 2928 C C . PRO A 1 371 ? -22.370 14.217 29.143 1.00 67.50 371 PRO A C 1
ATOM 2930 O O . PRO A 1 371 ? -21.228 14.562 28.869 1.00 67.50 371 PRO A O 1
ATOM 2933 N N . TRP A 1 372 ? -22.817 12.989 28.836 1.00 72.25 372 TRP A N 1
ATOM 2934 C CA . TRP A 1 372 ? -21.958 11.982 28.198 1.00 72.25 372 TRP A CA 1
ATOM 2935 C C . TRP A 1 372 ? -21.528 12.369 26.772 1.00 72.25 372 TRP A C 1
ATOM 2937 O O . TRP A 1 372 ? -20.436 11.993 26.359 1.00 72.25 372 TRP A O 1
ATOM 2947 N N . VAL A 1 373 ? -22.357 13.111 26.022 1.00 68.88 373 VAL A N 1
ATOM 2948 C CA . VAL A 1 373 ? -22.025 13.612 24.675 1.00 68.88 373 VAL A CA 1
ATOM 2949 C C . VAL A 1 373 ? -20.941 14.673 24.778 1.00 68.88 373 VAL A C 1
ATOM 2951 O O . VAL A 1 373 ? -19.995 14.645 23.992 1.00 68.88 373 VAL A O 1
ATOM 2954 N N . VAL A 1 374 ? -21.044 15.567 25.767 1.00 66.38 374 VAL A N 1
ATOM 2955 C CA . VAL A 1 374 ? -20.023 16.584 26.051 1.00 66.38 374 VAL A CA 1
ATOM 2956 C C . VAL A 1 374 ? -18.715 15.903 26.439 1.00 66.38 374 VAL A C 1
ATOM 2958 O O . VAL A 1 374 ? -17.708 16.134 25.780 1.00 66.38 374 VAL A O 1
ATOM 2961 N N . THR A 1 375 ? -18.735 14.967 27.394 1.00 67.25 375 THR A N 1
ATOM 2962 C CA . THR A 1 375 ? -17.531 14.230 27.811 1.00 67.25 375 THR A CA 1
ATOM 2963 C C . THR A 1 375 ? -16.933 13.405 26.671 1.00 67.25 375 THR A C 1
ATOM 2965 O O . THR A 1 375 ? -15.719 13.405 26.505 1.00 67.25 375 THR A O 1
ATOM 2968 N N . ALA A 1 376 ? -17.748 12.749 25.834 1.00 68.12 376 ALA A N 1
ATOM 2969 C CA . ALA A 1 376 ? -17.272 12.014 24.661 1.00 68.12 376 ALA A CA 1
ATOM 2970 C C . ALA A 1 376 ? -16.648 12.955 23.616 1.00 68.12 376 ALA A C 1
ATOM 2972 O O . ALA A 1 376 ? -15.601 12.647 23.051 1.00 68.12 376 ALA A O 1
ATOM 2973 N N . THR A 1 377 ? -17.250 14.121 23.384 1.00 66.06 377 THR A N 1
ATOM 2974 C CA . THR A 1 377 ? -16.727 15.145 22.468 1.00 66.06 377 THR A CA 1
ATOM 2975 C C . THR A 1 377 ? -15.430 15.750 23.001 1.00 66.06 377 THR A C 1
ATOM 2977 O O . THR A 1 377 ? -14.465 15.892 22.256 1.00 66.06 377 THR A O 1
ATOM 2980 N N . GLU A 1 378 ? -15.348 16.023 24.300 1.00 66.19 378 GLU A N 1
ATOM 2981 C CA . GLU A 1 378 ? -14.125 16.454 24.974 1.00 66.19 378 GLU A CA 1
ATOM 2982 C C . GLU A 1 378 ? -13.049 15.371 24.951 1.00 66.19 378 GLU A C 1
ATOM 2984 O O . GLU A 1 378 ? -11.887 15.683 24.745 1.00 66.19 378 GLU A O 1
ATOM 2989 N N . LEU A 1 379 ? -13.400 14.094 25.091 1.00 66.62 379 LEU A N 1
ATOM 2990 C CA . LEU A 1 379 ? -12.504 12.956 24.867 1.00 66.62 379 LEU A CA 1
ATOM 2991 C C . LEU A 1 379 ? -11.903 12.990 23.458 1.00 66.62 379 LEU A C 1
ATOM 2993 O O . LEU A 1 379 ? -10.694 12.856 23.288 1.00 66.62 379 LEU A O 1
ATOM 2997 N N . ILE A 1 380 ? -12.739 13.229 22.450 1.00 64.94 380 ILE A N 1
ATOM 2998 C CA . ILE A 1 380 ? -12.329 13.314 21.044 1.00 64.94 380 ILE A CA 1
ATOM 2999 C C . ILE A 1 380 ? -11.461 14.545 20.782 1.00 64.94 380 ILE A C 1
ATOM 3001 O O . ILE A 1 380 ? -10.564 14.487 19.947 1.00 64.94 380 ILE A O 1
ATOM 3005 N N . LEU A 1 381 ? -11.709 15.659 21.468 1.00 60.47 381 LEU A N 1
ATOM 3006 C CA . LEU A 1 381 ? -10.965 16.907 21.284 1.00 60.47 381 LEU A CA 1
ATOM 3007 C C . LEU A 1 381 ? -9.677 16.964 22.128 1.00 60.47 381 LEU A C 1
ATOM 3009 O O . LEU A 1 381 ? -8.676 17.497 21.656 1.00 60.47 381 LEU A O 1
ATOM 3013 N N . ASN A 1 382 ? -9.679 16.376 23.329 1.00 61.12 382 ASN A N 1
ATOM 3014 C CA . ASN A 1 382 ? -8.605 16.469 24.326 1.00 61.12 382 ASN A CA 1
ATOM 3015 C C . ASN A 1 382 ? -7.714 15.222 24.404 1.00 61.12 382 ASN A C 1
ATOM 3017 O O . ASN A 1 382 ? -6.583 15.338 24.871 1.00 61.12 382 ASN A O 1
ATOM 3021 N N . TYR A 1 383 ? -8.191 14.045 23.974 1.00 56.19 383 TYR A N 1
ATOM 3022 C CA . TYR A 1 383 ? -7.399 12.803 23.888 1.00 56.19 383 TYR A CA 1
ATOM 3023 C C . TYR A 1 383 ? -7.152 12.286 22.474 1.00 56.19 383 TYR A C 1
ATOM 3025 O O . TYR A 1 383 ? -6.465 11.282 22.293 1.00 56.19 383 TYR A O 1
ATOM 3033 N N . ALA A 1 384 ? -7.547 13.061 21.470 1.00 52.75 384 ALA A N 1
ATOM 3034 C CA . ALA A 1 384 ? -6.906 12.998 20.167 1.00 52.75 384 ALA A CA 1
ATOM 3035 C C . ALA A 1 384 ? -5.694 13.953 19.999 1.00 52.75 384 ALA A C 1
ATOM 3037 O O . ALA A 1 384 ? -5.496 14.398 18.863 1.00 52.75 384 ALA A O 1
ATOM 3038 N N . PRO A 1 385 ? -4.888 14.352 21.019 1.00 47.34 385 PRO A N 1
ATOM 3039 C CA . PRO A 1 385 ? -3.777 15.232 20.750 1.00 47.34 385 PRO A CA 1
ATOM 3040 C C . PRO A 1 385 ? -2.716 14.455 19.958 1.00 47.34 385 PRO A C 1
ATOM 3042 O O . PRO A 1 385 ? -2.309 13.351 20.311 1.00 47.34 385 PRO A O 1
ATOM 3045 N N . SER A 1 386 ? -2.338 15.117 18.868 1.00 48.09 386 SER A N 1
ATOM 3046 C CA . SER A 1 386 ? -1.238 14.942 17.917 1.00 48.09 386 SER A CA 1
ATOM 3047 C C . SER A 1 386 ? -1.363 13.980 16.722 1.00 48.09 386 SER A C 1
ATOM 3049 O O . SER A 1 386 ? -1.329 14.515 15.619 1.00 48.09 386 SER A O 1
ATOM 3051 N N . ASP A 1 387 ? -1.541 12.649 16.827 1.00 53.62 387 ASP A N 1
ATOM 3052 C CA . ASP A 1 387 ? -1.161 11.790 15.665 1.00 53.62 387 ASP A CA 1
ATOM 3053 C C . ASP A 1 387 ? -2.143 10.701 15.167 1.00 53.62 387 ASP A C 1
ATOM 3055 O O . ASP A 1 387 ? -1.947 10.172 14.068 1.00 53.62 387 ASP A O 1
ATOM 3059 N N . SER A 1 388 ? -3.221 10.343 15.885 1.00 66.56 388 SER A N 1
ATOM 3060 C CA . SER A 1 388 ? -4.135 9.272 15.418 1.00 66.56 388 SER A CA 1
ATOM 3061 C C . SER A 1 388 ? -5.383 9.810 14.706 1.00 66.56 388 SER A C 1
ATOM 3063 O O . SER A 1 388 ? -6.459 9.977 15.285 1.00 66.56 388 SER A O 1
ATOM 3065 N N . THR A 1 389 ? -5.259 10.037 13.395 1.00 76.19 389 THR A N 1
ATOM 3066 C CA . THR A 1 389 ? -6.378 10.412 12.503 1.00 76.19 389 THR A CA 1
ATOM 3067 C C . THR A 1 389 ? -7.500 9.365 12.470 1.00 76.19 389 THR A C 1
ATOM 3069 O O . THR A 1 389 ? -8.661 9.707 12.217 1.00 76.19 389 THR A O 1
ATOM 3072 N N . PHE A 1 390 ? -7.181 8.102 12.770 1.00 82.94 390 PHE A N 1
ATOM 3073 C CA . PHE A 1 390 ? -8.131 6.992 12.816 1.00 82.94 390 PHE A CA 1
ATOM 3074 C C . PHE A 1 390 ? -9.164 7.141 13.939 1.00 82.94 390 PHE A C 1
ATOM 3076 O O . PHE A 1 390 ? -10.361 7.149 13.648 1.00 82.94 390 PHE A O 1
ATOM 3083 N N . ILE A 1 391 ? -8.730 7.337 15.192 1.00 79.06 391 ILE A N 1
ATOM 3084 C CA . ILE A 1 391 ? -9.644 7.473 16.342 1.00 79.06 391 ILE A CA 1
ATOM 3085 C C . ILE A 1 391 ? -10.587 8.662 16.160 1.00 79.06 391 ILE A C 1
ATOM 3087 O O . ILE A 1 391 ? -11.795 8.530 16.352 1.00 79.06 391 ILE A O 1
ATOM 3091 N N . ARG A 1 392 ? -10.060 9.801 15.693 1.00 77.56 392 ARG A N 1
ATOM 3092 C CA . ARG A 1 392 ? -10.870 10.991 15.404 1.00 77.56 392 ARG A CA 1
ATOM 3093 C C . ARG A 1 392 ? -11.955 10.712 14.363 1.00 77.56 392 ARG A C 1
ATOM 3095 O O . ARG A 1 392 ? -13.087 11.165 14.509 1.00 77.56 392 ARG A O 1
ATOM 3102 N N . THR A 1 393 ? -11.622 9.953 13.326 1.00 82.25 393 THR A N 1
ATOM 3103 C CA . THR A 1 393 ? -12.563 9.616 12.249 1.00 82.25 393 THR A CA 1
ATOM 3104 C C . THR A 1 393 ? -13.603 8.605 12.700 1.00 82.25 393 THR A C 1
ATOM 3106 O O . THR A 1 393 ? -14.776 8.758 12.363 1.00 82.25 393 THR A O 1
ATOM 3109 N N . ALA A 1 394 ? -13.207 7.605 13.491 1.00 82.12 394 ALA A N 1
ATOM 3110 C CA . ALA A 1 394 ? -14.133 6.647 14.085 1.00 82.12 394 ALA A CA 1
ATOM 3111 C C . ALA A 1 394 ? -15.149 7.345 14.977 1.00 82.12 394 ALA A C 1
ATOM 3113 O O . ALA A 1 394 ? -16.348 7.160 14.804 1.00 82.12 394 ALA A O 1
ATOM 3114 N N . ALA A 1 395 ? -14.665 8.224 15.845 1.00 77.00 395 ALA A N 1
ATOM 3115 C CA . ALA A 1 395 ? -15.488 9.061 16.688 1.00 77.00 395 ALA A CA 1
ATOM 3116 C C . ALA A 1 395 ? -16.471 9.932 15.892 1.00 77.00 395 ALA A C 1
ATOM 3118 O O . ALA A 1 395 ? -17.672 9.868 16.126 1.00 77.00 395 ALA A O 1
ATOM 3119 N N . GLN A 1 396 ? -15.995 10.693 14.902 1.00 79.56 396 GLN A N 1
ATOM 3120 C CA . GLN A 1 396 ? -16.870 11.499 14.039 1.00 79.56 396 GLN A CA 1
ATOM 3121 C C . GLN A 1 396 ? -17.917 10.649 13.312 1.00 79.56 396 GLN A C 1
ATOM 3123 O O . GLN A 1 396 ? -19.050 11.084 13.137 1.00 79.56 396 GLN A O 1
ATOM 3128 N N . SER A 1 397 ? -17.543 9.442 12.890 1.00 81.56 397 SER A N 1
ATOM 3129 C CA . SER A 1 397 ? -18.443 8.511 12.202 1.00 81.56 397 SER A CA 1
ATOM 3130 C C . SER A 1 397 ? -19.412 7.804 13.150 1.00 81.56 397 SER A C 1
ATOM 3132 O O . SER A 1 397 ? -20.377 7.218 12.684 1.00 81.56 397 SER A O 1
ATOM 3134 N N . ALA A 1 398 ? -19.166 7.849 14.460 1.00 78.38 398 ALA A N 1
ATOM 3135 C CA . ALA A 1 398 ? -20.052 7.308 15.482 1.00 78.38 398 ALA A CA 1
ATOM 3136 C C . ALA A 1 398 ? -21.272 8.211 15.737 1.00 78.38 398 ALA A C 1
ATOM 3138 O O . ALA A 1 398 ? -22.321 7.719 16.144 1.00 78.38 398 ALA A O 1
ATOM 3139 N N . PHE A 1 399 ? -21.117 9.523 15.517 1.00 73.88 399 PHE A N 1
ATOM 3140 C CA . PHE A 1 399 ? -22.169 10.534 15.693 1.00 73.88 399 PHE A CA 1
ATOM 3141 C C . PHE A 1 399 ? -22.963 10.842 14.415 1.00 73.88 399 PHE A C 1
ATOM 3143 O O . PHE A 1 399 ? -23.922 11.612 14.479 1.00 73.88 399 PHE A O 1
ATOM 3150 N N . LYS A 1 400 ? -22.557 10.277 13.274 1.00 69.50 400 LYS A N 1
ATOM 3151 C CA . LYS A 1 400 ? -23.344 10.262 12.034 1.00 69.50 400 LYS A CA 1
ATOM 3152 C C . LYS A 1 400 ? -24.308 9.088 12.071 1.00 69.50 400 LYS A C 1
ATOM 3154 O O . LYS A 1 400 ? -25.451 9.281 11.609 1.00 69.50 400 LYS A O 1
#

pLDDT: mean 80.72, std 17.73, range [27.27, 96.31]

Nearest PDB structures (foldseek):
  4pju-assembly1_A  TM=1.919E-01  e=7.962E+00  Homo sapiens

Mean predicted aligned error: 11.15 Å

Organism: Penaeus vannamei (NCBI:txid6689)

Foldseek 3Di:
DDDDDDDDDDDDDDDDDDDDDDDDDDDDPPPPPPDQDDADPCLLVVLLQQLPADPPRPDHVLVCCCVQPQVCVVPDDLNNVSNVLVSLLSNLLSHQALVNLCSNLDLSNQVSCLVPLPPPPSNVVSVASNLVSLLNSLQVHDDDPRCNLLSNLCSQPPPVHHLCNCVSNVHCSNLSSLLSDAPVSLLVLLVVLLCCLVVLHPCNLSSLVVNLSSLPHPNCLVVPPSLLVSLLSLLLSLLPDLDPSSVSSLVSSLSSLQVVCVSDPALCVSLVVSLVSNLVSLVVDPDDSVLNDPLLNVLSVVLVVVLVVLVDPPAQFPDLLSLLLNLLSSLLSSVSSVPVPLSVVLVVLSVVLVVQRRVVSVPPDDPPDRVSNVSLVCSLVVSPPDDRPRSNSSNVSSVD

Radius of gyration: 31.41 Å; Cα contacts (8 Å, |Δi|>4): 416; chains: 1; bounding box: 99×63×87 Å

Secondary structure (DSSP, 8-state):
---------------------------------PPPP---TTHHHHHHHHHT--TTSSS-HHHHHIIIIITTTTT--HHHHHHHHHHHHHHGGG--SHHHHHHHT-HHHHHHHHHHTTT-HHHHHHHHHHHHHHHHHHHH---STT-HHHHHHHHHHSTTS-TTHHHHHTS-HHHHHHTT--HHHHHHHHHHHHHHHHTT-TTHHHHHHHHHHHHT-GGGTT-HHHHHHHHHHHHHHHHH--STTHHHHHHHHHHHHHHHHHH-S-HHHHHHHHHHHHHHHHHH--S--SSS-HHHHHHHHHHHHHHHHHHSTT---STTHHHHHHHHHHHHHHHHHH-HHHHHHHHHHHHHHHHHHHHHHHS---SS--HHHHHHHHHHHHSS-SS-HHHHHHHHHH--

Sequence (400 aa):
MGVIDDPLHRTPASPSGRPRRDTKAGGGKKTCKALLPKVHPLIEELASALARSGTNAKFPLGEFWRTNFYSRLHSFSSEDLQLALIFLKILIPKLKRKSEVSTILGEKVITFLLRNANSNKVLKAALPDLSKVLEQLVQNHEDKEEEVQLAVVEALILPPGTIQFDSVTKTNMVQRTIKHLTASDVKKLGDYITKRIMGKDDQEGMYAEVLALLLMNPKIKEDVAWRTEQLKTLIKATLVSQKKKTHYLRNTLIQGLYQELQRAPSALAFLKPIVDFTLKEIEACTEDNGLVSPQSKELWDNVKKKIATLNSKQGKWPNNSNQVLKVLYYAMTFYIMQDFIGAGKLMEKLDECLSVAQEQGSKKATKEELPWVVTATELILNYAPSDSTFIRTAAQSAFK

InterPro domains:
  IPR007015 DNA polymerase V/Myb-binding protein 1A [PF04931] (32-400)
  IPR007015 DNA polymerase V/Myb-binding protein 1A [PTHR13213] (33-400)